Protein AF-A0A6F8T0F5-F1 (afdb_monomer_lite)

Foldseek 3Di:
DDPQLVVLCVLQVFDDDDDQQLVVLVQCLLVVLQPADDPQFAPVQLVSLVLVQLCLLVVNSHSFHDHDDPDHFDDDPCLVVLSVVVVQVSDVLGDKDKDFDWQDAQVRVQVVCVVVVADAQKKKWWWWAFPRDGDIGIWIWGHHPVGIWIARSRCSDVDRIDDRVSCNSTTGTGMMMIGDDPSSSVSSVVSSVVSVVVSPPDDPPPPPPDVDPDQFCDLLNLLVLLLSLLVVVLSVLVSVCSSCPPDDDPVSVVLNVQSVVLNVQSVPCPPDLPSLLSSLVSLLSQLLSLQVDADDDGDDPPNSLVVLCVSCVVLLDGDADPDALDLVVLLSSLLRNLSSVLSVLSSVPHNPQVLSVVLSVQSSVLNVQSSPDDRDLVSSVVSLVSQLVSQQDASDPPCPPGRVSNVVSVRHPVVVVVSSVVSVVVVVVPDDD

Secondary structure (DSSP, 8-state):
--HHHHHHHHHHTPPP----HHHHHHHHHHHHHTTT----TTHHHHHHHHHHHHHHHTT-S-PPPPP--SSPPPP-TTHHHHHHHHHHHH-TT---EEEEEEEE-HHHHHHHHHHTTPPTT-EEEEEEEESSSS-EEEEEEEEETTEEEEE-TT-SSSSSEEPHHHHHHHEEEEEEEEE--HHHHHHHHHHHHHHHHHHTS---------S---S---HHHHHHHHHHHHHHHHHHHHHHHHHTTTS--HHHHHHHHHHHHHHHHHHT-TT-TTHHHHHHHHHHHHHHHHHT----SSS----HHHHHHHHHGGGG--PPP---S-HHHHHHHHHHHHHHHHHHHHHH--TT-HHHHHHHHHHHHHHHHHHHS--SHHHHHHHHHHHHHHHHS-SSSSTTS--HHHHHHHHHTHHHHHHHHHHHHHHHTTS--

Radius of gyration: 25.69 Å; chains: 1; bounding box: 53×55×83 Å

pLDDT: mean 70.27, std 16.8, range [29.03, 94.31]

Structure (mmCIF, N/CA/C/O backbone):
data_AF-A0A6F8T0F5-F1
#
_entry.id   AF-A0A6F8T0F5-F1
#
loop_
_atom_site.group_PDB
_atom_site.id
_atom_site.type_symbol
_atom_site.label_atom_id
_atom_site.label_alt_id
_atom_site.label_comp_id
_atom_site.label_asym_id
_atom_site.label_entity_id
_atom_site.label_seq_id
_atom_site.pdbx_PDB_ins_code
_atom_site.Cartn_x
_atom_site.Cartn_y
_atom_site.Cartn_z
_atom_site.occupancy
_atom_site.B_iso_or_equiv
_atom_site.auth_seq_id
_atom_site.auth_comp_id
_atom_site.auth_asym_id
_atom_site.auth_atom_id
_atom_site.pdbx_PDB_model_num
ATOM 1 N N . MET A 1 1 ? -14.664 -2.141 -13.888 1.00 34.00 1 MET A N 1
ATOM 2 C CA . MET A 1 1 ? -13.792 -1.850 -15.053 1.00 34.00 1 MET A CA 1
ATOM 3 C C . MET A 1 1 ? -14.034 -0.425 -15.525 1.00 34.00 1 MET A C 1
ATOM 5 O O . MET A 1 1 ? -15.185 -0.008 -15.536 1.00 34.00 1 MET A O 1
ATOM 9 N N . SER A 1 2 ? -12.985 0.335 -15.858 1.00 41.53 2 SER A N 1
ATOM 10 C CA . SER A 1 2 ? -13.112 1.743 -16.276 1.00 41.53 2 SER A CA 1
ATOM 11 C C . SER A 1 2 ? -13.157 1.902 -17.804 1.00 41.53 2 SER A C 1
ATOM 13 O O . SER A 1 2 ? -12.545 1.130 -18.538 1.00 41.53 2 SER A O 1
ATOM 15 N N . PHE A 1 3 ? -13.830 2.957 -18.273 1.00 37.91 3 PHE A N 1
ATOM 16 C CA . PHE A 1 3 ? -14.046 3.311 -19.686 1.00 37.91 3 PHE A CA 1
ATOM 17 C C . PHE A 1 3 ? -12.767 3.330 -20.551 1.00 37.91 3 PHE A C 1
ATOM 19 O O . PHE A 1 3 ? -12.798 2.935 -21.713 1.00 37.91 3 PHE A O 1
ATOM 26 N N . ALA A 1 4 ? -11.622 3.740 -19.991 1.00 41.97 4 ALA A N 1
ATOM 27 C CA . ALA A 1 4 ? -10.354 3.809 -20.722 1.00 41.97 4 ALA A CA 1
ATOM 28 C C . ALA A 1 4 ? -9.733 2.428 -20.996 1.00 41.97 4 ALA A C 1
ATOM 30 O O . ALA A 1 4 ? -9.132 2.246 -22.053 1.00 41.97 4 ALA A O 1
ATOM 31 N N . ALA A 1 5 ? -9.882 1.475 -20.069 1.00 47.38 5 ALA A N 1
ATOM 32 C CA . ALA A 1 5 ? -9.471 0.087 -20.280 1.00 47.38 5 ALA A CA 1
ATOM 33 C C . ALA A 1 5 ? -10.384 -0.578 -21.315 1.00 47.38 5 ALA A C 1
ATOM 35 O O . ALA A 1 5 ? -9.896 -1.213 -22.239 1.00 47.38 5 ALA A O 1
ATOM 36 N N . THR A 1 6 ? -11.692 -0.320 -21.247 1.00 52.00 6 THR A N 1
ATOM 37 C CA . THR A 1 6 ? -12.662 -0.822 -22.229 1.00 52.00 6 THR A CA 1
ATOM 38 C C . THR A 1 6 ? -12.402 -0.286 -23.641 1.00 52.00 6 THR A C 1
ATOM 40 O O . THR A 1 6 ? -12.440 -1.059 -24.590 1.00 52.00 6 THR A O 1
ATOM 43 N N . ILE A 1 7 ? -12.076 1.003 -23.811 1.00 53.41 7 ILE A N 1
ATOM 44 C CA . ILE A 1 7 ? -11.705 1.561 -25.127 1.00 53.41 7 ILE A CA 1
ATOM 45 C C . ILE A 1 7 ? -10.407 0.947 -25.646 1.00 53.41 7 ILE A C 1
ATOM 47 O O . ILE A 1 7 ? -10.309 0.648 -26.830 1.00 53.41 7 ILE A O 1
ATOM 51 N N . LEU A 1 8 ? -9.400 0.766 -24.791 1.00 52.84 8 LEU A N 1
ATOM 52 C CA . LEU A 1 8 ? -8.150 0.139 -25.208 1.00 52.84 8 LEU A CA 1
ATOM 53 C C . LEU A 1 8 ? -8.361 -1.323 -25.594 1.00 52.84 8 LEU A C 1
ATOM 55 O O . LEU A 1 8 ? -7.961 -1.713 -26.681 1.00 52.84 8 LEU A O 1
ATOM 59 N N . GLN A 1 9 ? -9.068 -2.097 -24.778 1.00 57.22 9 GLN A N 1
ATOM 60 C CA . GLN A 1 9 ? -9.449 -3.469 -25.108 1.00 57.22 9 GLN A CA 1
ATOM 61 C C . GLN A 1 9 ? -10.266 -3.535 -26.401 1.00 57.22 9 GLN A C 1
ATOM 63 O O . GLN A 1 9 ? -10.072 -4.451 -27.189 1.00 57.22 9 GLN A O 1
ATOM 68 N N . PHE A 1 10 ? -11.114 -2.541 -26.671 1.00 58.44 10 PHE A N 1
ATOM 69 C CA . PHE A 1 10 ? -11.869 -2.438 -27.918 1.00 58.44 10 PHE A CA 1
ATOM 70 C C . PHE A 1 10 ? -10.990 -2.0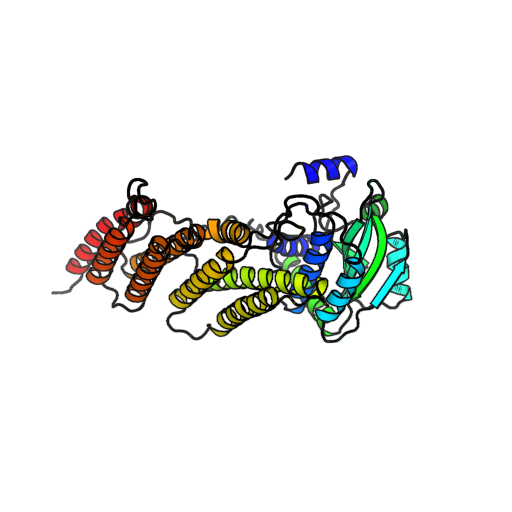93 -29.135 1.00 58.44 10 PHE A C 1
ATOM 72 O O . PHE A 1 10 ? -11.175 -2.660 -30.206 1.00 58.44 10 PHE A O 1
ATOM 79 N N . VAL A 1 11 ? -10.019 -1.184 -28.990 1.00 57.75 11 VAL A N 1
ATOM 80 C CA . VAL A 1 11 ? -9.079 -0.792 -30.064 1.00 57.75 11 VAL A CA 1
ATOM 81 C C . VAL A 1 11 ? -8.065 -1.899 -30.360 1.00 57.75 11 VAL A C 1
ATOM 83 O O . VAL A 1 11 ? -7.612 -2.054 -31.496 1.00 57.75 11 VAL A O 1
ATOM 86 N N . TYR A 1 12 ? -7.682 -2.649 -29.332 1.00 57.81 12 TYR A N 1
ATOM 87 C CA . TYR A 1 12 ? -6.602 -3.615 -29.407 1.00 57.81 12 TYR A CA 1
ATOM 88 C C . TYR A 1 12 ? -7.096 -5.063 -29.534 1.00 57.81 12 TYR A C 1
ATOM 90 O O . TYR A 1 12 ? -6.436 -5.815 -30.227 1.00 57.81 12 TYR A O 1
ATOM 98 N N . GLY A 1 13 ? -8.287 -5.428 -29.055 1.00 54.84 13 GLY A N 1
ATOM 99 C CA . GLY A 1 13 ? -8.901 -6.737 -29.324 1.00 54.84 13 GLY A CA 1
ATOM 100 C C . GLY A 1 13 ? -8.274 -7.892 -28.539 1.00 54.84 13 GLY A C 1
ATOM 101 O O . GLY A 1 13 ? -7.931 -8.913 -29.123 1.00 54.84 13 GLY A O 1
ATOM 102 N N . GLY A 1 14 ? -8.102 -7.729 -27.223 1.00 56.81 14 GLY A N 1
ATOM 103 C CA . GLY A 1 14 ? -7.524 -8.771 -26.367 1.00 56.81 14 GLY A CA 1
ATOM 104 C C . GLY A 1 14 ? -8.346 -10.067 -26.371 1.00 56.81 14 GLY A C 1
ATOM 105 O O . GLY A 1 14 ? -9.564 -10.030 -26.210 1.00 56.81 14 GLY A O 1
ATOM 106 N N . ILE A 1 15 ? -7.662 -11.196 -26.552 1.00 59.03 15 ILE A N 1
ATOM 107 C CA . ILE A 1 15 ? -8.192 -12.560 -26.416 1.00 59.03 15 ILE A CA 1
ATOM 108 C C . ILE A 1 15 ? -7.683 -13.117 -25.083 1.00 59.03 15 ILE A C 1
ATOM 110 O O . ILE A 1 15 ? -6.500 -12.947 -24.793 1.00 59.03 15 ILE A O 1
ATOM 114 N N . ASP A 1 16 ? -8.543 -13.764 -24.299 1.00 59.84 16 ASP A N 1
ATOM 115 C CA . ASP A 1 16 ? -8.119 -14.471 -23.086 1.00 59.84 16 ASP A CA 1
ATOM 116 C C . ASP A 1 16 ? -7.445 -15.800 -23.475 1.00 59.84 16 ASP A C 1
ATOM 118 O O . ASP A 1 16 ? -8.007 -16.586 -24.246 1.00 59.84 16 ASP A O 1
ATOM 122 N N . TYR A 1 17 ? -6.237 -16.039 -22.968 1.00 64.50 17 TYR A N 1
ATOM 123 C CA . TYR A 1 17 ? -5.446 -17.244 -23.203 1.00 64.50 17 TYR A CA 1
ATOM 124 C C . TYR A 1 17 ? -5.418 -18.118 -21.944 1.00 64.50 17 TYR A C 1
ATOM 126 O O . TYR A 1 17 ? -5.387 -17.636 -20.811 1.00 64.50 17 TYR A O 1
ATOM 134 N N . ASP A 1 18 ? -5.389 -19.439 -22.133 1.00 65.75 18 ASP A N 1
ATOM 135 C CA . ASP A 1 18 ? -5.269 -20.372 -21.014 1.00 65.75 18 ASP A CA 1
ATOM 136 C C . ASP A 1 18 ? -3.915 -20.207 -20.311 1.00 65.75 18 ASP A C 1
ATOM 138 O O . ASP A 1 18 ? -2.848 -20.347 -20.917 1.00 65.75 18 ASP A O 1
ATOM 142 N N . LYS A 1 19 ? -3.955 -19.955 -18.998 1.00 66.94 19 LYS A N 1
ATOM 143 C CA . LYS A 1 19 ? -2.760 -19.756 -18.170 1.00 66.94 19 LYS A CA 1
ATOM 144 C C . LYS A 1 19 ? -2.528 -20.918 -17.211 1.00 66.94 19 LYS A C 1
ATOM 146 O O . LYS A 1 19 ? -3.472 -21.401 -16.581 1.00 66.94 19 LYS A O 1
ATOM 151 N N . PRO A 1 20 ? -1.263 -21.320 -16.992 1.00 78.12 20 PRO A N 1
ATOM 152 C CA . PRO A 1 20 ? -0.909 -22.177 -15.871 1.00 78.12 20 PRO A CA 1
ATOM 153 C C . PRO A 1 20 ? -1.367 -21.570 -14.538 1.00 78.12 20 PRO A C 1
ATOM 155 O O . PRO A 1 20 ? -1.202 -20.373 -14.302 1.00 78.12 20 PRO A O 1
ATOM 158 N N . LEU A 1 21 ? -1.864 -22.405 -13.623 1.00 78.88 21 LEU A N 1
ATOM 159 C CA . LEU A 1 21 ? -2.412 -21.956 -12.336 1.00 78.88 21 LEU A CA 1
ATOM 160 C C . LEU A 1 21 ? -1.418 -21.122 -11.507 1.00 78.88 21 LEU A C 1
ATOM 162 O O . LEU A 1 21 ? -1.811 -20.151 -10.868 1.00 78.88 21 LEU A O 1
ATOM 166 N N . TRP A 1 22 ? -0.120 -21.433 -11.566 1.00 79.56 22 TRP A N 1
ATOM 167 C CA . TRP A 1 22 ? 0.903 -20.647 -10.868 1.00 79.56 22 TRP A CA 1
ATOM 168 C C . TRP A 1 22 ? 1.004 -19.203 -11.387 1.00 79.56 22 TRP A C 1
ATOM 170 O O . TRP A 1 22 ? 1.289 -18.302 -10.603 1.00 79.56 22 TRP A O 1
ATOM 180 N N . GLN A 1 23 ? 0.741 -18.958 -12.679 1.00 74.38 23 GLN A N 1
ATOM 181 C CA . GLN A 1 23 ? 0.716 -17.602 -13.238 1.00 74.38 23 GLN A CA 1
ATOM 182 C C . GLN A 1 23 ? -0.517 -16.840 -12.786 1.00 74.38 23 GLN A C 1
ATOM 184 O O . GLN A 1 23 ? -0.412 -15.642 -12.544 1.00 74.38 23 GLN A O 1
ATOM 189 N N . LEU A 1 24 ? -1.654 -17.525 -12.634 1.00 73.25 24 LEU A N 1
ATOM 190 C CA . LEU A 1 24 ? -2.865 -16.938 -12.062 1.00 73.25 24 LEU A CA 1
ATOM 191 C C . LEU A 1 24 ? -2.642 -16.550 -10.597 1.00 73.25 24 LEU A C 1
ATOM 193 O O . LEU A 1 24 ? -3.015 -15.450 -10.208 1.00 73.25 24 LEU A O 1
ATOM 197 N N . ILE A 1 25 ? -1.970 -17.393 -9.807 1.00 69.69 25 ILE A N 1
ATOM 198 C CA . ILE A 1 25 ? -1.596 -17.082 -8.415 1.00 69.69 25 ILE A CA 1
ATOM 199 C C . ILE A 1 25 ? -0.598 -15.919 -8.368 1.00 69.69 25 ILE A C 1
ATOM 201 O O . ILE A 1 25 ? -0.783 -14.985 -7.590 1.00 69.69 25 ILE A O 1
ATOM 205 N N . ALA A 1 26 ? 0.426 -15.919 -9.225 1.00 70.75 26 ALA A N 1
ATOM 206 C CA . ALA A 1 26 ? 1.381 -14.816 -9.318 1.00 70.75 26 ALA A CA 1
ATOM 207 C C . ALA A 1 26 ? 0.695 -13.506 -9.745 1.00 70.75 26 ALA A C 1
ATOM 209 O O . ALA A 1 26 ? 0.943 -12.456 -9.156 1.00 70.75 26 ALA A O 1
ATOM 210 N N . GLU A 1 27 ? -0.206 -13.569 -10.727 1.00 68.94 27 GLU A N 1
ATOM 211 C CA . GLU A 1 27 ? -1.027 -12.450 -11.188 1.00 68.94 27 GLU A CA 1
ATOM 212 C C . GLU A 1 27 ? -1.942 -11.946 -10.075 1.00 68.94 27 GLU A C 1
ATOM 214 O O . GLU A 1 27 ? -2.015 -10.745 -9.869 1.00 68.94 27 GLU A O 1
ATOM 219 N N . GLN A 1 28 ? -2.601 -12.825 -9.321 1.00 63.50 28 GLN A N 1
ATOM 220 C CA . GLN A 1 28 ? -3.438 -12.453 -8.181 1.00 63.50 28 GLN A CA 1
ATOM 221 C C . GLN A 1 28 ? -2.631 -11.828 -7.056 1.00 63.50 28 GLN A C 1
ATOM 223 O O . GLN A 1 28 ? -3.078 -10.827 -6.498 1.00 63.50 28 GLN A O 1
ATOM 228 N N . ARG A 1 29 ? -1.450 -12.373 -6.744 1.00 62.53 29 ARG A N 1
ATOM 229 C CA . ARG A 1 29 ? -0.526 -11.768 -5.787 1.00 62.53 29 ARG A CA 1
ATOM 230 C C . ARG A 1 29 ? -0.221 -10.363 -6.245 1.00 62.53 29 ARG A C 1
ATOM 232 O O . ARG A 1 29 ? -0.679 -9.453 -5.570 1.00 62.53 29 ARG A O 1
ATOM 239 N N . MET A 1 30 ? 0.377 -10.202 -7.428 1.00 60.22 30 MET A N 1
ATOM 240 C CA . MET A 1 30 ? 0.718 -8.900 -8.008 1.00 60.22 30 MET A CA 1
ATOM 241 C C . MET A 1 30 ? -0.490 -7.955 -8.127 1.00 60.22 30 MET A C 1
ATOM 243 O O . MET A 1 30 ? -0.354 -6.773 -7.841 1.00 60.22 30 MET A O 1
ATOM 247 N N . LYS A 1 31 ? -1.684 -8.431 -8.505 1.00 56.41 31 LYS A N 1
ATOM 248 C CA . LYS A 1 31 ? -2.923 -7.633 -8.611 1.00 56.41 31 LYS A CA 1
ATOM 249 C C . LYS A 1 31 ? -3.442 -7.177 -7.253 1.00 56.41 31 LYS A C 1
ATOM 251 O O . LYS A 1 31 ? -3.775 -6.008 -7.113 1.00 56.41 31 LYS A O 1
ATOM 256 N N . THR A 1 32 ? -3.469 -8.055 -6.251 1.00 52.06 32 THR A N 1
ATOM 257 C CA . THR A 1 32 ? -3.871 -7.717 -4.871 1.00 52.06 32 THR A CA 1
ATOM 258 C C . THR A 1 32 ? -2.984 -6.617 -4.314 1.00 52.06 32 THR A C 1
ATOM 260 O O . THR A 1 32 ? -3.449 -5.695 -3.651 1.00 52.06 32 THR A O 1
ATOM 263 N N . THR A 1 33 ? -1.707 -6.673 -4.660 1.00 49.12 33 THR A N 1
ATOM 264 C CA . THR A 1 33 ? -0.723 -5.661 -4.291 1.00 49.12 33 THR A CA 1
ATOM 265 C C . THR A 1 33 ? -0.732 -4.421 -5.194 1.00 49.12 33 THR A C 1
ATOM 267 O O . THR A 1 33 ? -0.186 -3.382 -4.845 1.00 49.12 33 THR A O 1
ATOM 270 N N . ASN A 1 34 ? -1.446 -4.477 -6.317 1.00 45.47 34 ASN A N 1
ATOM 271 C CA . ASN A 1 34 ? -1.712 -3.365 -7.228 1.00 45.47 34 ASN A CA 1
ATOM 272 C C . ASN A 1 34 ? -3.142 -2.792 -7.074 1.00 45.47 34 ASN A C 1
ATOM 274 O O . ASN A 1 34 ? -3.564 -1.958 -7.878 1.00 45.47 34 ASN A O 1
ATOM 278 N N . ASN A 1 35 ? -3.920 -3.207 -6.067 1.00 40.78 35 ASN A N 1
ATOM 279 C CA . ASN A 1 35 ? -5.275 -2.692 -5.855 1.00 40.78 35 ASN A CA 1
ATOM 280 C C . ASN A 1 35 ? -5.233 -1.188 -5.534 1.00 40.78 35 ASN A C 1
ATOM 282 O O . ASN A 1 35 ? -4.767 -0.789 -4.475 1.00 40.78 35 ASN A O 1
ATOM 286 N N . GLY A 1 36 ? -5.709 -0.351 -6.463 1.00 44.09 36 GLY A N 1
ATOM 287 C CA . GLY A 1 36 ? -5.633 1.115 -6.375 1.00 44.09 36 GLY A CA 1
ATOM 288 C C . GLY A 1 36 ? -5.176 1.812 -7.662 1.00 44.09 36 GLY A C 1
ATOM 289 O O . GLY A 1 36 ? -5.199 3.038 -7.723 1.00 44.09 36 GLY A O 1
ATOM 290 N N . LEU A 1 37 ? -4.800 1.058 -8.702 1.00 41.69 37 LEU A N 1
ATOM 291 C CA . LEU A 1 37 ? -4.319 1.596 -9.977 1.00 41.69 37 LEU A CA 1
ATOM 292 C C . LEU A 1 37 ? -5.398 2.297 -10.817 1.00 41.69 37 LEU A C 1
ATOM 294 O O . LEU A 1 37 ? -6.458 1.750 -11.110 1.00 41.69 37 LEU A O 1
ATOM 298 N N . HIS A 1 38 ? -5.060 3.486 -11.316 1.00 37.81 38 HIS A N 1
ATOM 299 C CA . HIS A 1 38 ? -5.806 4.215 -12.347 1.00 37.81 38 HIS A CA 1
ATOM 300 C C . HIS A 1 38 ? -4.832 4.726 -13.436 1.00 37.81 38 HIS A C 1
ATOM 302 O O . HIS A 1 38 ? -3.624 4.832 -13.197 1.00 37.81 38 HIS A O 1
ATOM 308 N N . PRO A 1 39 ? -5.327 5.044 -14.649 1.00 39.53 39 PRO A N 1
ATOM 309 C CA . PRO A 1 39 ? -4.558 4.963 -15.892 1.00 39.53 39 PRO A CA 1
ATOM 310 C C . PRO A 1 39 ? -3.707 6.213 -16.173 1.00 39.53 39 PRO A C 1
ATOM 312 O O . PRO A 1 39 ? -4.031 7.026 -17.038 1.00 39.53 39 PRO A O 1
ATOM 315 N N . GLY A 1 40 ? -2.580 6.350 -15.477 1.00 37.91 40 GLY A N 1
ATOM 316 C CA . GLY A 1 40 ? -1.488 7.255 -15.848 1.00 37.91 40 GLY A CA 1
ATOM 317 C C . GLY A 1 40 ? -0.404 6.507 -16.631 1.00 37.91 40 GLY A C 1
ATOM 318 O O . GLY A 1 40 ? 0.413 5.818 -16.041 1.00 37.91 40 GLY A O 1
ATOM 319 N N . ARG A 1 41 ? -0.396 6.583 -17.967 1.00 46.66 41 ARG A N 1
ATOM 320 C CA . ARG A 1 41 ? 0.111 5.461 -18.791 1.00 46.66 41 ARG A CA 1
ATOM 321 C C . ARG A 1 41 ? 1.629 5.229 -18.874 1.00 46.66 41 ARG A C 1
ATOM 323 O O . ARG A 1 41 ? 2.014 4.087 -19.063 1.00 46.66 41 ARG A O 1
ATOM 330 N N . PHE A 1 42 ? 2.515 6.213 -18.699 1.00 37.16 42 PHE A N 1
ATOM 331 C CA . PHE A 1 42 ? 3.963 5.964 -18.898 1.00 37.16 42 PHE A CA 1
ATOM 332 C C . PHE A 1 42 ? 4.804 6.020 -17.618 1.00 37.16 42 PHE A C 1
ATOM 334 O O . PHE A 1 42 ? 5.559 5.095 -17.334 1.00 37.16 42 PHE A O 1
ATOM 341 N N . VAL A 1 43 ? 4.630 7.067 -16.808 1.00 42.72 43 VAL A N 1
ATOM 342 C CA . VAL A 1 43 ? 5.370 7.246 -15.546 1.00 42.72 43 VAL A CA 1
ATOM 343 C C . VAL A 1 43 ? 4.959 6.178 -14.529 1.00 42.72 43 VAL A C 1
ATOM 345 O O . VAL A 1 43 ? 5.824 5.479 -14.016 1.00 42.72 43 VAL A O 1
ATOM 348 N N . ASN A 1 44 ? 3.656 5.919 -14.343 1.00 49.94 44 ASN A N 1
ATOM 349 C CA . ASN A 1 44 ? 3.220 4.845 -13.438 1.00 49.94 44 ASN A CA 1
ATOM 350 C C . ASN A 1 44 ? 3.693 3.466 -13.910 1.00 49.94 44 ASN A C 1
ATOM 352 O O . ASN A 1 44 ? 3.948 2.605 -13.090 1.00 49.94 44 ASN A O 1
ATOM 356 N N . CYS A 1 45 ? 3.848 3.251 -15.218 1.00 55.38 45 CYS A N 1
ATOM 357 C CA . CYS A 1 45 ? 4.294 1.982 -15.806 1.00 55.38 45 CYS A CA 1
ATOM 358 C C . CYS A 1 45 ? 5.657 1.559 -15.259 1.00 55.38 45 CYS A C 1
ATOM 360 O O . CYS A 1 45 ? 5.859 0.436 -14.795 1.00 55.38 45 CYS A O 1
ATOM 362 N N . ILE A 1 46 ? 6.576 2.517 -15.259 1.00 57.66 46 ILE A N 1
ATOM 363 C CA . ILE A 1 46 ? 7.929 2.321 -14.771 1.00 57.66 46 ILE A CA 1
ATOM 364 C C . ILE A 1 46 ? 7.937 2.258 -13.245 1.00 57.66 46 ILE A C 1
ATOM 366 O O . ILE A 1 46 ? 8.565 1.366 -12.690 1.00 57.66 46 ILE A O 1
ATOM 370 N N . GLU A 1 47 ? 7.212 3.141 -12.554 1.00 56.56 47 GLU A N 1
ATOM 371 C CA . GLU A 1 47 ? 7.147 3.133 -11.086 1.00 56.56 47 GLU A CA 1
ATOM 372 C C . GLU A 1 47 ? 6.548 1.833 -10.530 1.00 56.56 47 GLU A C 1
ATOM 374 O O . GLU A 1 47 ? 7.104 1.270 -9.593 1.00 56.56 47 GLU A O 1
ATOM 379 N N . ILE A 1 48 ? 5.467 1.316 -11.124 1.00 56.19 48 ILE A N 1
ATOM 380 C CA . ILE A 1 48 ? 4.857 0.029 -10.753 1.00 56.19 48 ILE A CA 1
ATOM 381 C C . ILE A 1 48 ? 5.839 -1.105 -11.018 1.00 56.19 48 ILE A C 1
ATOM 383 O O . ILE A 1 48 ? 6.020 -1.957 -10.159 1.00 56.19 48 ILE A O 1
ATOM 387 N N . THR A 1 49 ? 6.514 -1.106 -12.169 1.00 60.03 49 THR A N 1
ATOM 388 C CA . THR A 1 49 ? 7.516 -2.136 -12.483 1.00 60.03 49 THR A CA 1
ATOM 389 C C . THR A 1 49 ? 8.696 -2.086 -11.505 1.00 60.03 49 THR A C 1
ATOM 391 O O . THR A 1 49 ? 9.201 -3.116 -11.071 1.00 60.03 49 THR A O 1
ATOM 394 N N . MET A 1 50 ? 9.100 -0.890 -11.083 1.00 62.31 50 MET A N 1
ATOM 395 C CA . MET A 1 50 ? 10.161 -0.676 -10.096 1.00 62.31 50 MET A CA 1
ATOM 396 C C . MET A 1 50 ? 9.729 -1.040 -8.673 1.00 62.31 50 MET A C 1
ATOM 398 O O . MET A 1 50 ? 10.537 -1.538 -7.891 1.00 62.31 50 MET A O 1
ATOM 402 N N . HIS A 1 51 ? 8.460 -0.831 -8.328 1.00 59.06 51 HIS A N 1
ATOM 403 C CA . HIS A 1 51 ? 7.864 -1.333 -7.094 1.00 59.06 51 HIS A CA 1
ATOM 404 C C . HIS A 1 51 ? 7.794 -2.856 -7.094 1.00 59.06 51 HIS A C 1
ATOM 406 O O . HIS A 1 51 ? 8.246 -3.469 -6.129 1.00 59.06 51 HIS A O 1
ATOM 412 N N . ALA A 1 52 ? 7.297 -3.434 -8.192 1.00 58.62 52 ALA A N 1
ATOM 413 C CA . ALA A 1 52 ? 7.279 -4.865 -8.473 1.00 58.62 52 ALA A CA 1
ATOM 414 C C . ALA A 1 52 ? 8.674 -5.479 -8.321 1.00 58.62 52 ALA A C 1
ATOM 416 O O . ALA A 1 52 ? 8.848 -6.556 -7.774 1.00 58.62 52 ALA A O 1
ATOM 417 N N . TYR A 1 53 ? 9.711 -4.762 -8.729 1.00 63.56 53 TYR A N 1
ATOM 418 C CA . TYR A 1 53 ? 11.075 -5.218 -8.523 1.00 63.56 53 TYR A CA 1
ATOM 419 C C . TYR A 1 53 ? 11.533 -5.081 -7.059 1.00 63.56 53 TYR A C 1
ATOM 421 O O . TYR A 1 53 ? 12.030 -6.033 -6.459 1.00 63.56 53 TYR A O 1
ATOM 429 N N . LYS A 1 54 ? 11.314 -3.918 -6.431 1.00 63.88 54 LYS A N 1
ATOM 430 C CA . LYS A 1 54 ? 11.744 -3.653 -5.048 1.00 63.88 54 LYS A CA 1
ATOM 431 C C . LYS A 1 54 ? 11.101 -4.597 -4.032 1.00 63.88 54 LYS A C 1
ATOM 433 O O . LYS A 1 54 ? 11.789 -5.047 -3.121 1.00 63.88 54 LYS A O 1
ATOM 438 N N . ALA A 1 55 ? 9.805 -4.888 -4.139 1.00 60.38 55 ALA A N 1
ATOM 439 C CA . ALA A 1 55 ? 9.169 -5.758 -3.150 1.00 60.38 55 ALA A CA 1
ATOM 440 C C . ALA A 1 55 ? 9.560 -7.232 -3.329 1.00 60.38 55 ALA A C 1
ATOM 442 O O . ALA A 1 55 ? 9.682 -7.923 -2.320 1.00 60.38 55 ALA A O 1
ATOM 443 N N . LEU A 1 56 ? 9.885 -7.673 -4.556 1.00 61.22 56 LEU A N 1
ATOM 444 C CA . LEU A 1 56 ? 10.544 -8.966 -4.772 1.00 61.22 56 LEU A CA 1
ATOM 445 C C . LEU A 1 56 ? 11.883 -9.004 -4.028 1.00 61.22 56 LEU A C 1
ATOM 447 O O . LEU A 1 56 ? 12.093 -9.900 -3.217 1.00 61.22 56 LEU A O 1
ATOM 451 N N . LEU A 1 57 ? 12.746 -7.998 -4.222 1.00 63.03 57 LEU A N 1
ATOM 452 C CA . LEU A 1 57 ? 14.049 -7.911 -3.545 1.00 63.03 57 LEU A CA 1
ATOM 453 C C . LEU A 1 57 ? 13.944 -7.938 -2.017 1.00 63.03 57 LEU A C 1
ATOM 455 O O . LEU A 1 57 ? 14.734 -8.602 -1.352 1.00 63.03 57 LEU A O 1
ATOM 459 N N . LEU A 1 58 ? 12.969 -7.222 -1.461 1.00 60.72 58 LEU A N 1
ATOM 460 C CA . LEU A 1 58 ? 12.748 -7.158 -0.017 1.00 60.72 58 LEU A CA 1
ATOM 461 C C . LEU A 1 58 ? 12.031 -8.395 0.541 1.00 60.72 58 LEU A C 1
ATOM 463 O O . LEU A 1 58 ? 11.787 -8.440 1.744 1.00 60.72 58 LEU A O 1
ATOM 467 N N . GLN A 1 59 ? 11.654 -9.360 -0.312 1.00 57.41 59 GLN A N 1
ATOM 468 C CA . GLN A 1 59 ? 10.762 -10.476 0.035 1.00 57.41 59 GLN A CA 1
ATOM 469 C C . GLN A 1 59 ? 9.492 -9.993 0.750 1.00 57.41 59 GLN A C 1
ATOM 471 O O . GLN A 1 59 ? 8.913 -10.684 1.588 1.00 57.41 59 GLN A O 1
ATOM 476 N N . SER A 1 60 ? 9.078 -8.765 0.436 1.00 44.00 60 SER A N 1
ATOM 477 C CA . SER A 1 60 ? 7.923 -8.147 1.054 1.00 44.00 60 SER A CA 1
ATOM 478 C C . SER A 1 60 ? 6.680 -8.814 0.475 1.00 44.00 60 SER A C 1
ATOM 480 O O . SER A 1 60 ? 6.546 -8.871 -0.750 1.00 44.00 60 SER A O 1
ATOM 482 N N . PRO A 1 61 ? 5.722 -9.257 1.309 1.00 37.81 61 PRO A N 1
ATOM 483 C CA . PRO A 1 61 ? 4.427 -9.717 0.816 1.00 37.81 61 PRO A CA 1
ATOM 484 C C . PRO A 1 61 ? 3.610 -8.579 0.179 1.00 37.81 61 PRO A C 1
ATOM 486 O O . PRO A 1 61 ? 2.517 -8.820 -0.331 1.00 37.81 61 PRO A O 1
ATOM 489 N N . VAL A 1 62 ? 4.127 -7.343 0.206 1.00 36.62 62 VAL A N 1
ATOM 490 C CA . VAL A 1 62 ? 3.418 -6.141 -0.211 1.00 36.62 62 VAL A CA 1
ATOM 491 C C . VAL A 1 62 ? 4.213 -5.352 -1.254 1.00 36.62 62 VAL A C 1
ATOM 493 O O . VAL A 1 62 ? 5.191 -4.678 -0.924 1.00 36.62 62 VAL A O 1
ATOM 496 N N . PHE A 1 63 ? 3.759 -5.376 -2.513 1.00 37.69 63 PHE A N 1
ATOM 497 C CA . PHE A 1 63 ? 3.943 -4.250 -3.424 1.00 37.69 63 PHE A CA 1
ATOM 498 C C . PHE A 1 63 ? 2.990 -3.129 -3.024 1.00 37.69 63 PHE A C 1
ATOM 500 O O . PHE A 1 63 ? 1.811 -3.369 -2.777 1.00 37.69 63 PHE A O 1
ATOM 507 N N . PRO A 1 64 ? 3.474 -1.894 -2.936 1.00 35.97 64 PRO A N 1
ATOM 508 C CA . PRO A 1 64 ? 2.618 -0.793 -2.554 1.00 35.97 64 PRO A CA 1
ATOM 509 C C . PRO A 1 64 ? 1.681 -0.407 -3.709 1.00 35.97 64 PRO A C 1
ATOM 511 O O . PRO A 1 64 ? 2.112 -0.244 -4.853 1.00 35.97 64 PRO A O 1
ATOM 514 N N . SER A 1 65 ? 0.402 -0.194 -3.404 1.00 34.16 65 SER A N 1
ATOM 515 C CA . SER A 1 65 ? -0.597 0.196 -4.398 1.00 34.16 65 SER A CA 1
ATOM 516 C C . SER A 1 65 ? -0.315 1.592 -4.954 1.00 34.16 65 SER A C 1
ATOM 518 O O . SER A 1 65 ? -0.358 2.584 -4.225 1.00 34.16 65 SER A O 1
ATOM 520 N N . THR A 1 66 ? -0.038 1.719 -6.254 1.00 38.19 66 THR A N 1
ATOM 521 C CA . THR A 1 66 ? 0.148 3.054 -6.848 1.00 38.19 66 THR A CA 1
ATOM 522 C C . THR A 1 66 ? -1.206 3.720 -7.123 1.00 38.19 66 THR A C 1
ATOM 524 O O . THR A 1 66 ? -2.167 3.060 -7.505 1.00 38.19 66 THR A O 1
ATOM 527 N N . SER A 1 67 ? -1.300 5.027 -6.864 1.00 35.44 67 SER A N 1
ATOM 528 C CA . SER A 1 67 ? -2.542 5.802 -6.981 1.00 35.44 67 SER A CA 1
ATOM 529 C C . SER A 1 67 ? -2.822 6.205 -8.438 1.00 35.44 67 SER A C 1
ATOM 531 O O . SER A 1 67 ? -1.868 6.381 -9.204 1.00 35.44 67 SER A O 1
ATOM 533 N N . PRO A 1 68 ? -4.093 6.447 -8.832 1.00 35.81 68 PRO A N 1
ATOM 534 C CA . PRO A 1 68 ? -4.441 7.261 -9.996 1.00 35.81 68 PRO A CA 1
ATOM 535 C C . PRO A 1 68 ? -3.546 8.476 -10.179 1.00 35.81 68 PRO A C 1
ATOM 537 O O . PRO A 1 68 ? -3.365 9.245 -9.236 1.00 35.81 68 PRO A O 1
ATOM 540 N N . LEU A 1 69 ? -3.111 8.713 -11.418 1.00 35.97 69 LEU A N 1
ATOM 541 C CA . LEU A 1 69 ? -2.808 10.069 -11.862 1.00 35.97 69 LEU A CA 1
ATOM 542 C C . LEU A 1 69 ? -4.104 10.702 -12.389 1.00 35.97 69 LEU A C 1
ATOM 544 O O . LEU A 1 69 ? -4.657 10.205 -13.378 1.00 35.97 69 LEU A O 1
ATOM 548 N N . PRO A 1 70 ? -4.610 11.787 -11.779 1.00 30.80 70 PRO A N 1
ATOM 549 C CA . PRO A 1 70 ? -5.552 12.653 -12.455 1.00 30.80 70 PRO A CA 1
ATOM 550 C C . PRO A 1 70 ? -4.764 13.451 -13.502 1.00 30.80 70 PRO A C 1
ATOM 552 O O . PRO A 1 70 ? -3.854 14.204 -13.172 1.00 30.80 70 PRO A O 1
ATOM 555 N N . THR A 1 71 ? -5.135 13.274 -14.770 1.00 30.94 71 THR A N 1
ATOM 556 C CA . THR A 1 71 ? -4.544 13.871 -15.987 1.00 30.94 71 THR A CA 1
ATOM 557 C C . THR A 1 71 ? -3.188 13.315 -16.440 1.00 30.94 71 THR A C 1
ATOM 559 O O . THR A 1 71 ? -2.300 13.001 -15.652 1.00 30.94 71 THR A O 1
ATOM 562 N N . LEU A 1 72 ? -3.058 13.157 -17.766 1.00 34.94 72 LEU A N 1
ATOM 563 C CA . LEU A 1 72 ? -1.823 12.736 -18.421 1.00 34.94 72 LEU A CA 1
ATOM 564 C C . LEU A 1 72 ? -0.735 13.771 -18.120 1.00 34.94 72 LEU A C 1
ATOM 566 O O . LEU A 1 72 ? -0.888 14.925 -18.535 1.00 34.94 72 LEU A O 1
ATOM 570 N N . PRO A 1 73 ? 0.370 13.393 -17.459 1.00 38.75 73 PRO A N 1
ATOM 571 C CA . PRO A 1 73 ? 1.519 14.265 -17.442 1.00 38.75 73 PRO A CA 1
ATOM 572 C C . PRO A 1 73 ? 1.986 14.463 -18.896 1.00 38.75 73 PRO A C 1
ATOM 574 O O . PRO A 1 73 ? 2.030 13.481 -19.646 1.00 38.75 73 PRO A O 1
ATOM 577 N N . PRO A 1 74 ? 2.335 15.682 -19.353 1.00 37.91 74 PRO A N 1
ATOM 578 C CA . PRO A 1 74 ? 3.180 15.808 -20.529 1.00 37.91 74 PRO A CA 1
ATOM 579 C C . PRO A 1 74 ? 4.439 14.905 -20.428 1.00 37.91 74 PRO A C 1
ATOM 581 O O . PRO A 1 74 ? 4.774 14.328 -19.392 1.00 37.91 74 PRO A O 1
ATOM 584 N N . PHE A 1 75 ? 5.121 14.690 -21.542 1.00 44.50 75 PHE A N 1
ATOM 585 C CA . PHE A 1 75 ? 6.295 13.821 -21.559 1.00 44.50 75 PHE A CA 1
ATOM 586 C C . PHE A 1 75 ? 7.427 14.476 -20.747 1.00 44.50 75 PHE A C 1
ATOM 588 O O . PHE A 1 75 ? 7.874 15.552 -21.135 1.00 44.50 75 PHE A O 1
ATOM 595 N N . ILE A 1 76 ? 7.892 13.864 -19.645 1.00 49.53 76 ILE A N 1
ATOM 596 C CA . ILE A 1 76 ? 9.078 14.333 -18.899 1.00 49.53 76 ILE A CA 1
ATOM 597 C C . ILE A 1 76 ? 10.318 14.152 -19.785 1.00 49.53 76 ILE A C 1
ATOM 599 O O . ILE A 1 76 ? 10.726 13.007 -20.022 1.00 49.53 76 ILE A O 1
ATOM 603 N N . PRO A 1 77 ? 10.974 15.233 -20.249 1.00 46.09 77 PRO A N 1
ATOM 604 C CA . PRO A 1 77 ? 12.225 15.098 -20.980 1.00 46.09 77 PRO A CA 1
ATOM 605 C C . PRO A 1 77 ? 13.286 14.448 -20.083 1.00 46.09 77 PRO A C 1
ATOM 607 O O . PRO A 1 77 ? 13.483 14.857 -18.943 1.00 46.09 77 PRO A O 1
ATOM 610 N N . GLY A 1 78 ? 13.963 13.412 -20.584 1.00 51.50 78 GLY A N 1
ATOM 611 C CA . GLY A 1 78 ? 15.039 12.729 -19.853 1.00 51.50 78 GLY A CA 1
ATOM 612 C C . GLY A 1 78 ? 14.595 11.728 -18.777 1.00 51.50 78 GLY A C 1
ATOM 613 O O . GLY A 1 78 ? 15.459 11.105 -18.162 1.00 51.50 78 GLY A O 1
ATOM 614 N N . TYR A 1 79 ? 13.291 11.498 -18.576 1.00 55.72 79 TYR A N 1
ATOM 615 C CA . TYR A 1 79 ? 12.801 10.547 -17.563 1.00 55.72 79 TYR A CA 1
ATOM 616 C C . TYR A 1 79 ? 13.336 9.132 -17.762 1.00 55.72 79 TYR A C 1
ATOM 618 O O . TYR A 1 79 ? 13.818 8.536 -16.810 1.00 55.72 79 TYR A O 1
ATOM 626 N N . LEU A 1 80 ? 13.383 8.636 -19.001 1.00 57.28 80 LEU A N 1
ATOM 627 C CA . LEU A 1 80 ? 13.970 7.325 -19.305 1.00 57.28 80 LEU A CA 1
ATOM 628 C C . LEU A 1 80 ? 15.439 7.203 -18.862 1.00 57.28 80 LEU A C 1
ATOM 630 O O . LEU A 1 80 ? 15.844 6.183 -18.310 1.00 57.28 80 LEU A O 1
ATOM 634 N N . ALA A 1 81 ? 16.231 8.265 -19.030 1.00 59.91 81 ALA A N 1
ATOM 635 C CA . ALA A 1 81 ? 17.623 8.282 -18.587 1.00 59.91 81 ALA A CA 1
ATOM 636 C C . ALA A 1 81 ? 17.746 8.331 -17.050 1.00 59.91 81 ALA A C 1
ATOM 638 O O . ALA A 1 81 ? 18.671 7.747 -16.484 1.00 59.91 81 ALA A O 1
ATOM 639 N N . ALA A 1 82 ? 16.814 8.999 -16.363 1.00 61.03 82 ALA A N 1
ATOM 640 C CA . ALA A 1 82 ? 16.747 9.022 -14.900 1.00 61.03 82 ALA A CA 1
ATOM 641 C C . ALA A 1 82 ? 16.261 7.683 -14.313 1.00 61.03 82 ALA A C 1
ATOM 643 O O . ALA A 1 82 ? 16.765 7.245 -13.280 1.00 61.03 82 ALA A O 1
ATOM 644 N N . VAL A 1 83 ? 15.341 6.999 -14.998 1.00 59.84 83 VAL A N 1
ATOM 645 C CA . VAL A 1 83 ? 14.842 5.664 -14.634 1.00 59.84 83 VAL A CA 1
ATOM 646 C C . VAL A 1 83 ? 15.976 4.650 -14.602 1.00 59.84 83 VAL A C 1
ATOM 648 O O . VAL A 1 83 ? 16.101 3.923 -13.623 1.00 59.84 83 VAL A O 1
ATOM 651 N N . HIS A 1 84 ? 16.855 4.657 -15.605 1.00 63.16 84 HIS A N 1
ATOM 652 C CA . HIS A 1 84 ? 18.033 3.790 -15.619 1.00 63.16 84 HIS A CA 1
ATOM 653 C C . HIS A 1 84 ? 18.938 3.997 -14.391 1.00 63.16 84 HIS A C 1
ATOM 655 O O . HIS A 1 84 ? 19.365 3.035 -13.756 1.00 63.16 84 HIS A O 1
ATOM 661 N N . LYS A 1 85 ? 19.187 5.251 -13.991 1.00 65.25 85 LYS A N 1
ATOM 662 C CA . LYS A 1 85 ? 19.974 5.547 -12.779 1.00 65.25 85 LYS A CA 1
ATOM 663 C C . LYS A 1 85 ? 19.309 5.019 -11.509 1.00 65.25 85 LYS A C 1
ATOM 665 O O . LYS A 1 85 ? 20.005 4.619 -10.583 1.00 65.25 85 LYS A O 1
ATOM 670 N N . ARG A 1 86 ? 17.978 5.011 -11.472 1.00 62.88 86 ARG A N 1
ATOM 671 C CA . ARG A 1 86 ? 17.205 4.514 -10.335 1.00 62.88 86 ARG A CA 1
ATOM 672 C C . ARG A 1 86 ? 17.138 2.991 -10.268 1.00 62.88 86 ARG A C 1
ATOM 674 O O . ARG A 1 86 ? 17.255 2.421 -9.192 1.00 62.88 86 ARG A O 1
ATOM 681 N N . ILE A 1 87 ? 16.981 2.344 -11.417 1.00 63.25 87 ILE A N 1
ATOM 682 C CA . ILE A 1 87 ? 17.168 0.900 -11.620 1.00 63.25 87 ILE A CA 1
ATOM 683 C C . ILE A 1 87 ? 18.478 0.463 -10.958 1.00 63.25 87 ILE A C 1
ATOM 685 O O . ILE A 1 87 ? 18.485 -0.429 -10.115 1.00 63.25 87 ILE A O 1
ATOM 689 N N . LEU A 1 88 ? 19.562 1.182 -11.250 1.00 65.00 88 LEU A N 1
ATOM 690 C CA . LEU A 1 88 ? 20.886 0.928 -10.683 1.00 65.00 88 LEU A CA 1
ATOM 691 C C . LEU A 1 88 ? 21.029 1.277 -9.192 1.00 65.00 88 LEU A C 1
ATOM 693 O O . LEU A 1 88 ? 21.976 0.815 -8.565 1.00 65.00 88 LEU A O 1
ATOM 697 N N . SER A 1 89 ? 20.158 2.118 -8.624 1.00 64.38 89 SER A N 1
ATOM 698 C CA . SER A 1 89 ? 20.226 2.507 -7.208 1.00 64.38 89 SER A CA 1
ATOM 699 C C . SER A 1 89 ? 19.390 1.620 -6.288 1.00 64.38 89 SER A C 1
ATOM 701 O O . SER A 1 89 ? 19.607 1.650 -5.084 1.00 64.38 89 SER A O 1
ATOM 703 N N . LEU A 1 90 ? 18.403 0.890 -6.820 1.00 60.72 90 LEU A N 1
ATOM 704 C CA . LEU A 1 90 ? 17.576 -0.032 -6.031 1.00 60.72 90 LEU A CA 1
ATOM 705 C C . LEU A 1 90 ? 18.289 -1.344 -5.693 1.00 60.72 90 LEU A C 1
ATOM 707 O O . LEU A 1 90 ? 17.859 -2.043 -4.782 1.00 60.72 90 LEU A O 1
ATOM 711 N N . ASP A 1 91 ? 19.354 -1.668 -6.420 1.00 60.88 91 ASP A N 1
ATOM 712 C CA . ASP A 1 91 ? 20.167 -2.852 -6.196 1.00 60.88 91 ASP A CA 1
ATOM 713 C C . ASP A 1 91 ? 21.635 -2.442 -6.036 1.00 60.88 91 ASP A C 1
ATOM 715 O O . ASP A 1 91 ? 22.343 -2.153 -7.005 1.00 60.88 91 ASP A O 1
ATOM 719 N N . GLU A 1 92 ? 22.084 -2.389 -4.782 1.00 59.34 92 GLU A N 1
ATOM 720 C CA . GLU A 1 92 ? 23.426 -1.937 -4.400 1.00 59.34 92 GLU A CA 1
ATOM 721 C C . GLU A 1 92 ? 24.545 -2.820 -4.974 1.00 59.34 92 GLU A C 1
ATOM 723 O O . GLU A 1 92 ? 25.689 -2.370 -5.071 1.00 59.34 92 GLU A O 1
ATOM 728 N N . SER A 1 93 ? 24.218 -4.041 -5.418 1.00 61.28 93 SER A N 1
ATOM 729 C CA . SER A 1 93 ? 25.168 -4.983 -6.019 1.00 61.28 93 SER A CA 1
ATOM 730 C C . SER A 1 93 ? 25.522 -4.677 -7.485 1.00 61.28 93 SER A C 1
ATOM 732 O O . SER A 1 93 ? 26.441 -5.289 -8.026 1.00 61.28 93 SER A O 1
ATOM 734 N N . LYS A 1 94 ? 24.841 -3.699 -8.110 1.00 62.69 94 LYS A N 1
ATOM 735 C CA . LYS A 1 94 ? 25.120 -3.105 -9.435 1.00 62.69 94 LYS A CA 1
ATOM 736 C C . LYS A 1 94 ? 25.617 -4.088 -10.509 1.00 62.69 94 LYS A C 1
ATOM 738 O O . LYS A 1 94 ? 26.792 -4.072 -10.875 1.00 62.69 94 LYS A O 1
ATOM 743 N N . GLN A 1 95 ? 24.687 -4.833 -11.109 1.00 62.00 95 GLN A N 1
ATOM 744 C CA . GLN A 1 95 ? 24.925 -5.577 -12.358 1.00 62.00 95 GLN A CA 1
ATOM 745 C C . GLN A 1 95 ? 23.921 -5.274 -13.480 1.00 62.00 95 GLN A C 1
ATOM 747 O O . GLN A 1 95 ? 23.997 -5.888 -14.534 1.00 62.00 95 GLN A O 1
ATOM 752 N N . ALA A 1 96 ? 23.030 -4.287 -13.323 1.00 64.94 96 ALA A N 1
ATOM 753 C CA . ALA A 1 96 ? 22.069 -4.003 -14.385 1.00 64.94 96 ALA A CA 1
ATOM 754 C C . ALA A 1 96 ? 22.743 -3.437 -15.651 1.00 64.94 96 ALA A C 1
ATOM 756 O O . ALA A 1 96 ? 23.543 -2.499 -15.585 1.00 64.94 96 ALA A O 1
ATOM 757 N N . TYR A 1 97 ? 22.381 -3.982 -16.809 1.00 73.75 97 TYR A N 1
ATOM 758 C CA . TYR A 1 97 ? 22.800 -3.514 -18.133 1.00 73.75 97 TYR A CA 1
ATOM 759 C C . TYR A 1 97 ? 21.587 -3.364 -19.046 1.00 73.75 97 TYR A C 1
ATOM 761 O O . TYR A 1 97 ? 20.486 -3.815 -18.730 1.00 73.75 97 TYR A O 1
ATOM 769 N N . PHE A 1 98 ? 21.773 -2.693 -20.183 1.00 76.38 98 PHE A N 1
ATOM 770 C CA . PHE A 1 98 ? 20.699 -2.505 -21.147 1.00 76.38 98 PHE A CA 1
ATOM 771 C C . PHE A 1 98 ? 21.149 -2.793 -22.572 1.00 76.38 98 PHE A C 1
ATOM 773 O O . PHE A 1 98 ? 22.323 -2.653 -22.917 1.00 76.38 98 PHE A O 1
ATOM 780 N N . PHE A 1 99 ? 20.173 -3.136 -23.404 1.00 79.00 99 PHE A N 1
ATOM 781 C CA . PHE A 1 99 ? 20.330 -3.241 -24.848 1.00 79.00 99 PHE A CA 1
ATOM 782 C C . PHE A 1 99 ? 19.314 -2.317 -25.523 1.00 79.00 99 PHE A C 1
ATOM 784 O O . PHE A 1 99 ? 18.150 -2.260 -25.111 1.00 79.00 99 PHE A O 1
ATOM 791 N N . GLU A 1 100 ? 19.753 -1.582 -26.544 1.00 71.75 100 GLU A N 1
ATOM 792 C CA . GLU A 1 100 ? 18.873 -0.789 -27.406 1.00 71.75 100 GLU A CA 1
ATOM 793 C C . GLU A 1 100 ? 18.613 -1.579 -28.685 1.00 71.75 100 GLU A C 1
ATOM 795 O O . GLU A 1 100 ? 19.521 -1.794 -29.483 1.00 71.75 100 GLU A O 1
ATOM 800 N N . GLU A 1 101 ? 17.370 -2.014 -28.873 1.00 68.81 101 GLU A N 1
ATOM 801 C CA . GLU A 1 101 ? 16.964 -2.801 -30.036 1.00 68.81 101 GLU A CA 1
ATOM 802 C C . GLU A 1 101 ? 15.575 -2.334 -30.472 1.00 68.81 101 GLU A C 1
ATOM 804 O O . GLU A 1 101 ? 14.548 -2.681 -29.883 1.00 68.81 101 GLU A O 1
ATOM 809 N N . LYS A 1 102 ? 15.552 -1.465 -31.488 1.00 67.50 102 LYS A N 1
ATOM 810 C CA . LYS A 1 102 ? 14.341 -0.773 -31.944 1.00 67.50 102 LYS A CA 1
ATOM 811 C C . LYS A 1 102 ? 13.477 -1.674 -32.819 1.00 67.50 102 LYS A C 1
ATOM 813 O O . LYS A 1 102 ? 13.972 -2.305 -33.747 1.00 67.50 102 LYS A O 1
ATOM 818 N N . ASN A 1 103 ? 12.165 -1.636 -32.588 1.00 66.19 103 ASN A N 1
ATOM 819 C CA . ASN A 1 103 ? 11.138 -2.322 -33.383 1.00 66.19 103 ASN A CA 1
ATOM 820 C C . ASN A 1 103 ? 11.291 -3.851 -33.424 1.00 66.19 103 ASN A C 1
ATOM 822 O O . ASN A 1 103 ? 10.948 -4.487 -34.420 1.00 66.19 103 ASN A O 1
ATOM 826 N N . CYS A 1 104 ? 11.800 -4.443 -32.345 1.00 75.31 104 CYS A N 1
ATOM 827 C CA . CYS A 1 104 ? 11.983 -5.888 -32.255 1.00 75.31 104 CYS A CA 1
ATOM 828 C C . CYS A 1 104 ? 10.705 -6.618 -31.817 1.00 75.31 104 CYS A C 1
ATOM 830 O O . CYS A 1 104 ? 9.943 -6.107 -30.992 1.00 75.31 104 CYS A O 1
ATOM 832 N N . SER A 1 105 ? 10.513 -7.821 -32.373 1.00 82.00 105 SER A N 1
ATOM 833 C CA . SER A 1 105 ? 9.457 -8.771 -31.991 1.00 82.00 105 SER A CA 1
ATOM 834 C C . SER A 1 105 ? 9.803 -9.526 -30.701 1.00 82.00 105 SER A C 1
ATOM 836 O O . SER A 1 105 ? 10.967 -9.555 -30.285 1.00 82.00 105 SER A O 1
ATOM 838 N N . PHE A 1 106 ? 8.829 -10.211 -30.105 1.00 84.12 106 PHE A N 1
ATOM 839 C CA . PHE A 1 106 ? 9.011 -11.081 -28.943 1.00 84.12 106 PHE A CA 1
ATOM 840 C C . PHE A 1 106 ? 10.028 -12.200 -29.220 1.00 84.12 106 PHE A C 1
ATOM 842 O O . PHE A 1 106 ? 10.904 -12.501 -28.405 1.00 84.12 106 PHE A O 1
ATOM 849 N N . SER A 1 107 ? 9.970 -12.802 -30.412 1.00 83.50 107 SER A N 1
ATOM 850 C CA . SER A 1 107 ? 10.922 -13.844 -30.828 1.00 83.50 107 SER A CA 1
ATOM 851 C C . SER A 1 107 ? 12.358 -13.312 -30.951 1.00 83.50 107 SER A C 1
ATOM 853 O O . SER A 1 107 ? 13.325 -13.968 -30.541 1.00 83.50 107 SER A O 1
ATOM 855 N N . THR A 1 108 ? 12.500 -12.082 -31.453 1.00 84.94 108 THR A N 1
ATOM 856 C CA . THR A 1 108 ? 13.783 -11.382 -31.541 1.00 84.94 108 THR A CA 1
ATOM 857 C C . THR A 1 108 ? 14.325 -11.098 -30.145 1.00 84.94 108 THR A C 1
ATOM 859 O O . THR A 1 108 ? 15.499 -11.364 -29.892 1.00 84.94 108 THR A O 1
ATOM 862 N N . LEU A 1 109 ? 13.470 -10.668 -29.211 1.00 86.50 109 LEU A N 1
ATOM 863 C CA . LEU A 1 109 ? 13.845 -10.463 -27.812 1.00 86.50 109 LEU A CA 1
ATOM 864 C C . LEU A 1 109 ? 14.403 -11.736 -27.179 1.00 86.50 109 LEU A C 1
ATOM 866 O O . LEU A 1 109 ? 15.507 -11.709 -26.642 1.00 86.50 109 LEU A O 1
ATOM 870 N N . LYS A 1 110 ? 13.710 -12.874 -27.309 1.00 88.06 110 LYS A N 1
ATOM 871 C CA . LYS A 1 110 ? 14.212 -14.168 -26.807 1.00 88.06 110 LYS A CA 1
ATOM 872 C C . LYS A 1 110 ? 15.596 -14.508 -27.365 1.00 88.06 110 LYS A C 1
ATOM 874 O O . LYS A 1 110 ? 16.467 -14.989 -26.640 1.00 88.06 110 LYS A O 1
ATOM 879 N N . THR A 1 111 ? 15.817 -14.223 -28.646 1.00 85.94 111 THR A N 1
ATOM 880 C CA . THR A 1 111 ? 17.110 -14.449 -29.306 1.00 85.94 111 THR A CA 1
ATOM 881 C C . THR A 1 111 ? 18.202 -13.537 -28.744 1.00 85.94 111 THR A C 1
ATOM 883 O O . THR A 1 111 ? 19.313 -14.003 -28.492 1.00 85.94 111 THR A O 1
ATOM 886 N N . ILE A 1 112 ? 17.889 -12.262 -28.497 1.00 86.56 112 ILE A N 1
ATOM 887 C CA . ILE A 1 112 ? 18.804 -11.286 -27.890 1.00 86.56 112 ILE A CA 1
ATOM 888 C C . ILE A 1 112 ? 19.183 -11.711 -26.470 1.00 86.56 112 ILE A C 1
ATOM 890 O O . ILE A 1 112 ? 20.370 -11.734 -26.146 1.00 86.56 112 ILE A O 1
ATOM 894 N N . LEU A 1 113 ? 18.207 -12.094 -25.643 1.00 88.69 113 LEU A N 1
ATOM 895 C CA . LEU A 1 113 ? 18.453 -12.546 -24.268 1.00 88.69 113 LEU A CA 1
ATOM 896 C C . LEU A 1 113 ? 19.376 -13.771 -24.250 1.00 88.69 113 LEU A C 1
ATOM 898 O O . LEU A 1 113 ? 20.366 -13.796 -23.522 1.00 88.69 113 LEU A O 1
ATOM 902 N N . LYS A 1 114 ? 19.119 -14.746 -25.132 1.00 87.56 114 LYS A N 1
ATOM 903 C CA . LYS A 1 114 ? 19.967 -15.936 -25.277 1.00 87.56 114 LYS A CA 1
ATOM 904 C C . LYS A 1 114 ? 21.379 -15.593 -25.751 1.00 87.56 114 LYS A C 1
ATOM 906 O O . LYS A 1 114 ? 22.345 -16.108 -25.204 1.00 87.56 114 LYS A O 1
ATOM 911 N N . LYS A 1 115 ? 21.514 -14.727 -26.761 1.00 87.31 115 LYS A N 1
ATOM 912 C CA . LYS A 1 115 ? 22.816 -14.305 -27.304 1.00 87.31 115 LYS A CA 1
ATOM 913 C C . LYS A 1 115 ? 23.681 -13.616 -26.247 1.00 87.31 115 LYS A C 1
ATOM 915 O O . LYS A 1 115 ? 24.895 -13.792 -26.258 1.00 87.31 115 LYS A O 1
ATOM 920 N N . ASN A 1 116 ? 23.060 -12.844 -25.361 1.00 87.00 116 ASN A N 1
ATOM 921 C CA . ASN A 1 116 ? 23.753 -12.130 -24.292 1.00 87.00 116 ASN A CA 1
ATOM 922 C C . ASN A 1 116 ? 23.917 -12.961 -23.009 1.00 87.00 116 ASN A C 1
ATOM 924 O O . ASN A 1 116 ? 24.415 -12.432 -22.024 1.00 87.00 116 ASN A O 1
ATOM 928 N N . ASN A 1 117 ? 23.548 -14.249 -23.021 1.00 87.81 117 ASN A N 1
ATOM 929 C CA . ASN A 1 117 ? 23.613 -15.143 -21.862 1.00 87.81 117 ASN A CA 1
ATOM 930 C C . ASN A 1 117 ? 22.920 -14.570 -20.616 1.00 87.81 117 ASN A C 1
ATOM 932 O O . ASN A 1 117 ? 23.435 -14.710 -19.509 1.00 87.81 117 ASN A O 1
ATOM 936 N N . VAL A 1 118 ? 21.761 -13.929 -20.800 1.00 88.12 118 VAL A N 1
ATOM 937 C CA . VAL A 1 118 ? 20.974 -13.409 -19.676 1.00 88.12 118 VAL A CA 1
ATOM 938 C C . VAL A 1 118 ? 20.594 -14.577 -18.750 1.00 88.12 118 VAL A C 1
ATOM 940 O O . VAL A 1 118 ? 20.009 -15.550 -19.245 1.00 88.12 118 VAL A O 1
ATOM 943 N N . PRO A 1 119 ? 20.930 -14.522 -17.446 1.00 88.69 119 PRO A N 1
ATOM 944 C CA . PRO A 1 119 ? 20.643 -15.601 -16.506 1.00 88.69 119 PRO A CA 1
ATOM 945 C C . PRO A 1 119 ? 19.150 -15.932 -16.376 1.00 88.69 119 PRO A C 1
ATOM 947 O O . PRO A 1 119 ? 18.261 -15.126 -16.654 1.00 88.69 119 PRO A O 1
ATOM 950 N N . PHE A 1 120 ? 18.857 -17.147 -15.911 1.00 89.50 120 PHE A N 1
ATOM 951 C CA . PHE A 1 120 ? 17.504 -17.468 -15.464 1.00 89.50 120 PHE A CA 1
ATOM 952 C C . PHE A 1 120 ? 17.194 -16.731 -14.167 1.00 89.50 120 PHE A C 1
ATOM 954 O O . PHE A 1 120 ? 18.078 -16.514 -13.346 1.00 89.50 120 PHE A O 1
ATOM 961 N N . TYR A 1 121 ? 15.921 -16.396 -14.001 1.00 84.81 121 TYR A N 1
ATOM 962 C CA . TYR A 1 121 ? 15.350 -15.547 -12.961 1.00 84.81 121 TYR A CA 1
ATOM 963 C C . TYR A 1 121 ? 15.736 -14.070 -13.045 1.00 84.81 121 TYR A C 1
ATOM 965 O O . TYR A 1 121 ? 15.409 -13.317 -12.137 1.00 84.81 121 TYR A O 1
ATOM 973 N N . SER A 1 122 ? 16.352 -13.616 -14.141 1.00 84.88 122 SER A N 1
ATOM 974 C CA . SER A 1 122 ? 16.560 -12.185 -14.363 1.00 84.88 122 SER A CA 1
ATOM 975 C C . SER A 1 122 ? 15.231 -11.449 -14.523 1.00 84.88 122 SER A C 1
ATOM 977 O O . SER A 1 122 ? 14.340 -11.896 -15.259 1.00 84.88 122 SER A O 1
ATOM 979 N N . HIS A 1 123 ? 15.116 -10.288 -13.877 1.00 81.88 123 HIS A N 1
ATOM 980 C CA . HIS A 1 123 ? 14.010 -9.357 -14.097 1.00 81.88 123 HIS A CA 1
ATOM 981 C C . HIS A 1 123 ? 14.350 -8.404 -15.235 1.00 81.88 123 HIS A C 1
ATOM 983 O O . HIS A 1 123 ? 15.467 -7.896 -15.334 1.00 81.88 123 HIS A O 1
ATOM 989 N N . LEU A 1 124 ? 13.379 -8.174 -16.110 1.00 82.25 124 LEU A N 1
ATOM 990 C CA . LEU A 1 124 ? 13.499 -7.274 -17.241 1.00 82.25 124 LEU A CA 1
ATOM 991 C C . LEU A 1 124 ? 12.555 -6.093 -17.066 1.00 82.25 124 LEU A C 1
ATOM 993 O O . LEU A 1 124 ? 11.390 -6.263 -16.706 1.00 82.25 124 LEU A O 1
ATOM 997 N N . ILE A 1 125 ? 13.026 -4.908 -17.433 1.00 79.12 125 ILE A N 1
ATOM 998 C CA . ILE A 1 125 ? 12.164 -3.748 -17.661 1.00 79.12 125 ILE A CA 1
ATOM 999 C C . ILE A 1 125 ? 12.253 -3.409 -19.142 1.00 79.12 125 ILE A C 1
ATOM 1001 O O . ILE A 1 125 ? 13.286 -2.952 -19.633 1.00 79.12 125 ILE A O 1
ATOM 1005 N N . ILE A 1 126 ? 11.171 -3.667 -19.867 1.00 80.31 126 ILE A N 1
ATOM 1006 C CA . ILE A 1 126 ? 11.103 -3.537 -21.321 1.00 80.31 126 ILE A CA 1
ATOM 1007 C C . ILE A 1 126 ? 10.319 -2.279 -21.656 1.00 80.31 126 ILE A C 1
ATOM 1009 O O . ILE A 1 126 ? 9.106 -2.213 -21.479 1.00 80.31 126 ILE A O 1
ATOM 1013 N N . MET A 1 127 ? 11.016 -1.280 -22.181 1.00 79.00 127 MET A N 1
ATOM 1014 C CA . MET A 1 127 ? 10.385 -0.109 -22.770 1.00 79.00 127 MET A CA 1
ATOM 1015 C C . MET A 1 127 ? 9.935 -0.471 -24.179 1.00 79.00 127 MET A C 1
ATOM 1017 O O . MET A 1 127 ? 10.759 -0.823 -25.028 1.00 79.00 127 MET A O 1
ATOM 1021 N N . ALA A 1 128 ? 8.642 -0.347 -24.437 1.00 78.69 128 ALA A N 1
ATOM 1022 C CA . ALA A 1 128 ? 8.030 -0.620 -25.725 1.00 78.69 128 ALA A CA 1
ATOM 1023 C C . ALA A 1 128 ? 7.302 0.615 -26.268 1.00 78.69 128 ALA A C 1
ATOM 1025 O O . ALA A 1 128 ? 6.838 1.468 -25.516 1.00 78.69 128 ALA A O 1
ATOM 1026 N N . SER A 1 129 ? 7.187 0.723 -27.585 1.00 76.94 129 SER A N 1
ATOM 1027 C CA . SER A 1 129 ? 6.236 1.607 -28.252 1.00 76.94 129 SER A CA 1
ATOM 1028 C C . SER A 1 129 ? 4.956 0.846 -28.582 1.00 76.94 129 SER A C 1
ATOM 1030 O O . SER A 1 129 ? 4.985 -0.350 -28.874 1.00 76.94 129 SER A O 1
ATOM 1032 N N . LEU A 1 130 ? 3.825 1.547 -28.534 1.00 74.62 130 LEU A N 1
ATOM 1033 C CA . LEU A 1 130 ? 2.539 1.005 -28.964 1.00 74.62 130 LEU A CA 1
ATOM 1034 C C . LEU A 1 130 ? 2.444 1.051 -30.496 1.00 74.62 130 LEU A C 1
ATOM 1036 O O . LEU A 1 130 ? 2.726 2.080 -31.110 1.00 74.62 130 LEU A O 1
ATOM 1040 N N . LYS A 1 131 ? 2.031 -0.055 -31.123 1.00 77.31 131 LYS A N 1
ATOM 1041 C CA . LYS A 1 131 ? 1.936 -0.163 -32.591 1.00 77.31 131 LYS A CA 1
ATOM 1042 C C . LYS A 1 131 ? 0.735 0.581 -33.183 1.00 77.31 131 LYS A C 1
ATOM 1044 O O . LYS A 1 131 ? 0.866 1.170 -34.252 1.00 77.31 131 LYS A O 1
ATOM 1049 N N . LYS A 1 132 ? -0.430 0.565 -32.512 1.00 72.00 132 LYS A N 1
ATOM 1050 C CA . LYS A 1 132 ? -1.682 1.150 -33.050 1.00 72.00 132 LYS A CA 1
ATOM 1051 C C . LYS A 1 132 ? -1.962 2.587 -32.579 1.00 72.00 132 LYS A C 1
ATOM 1053 O O . LYS A 1 132 ? -2.774 3.269 -33.196 1.00 72.00 132 LYS A O 1
ATOM 1058 N N . LEU A 1 133 ? -1.310 3.070 -31.516 1.00 64.06 133 LEU A N 1
ATOM 1059 C CA . LEU A 1 133 ? -1.459 4.442 -31.010 1.00 64.06 133 LEU A CA 1
ATOM 1060 C C . LEU A 1 133 ? -0.092 5.058 -30.695 1.00 64.06 133 LEU A C 1
ATOM 1062 O O . LEU A 1 133 ? 0.781 4.353 -30.200 1.00 64.06 133 LEU A O 1
ATOM 1066 N N . PRO A 1 134 ? 0.097 6.373 -30.900 1.00 61.72 134 PRO A N 1
ATOM 1067 C CA . PRO A 1 134 ? 1.320 7.044 -30.482 1.00 61.72 134 PRO A CA 1
ATOM 1068 C C . PRO A 1 134 ? 1.456 6.993 -28.955 1.00 61.72 134 PRO A C 1
ATOM 1070 O O . PRO A 1 134 ? 0.593 7.475 -28.220 1.00 61.72 134 PRO A O 1
ATOM 1073 N N . GLY A 1 135 ? 2.550 6.405 -28.474 1.00 62.19 135 GLY A N 1
ATOM 1074 C CA . GLY A 1 135 ? 2.833 6.286 -27.049 1.00 62.19 135 GLY A CA 1
ATOM 1075 C C . GLY A 1 135 ? 3.933 5.273 -26.748 1.00 62.19 135 GLY A C 1
ATOM 1076 O O . GLY A 1 135 ? 4.271 4.428 -27.578 1.00 62.19 135 GLY A O 1
ATOM 1077 N N . GLY A 1 136 ? 4.494 5.384 -25.547 1.00 67.31 136 GLY A N 1
ATOM 1078 C CA . GLY A 1 136 ? 5.379 4.382 -24.965 1.00 67.31 136 GLY A CA 1
ATOM 1079 C C . GLY A 1 136 ? 4.666 3.606 -23.861 1.00 67.31 136 GLY A C 1
ATOM 1080 O O . GLY A 1 136 ? 3.682 4.087 -23.298 1.00 67.31 136 GLY A O 1
ATOM 1081 N N . HIS A 1 137 ? 5.198 2.436 -23.537 1.00 70.31 137 HIS A N 1
ATOM 1082 C CA . HIS A 1 137 ? 4.766 1.558 -22.457 1.00 70.31 137 HIS A CA 1
ATOM 1083 C C . HIS A 1 137 ? 5.988 0.926 -21.786 1.00 70.31 137 HIS A C 1
ATOM 1085 O O . HIS A 1 137 ? 7.031 0.794 -22.427 1.00 70.31 137 HIS A O 1
ATOM 1091 N N . ALA A 1 138 ? 5.876 0.543 -20.517 1.00 72.81 138 ALA A N 1
ATOM 1092 C CA . ALA A 1 138 ? 6.901 -0.242 -19.837 1.00 72.81 138 ALA A CA 1
ATOM 1093 C C . ALA A 1 138 ? 6.296 -1.572 -19.396 1.00 72.81 138 ALA A C 1
ATOM 1095 O O . ALA A 1 138 ? 5.218 -1.609 -18.813 1.00 72.81 138 ALA A O 1
ATOM 1096 N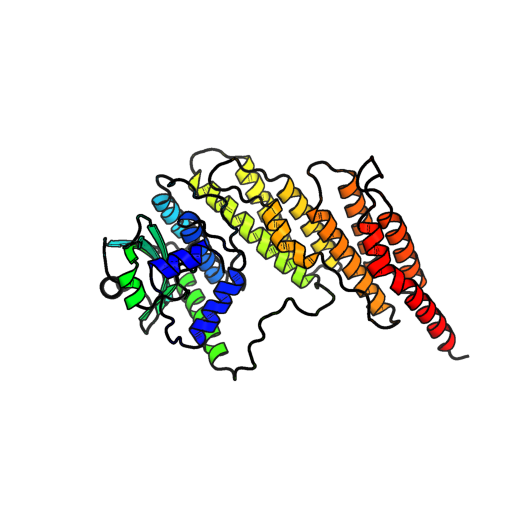 N . LEU A 1 139 ? 6.993 -2.656 -19.695 1.00 74.75 139 LEU A N 1
ATOM 1097 C CA . LEU A 1 139 ? 6.586 -4.012 -19.373 1.00 74.75 139 LEU A CA 1
ATOM 1098 C C . LEU A 1 139 ? 7.597 -4.610 -18.405 1.00 74.75 139 LEU A C 1
ATOM 1100 O O . LEU A 1 139 ? 8.804 -4.405 -18.548 1.00 74.75 139 LEU A O 1
ATOM 1104 N N . SER A 1 140 ? 7.099 -5.368 -17.439 1.00 76.69 140 SER A N 1
ATOM 1105 C CA . SER A 1 140 ? 7.930 -6.211 -16.592 1.00 76.69 140 SER A CA 1
ATOM 1106 C C . SER A 1 140 ? 8.169 -7.533 -17.312 1.00 76.69 140 SER A C 1
ATOM 1108 O O . SER A 1 140 ? 7.255 -8.066 -17.931 1.00 76.69 140 SER A O 1
ATOM 1110 N N . GLY A 1 141 ? 9.368 -8.090 -17.236 1.00 80.19 141 GLY A N 1
ATOM 1111 C CA . GLY A 1 141 ? 9.675 -9.413 -17.766 1.00 80.19 141 GLY A CA 1
ATOM 1112 C C . GLY A 1 141 ? 10.387 -10.270 -16.734 1.00 80.19 141 GLY A C 1
ATOM 1113 O O . GLY A 1 141 ? 11.124 -9.754 -15.902 1.00 80.19 141 GLY A O 1
ATOM 1114 N N . ILE A 1 142 ? 10.175 -11.578 -16.782 1.00 82.44 142 ILE A N 1
ATOM 1115 C CA . ILE A 1 142 ? 10.929 -12.550 -15.991 1.00 82.44 142 ILE A CA 1
ATOM 1116 C C . ILE A 1 142 ? 11.467 -13.609 -16.945 1.00 82.44 142 ILE A C 1
ATOM 1118 O O . ILE A 1 142 ? 10.710 -14.224 -17.703 1.00 82.44 142 ILE A O 1
ATOM 1122 N N . VAL A 1 143 ? 12.780 -13.813 -16.914 1.00 87.81 143 VAL A N 1
ATOM 1123 C CA . VAL A 1 143 ? 13.443 -14.881 -17.664 1.00 87.81 143 VAL A CA 1
ATOM 1124 C C . VAL A 1 143 ? 13.363 -16.153 -16.832 1.00 87.81 143 VAL A C 1
ATOM 1126 O O . VAL A 1 143 ? 13.879 -16.190 -15.727 1.00 87.81 143 VAL A O 1
ATOM 1129 N N . LEU A 1 144 ? 12.733 -17.210 -17.330 1.00 85.81 144 LEU A N 1
ATOM 1130 C CA . LEU A 1 144 ? 12.674 -18.515 -16.669 1.00 85.81 144 LEU A CA 1
ATOM 1131 C C . LEU A 1 144 ? 13.345 -19.589 -17.540 1.00 85.81 144 LEU A C 1
ATOM 1133 O O . LEU A 1 144 ? 13.484 -19.399 -18.751 1.00 85.81 144 LEU A O 1
ATOM 1137 N N . PRO A 1 145 ? 13.715 -20.753 -16.968 1.00 83.56 145 PRO A N 1
ATOM 1138 C CA . PRO A 1 145 ? 14.306 -21.859 -17.729 1.00 83.56 145 PRO A CA 1
ATOM 1139 C C . PRO A 1 145 ? 13.490 -22.304 -18.949 1.00 83.56 145 PRO A C 1
ATOM 1141 O O . PRO A 1 145 ? 14.042 -22.784 -19.936 1.00 83.56 145 PRO A O 1
ATOM 1144 N N . ASN A 1 146 ? 12.169 -22.146 -18.885 1.00 79.44 146 ASN A N 1
ATOM 1145 C CA . ASN A 1 146 ? 11.221 -22.558 -19.912 1.00 79.44 146 ASN A CA 1
ATOM 1146 C C . ASN A 1 146 ? 10.747 -21.417 -20.830 1.00 79.44 146 ASN A C 1
ATOM 1148 O O . ASN A 1 146 ? 9.975 -21.689 -21.747 1.00 79.44 146 ASN A O 1
ATOM 1152 N N . GLY A 1 147 ? 11.188 -20.170 -20.630 1.00 82.62 147 GLY A N 1
ATOM 1153 C CA . GLY A 1 147 ? 10.797 -19.070 -21.511 1.00 82.62 147 GLY A CA 1
ATOM 1154 C C . GLY A 1 147 ? 10.902 -17.677 -20.900 1.00 82.62 147 GLY A C 1
ATOM 1155 O O . GLY A 1 147 ? 11.371 -17.488 -19.782 1.00 82.62 147 GLY A O 1
ATOM 1156 N N . LEU A 1 148 ? 10.452 -16.690 -21.672 1.00 85.50 148 LEU A N 1
ATOM 1157 C CA . LEU A 1 148 ? 10.298 -15.307 -21.234 1.00 85.50 148 LEU A CA 1
ATOM 1158 C C . LEU A 1 148 ? 8.830 -15.065 -20.892 1.00 85.50 148 LEU A C 1
ATOM 1160 O O . LEU A 1 148 ? 7.962 -15.345 -21.713 1.00 85.50 148 LEU A O 1
ATOM 1164 N N . TYR A 1 149 ? 8.570 -14.502 -19.719 1.00 80.81 149 TYR A N 1
ATOM 1165 C CA . TYR A 1 149 ? 7.223 -14.164 -19.274 1.00 80.81 149 TYR A CA 1
ATOM 1166 C C . TYR A 1 149 ? 7.117 -12.662 -19.110 1.00 80.81 149 TYR A C 1
ATOM 1168 O O . TYR A 1 149 ? 7.868 -12.079 -18.331 1.00 80.81 149 TYR A O 1
ATOM 1176 N N . LEU A 1 150 ? 6.210 -12.034 -19.855 1.00 79.38 150 LEU A N 1
ATOM 1177 C CA . LEU A 1 150 ? 6.011 -10.591 -19.803 1.00 79.38 150 LEU A CA 1
ATOM 1178 C C . LEU A 1 150 ? 4.729 -10.259 -19.065 1.00 79.38 150 LEU A C 1
ATOM 1180 O O . LEU A 1 150 ? 3.683 -10.818 -19.366 1.00 79.38 150 LEU A O 1
ATOM 1184 N N . TYR A 1 151 ? 4.832 -9.336 -18.122 1.00 71.75 151 TYR A N 1
ATOM 1185 C CA . TYR A 1 151 ? 3.742 -8.835 -17.314 1.00 71.75 151 TYR A CA 1
ATOM 1186 C C . TYR A 1 151 ? 3.504 -7.352 -17.615 1.00 71.75 151 TYR A C 1
ATOM 1188 O O . TYR A 1 151 ? 4.358 -6.491 -17.370 1.00 71.75 151 TYR A O 1
ATOM 1196 N N . ASP A 1 152 ? 2.325 -7.060 -18.152 1.00 67.06 152 ASP A N 1
ATOM 1197 C CA . ASP A 1 152 ? 1.765 -5.728 -18.275 1.00 67.06 152 ASP A CA 1
ATOM 1198 C C . ASP A 1 152 ? 1.124 -5.297 -16.952 1.00 67.06 152 ASP A C 1
ATOM 1200 O O . ASP A 1 152 ? -0.054 -5.524 -16.662 1.00 67.06 152 ASP A O 1
ATOM 1204 N N . ALA A 1 153 ? 1.929 -4.607 -16.151 1.00 56.31 153 ALA A N 1
ATOM 1205 C CA . ALA A 1 153 ? 1.549 -4.164 -14.820 1.00 56.31 153 ALA A CA 1
ATOM 1206 C C . ALA A 1 153 ? 0.422 -3.121 -14.778 1.00 56.31 153 ALA A C 1
ATOM 1208 O O . ALA A 1 153 ? -0.062 -2.796 -13.694 1.00 56.31 153 ALA A O 1
ATOM 1209 N N . GLN A 1 154 ? 0.002 -2.586 -15.927 1.00 53.03 154 GLN A N 1
ATOM 1210 C CA . GLN A 1 154 ? -1.085 -1.612 -16.009 1.00 53.03 154 GLN A CA 1
ATOM 1211 C C . GLN A 1 154 ? -2.439 -2.212 -16.379 1.00 53.03 154 GLN A C 1
ATOM 1213 O O . GLN A 1 154 ? -3.438 -1.491 -16.307 1.00 53.03 154 GLN A O 1
ATOM 1218 N N . GLY A 1 155 ? -2.493 -3.484 -16.788 1.00 54.41 155 GLY A N 1
ATOM 1219 C CA . GLY A 1 155 ? -3.719 -4.078 -17.324 1.00 54.41 155 GLY A CA 1
ATOM 1220 C C . GLY A 1 155 ? -4.234 -3.320 -18.552 1.00 54.41 155 GLY A C 1
ATOM 1221 O O . GLY A 1 155 ? -5.433 -3.052 -18.664 1.00 54.41 155 GLY A O 1
ATOM 1222 N N . PHE A 1 156 ? -3.323 -2.898 -19.440 1.00 57.31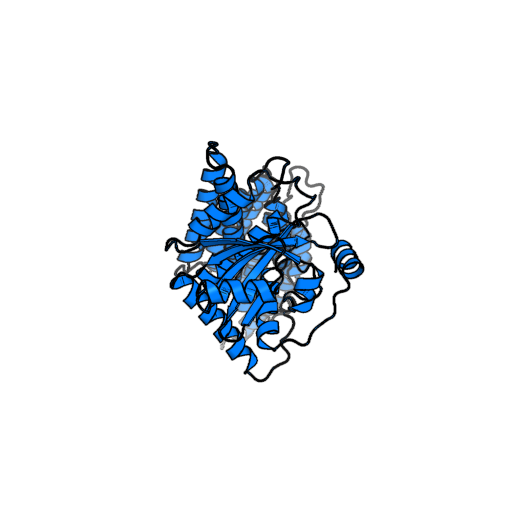 156 PHE A N 1
ATOM 1223 C CA . PHE A 1 156 ? -3.678 -2.373 -20.758 1.00 57.31 156 PHE A CA 1
ATOM 1224 C C . PHE A 1 156 ? -4.372 -3.463 -21.584 1.00 57.31 156 PHE A C 1
ATOM 1226 O O . PHE A 1 156 ? -5.338 -3.168 -22.292 1.00 57.31 156 PHE A O 1
ATOM 1233 N N . LEU A 1 157 ? -3.935 -4.716 -21.435 1.00 55.41 157 LEU A N 1
ATOM 1234 C CA . LEU A 1 157 ? -4.660 -5.897 -21.903 1.00 55.41 157 LEU A CA 1
ATOM 1235 C C . LEU A 1 157 ? -5.570 -6.486 -20.805 1.00 55.41 157 LEU A C 1
ATOM 1237 O O . LEU A 1 157 ? -5.376 -6.200 -19.622 1.00 55.41 157 LEU A O 1
ATOM 1241 N N . PRO A 1 158 ? -6.593 -7.291 -21.175 1.00 47.75 158 PRO A N 1
ATOM 1242 C CA . PRO A 1 158 ? -7.437 -8.015 -20.208 1.00 47.75 158 PRO A CA 1
ATOM 1243 C C . PRO A 1 158 ? -6.605 -8.874 -19.250 1.00 47.75 158 PRO A C 1
ATOM 1245 O O . PRO A 1 158 ? -6.930 -9.034 -18.071 1.00 47.75 158 PRO A O 1
ATOM 1248 N N . GLU A 1 159 ? -5.490 -9.367 -19.777 1.00 55.75 159 GLU A N 1
ATOM 1249 C CA . GLU A 1 159 ? -4.525 -10.203 -19.107 1.00 55.75 159 GLU A CA 1
ATOM 1250 C C . GLU A 1 159 ? -3.315 -9.402 -18.658 1.00 55.75 159 GLU A C 1
ATOM 1252 O O . GLU A 1 159 ? -2.764 -8.602 -19.412 1.00 55.75 159 GLU A O 1
ATOM 1257 N N . ALA A 1 160 ? -2.872 -9.654 -17.428 1.00 58.94 160 ALA A N 1
ATOM 1258 C CA . ALA A 1 160 ? -1.660 -9.022 -16.948 1.00 58.94 160 ALA A CA 1
ATOM 1259 C C . ALA A 1 160 ? -0.397 -9.723 -17.470 1.00 58.94 160 ALA A C 1
ATOM 1261 O O . ALA A 1 160 ? 0.634 -9.083 -17.560 1.00 58.94 160 ALA A O 1
ATOM 1262 N N . TRP A 1 161 ? -0.457 -11.003 -17.850 1.00 69.12 161 TRP A N 1
ATOM 1263 C CA . TRP A 1 161 ? 0.621 -11.687 -18.573 1.00 69.12 161 TRP A CA 1
ATOM 1264 C C . TRP A 1 161 ? 0.356 -11.639 -20.077 1.00 69.12 161 TRP A C 1
ATOM 1266 O O . TRP A 1 161 ? -0.766 -11.899 -20.494 1.00 69.12 161 TRP A O 1
ATOM 1276 N N . LEU A 1 162 ? 1.370 -11.305 -20.872 1.00 72.25 162 LEU A N 1
ATOM 1277 C CA . LEU A 1 162 ? 1.261 -11.175 -22.323 1.00 72.25 162 LEU A CA 1
ATOM 1278 C C . LEU A 1 162 ? 1.621 -12.492 -23.011 1.00 72.25 162 LEU A C 1
ATOM 1280 O O . LEU A 1 162 ? 2.745 -12.979 -22.849 1.00 72.25 162 LEU A O 1
ATOM 1284 N N . ASP A 1 163 ? 0.708 -13.010 -23.834 1.00 78.56 163 ASP A N 1
ATOM 1285 C CA . ASP A 1 163 ? 1.057 -14.022 -24.834 1.00 78.56 163 ASP A CA 1
ATOM 1286 C C . ASP A 1 163 ? 2.015 -13.428 -25.883 1.00 78.56 163 ASP A C 1
ATOM 1288 O O . ASP A 1 163 ? 1.982 -12.229 -26.184 1.00 78.56 163 ASP A O 1
ATOM 1292 N N . GLU A 1 164 ? 2.867 -14.266 -26.475 1.00 83.19 164 GLU A N 1
ATOM 1293 C CA . GLU A 1 164 ? 3.862 -13.826 -27.461 1.00 83.19 164 GLU A CA 1
ATOM 1294 C C . GLU A 1 164 ? 3.208 -13.132 -28.664 1.00 83.19 164 GLU A C 1
ATOM 1296 O O . GLU A 1 164 ? 3.707 -12.112 -29.147 1.00 83.19 164 GLU A O 1
ATOM 1301 N N . ASN A 1 165 ? 2.059 -13.643 -29.117 1.00 77.44 165 ASN A N 1
ATOM 1302 C CA . ASN A 1 165 ? 1.344 -13.088 -30.263 1.00 77.44 165 ASN A CA 1
ATOM 1303 C C . ASN A 1 165 ? 0.690 -11.750 -29.915 1.00 77.44 165 ASN A C 1
ATOM 1305 O O . ASN A 1 165 ? 0.715 -10.825 -30.725 1.00 77.44 165 ASN A O 1
ATOM 1309 N N . GLN A 1 166 ? 0.155 -11.619 -28.696 1.00 75.50 166 GLN A N 1
ATOM 1310 C CA . GLN A 1 166 ? -0.369 -10.343 -28.205 1.00 75.50 166 GLN A CA 1
ATOM 1311 C C . GLN A 1 166 ? 0.745 -9.303 -28.105 1.00 75.50 166 GLN A C 1
ATOM 1313 O O . GLN A 1 166 ? 0.563 -8.149 -28.496 1.00 75.50 166 GLN A O 1
ATOM 1318 N N . PHE A 1 167 ? 1.926 -9.702 -27.628 1.00 80.38 167 PHE A N 1
ATOM 1319 C CA . PHE A 1 167 ? 3.062 -8.796 -27.584 1.00 80.38 167 PHE A CA 1
ATOM 1320 C C . PHE A 1 167 ? 3.399 -8.257 -28.977 1.00 80.38 167 PHE A C 1
ATOM 1322 O O . PHE A 1 167 ? 3.504 -7.044 -29.167 1.00 80.38 167 PHE A O 1
ATOM 1329 N N . ASP A 1 168 ? 3.516 -9.146 -29.961 1.00 83.50 168 ASP A N 1
ATOM 1330 C CA . ASP A 1 168 ? 3.843 -8.774 -31.336 1.00 83.50 168 ASP A CA 1
ATOM 1331 C C . ASP A 1 168 ? 2.712 -8.035 -32.058 1.00 83.50 168 ASP A C 1
ATOM 1333 O O . ASP A 1 168 ? 2.972 -7.309 -33.020 1.00 83.50 168 ASP A O 1
ATOM 1337 N N . GLU A 1 169 ? 1.473 -8.123 -31.594 1.00 79.25 169 GLU A N 1
ATOM 1338 C CA . GLU A 1 169 ? 0.388 -7.301 -32.119 1.00 79.25 169 GLU A CA 1
ATOM 1339 C C . GLU A 1 169 ? 0.459 -5.855 -31.599 1.00 79.25 169 GLU A C 1
ATOM 1341 O O . GLU A 1 169 ? 0.225 -4.896 -32.346 1.00 79.25 169 GLU A O 1
ATOM 1346 N N . PHE A 1 170 ? 0.799 -5.677 -30.321 1.00 76.06 170 PHE A N 1
ATOM 1347 C CA . PHE A 1 170 ? 0.588 -4.409 -29.617 1.00 76.06 170 PHE A CA 1
ATOM 1348 C C . PHE A 1 170 ? 1.845 -3.593 -29.382 1.00 76.06 170 PHE A C 1
ATOM 1350 O O . PHE A 1 170 ? 1.773 -2.359 -29.367 1.00 76.06 170 PHE A O 1
ATOM 1357 N N . TYR A 1 171 ? 2.989 -4.255 -29.255 1.00 80.19 171 TYR A N 1
ATOM 1358 C CA . TYR A 1 171 ? 4.217 -3.649 -28.775 1.00 80.19 171 TYR A CA 1
ATOM 1359 C C . TYR A 1 171 ? 5.367 -3.816 -29.764 1.00 80.19 171 TYR A C 1
ATOM 1361 O O . TYR A 1 171 ? 5.495 -4.813 -30.475 1.00 80.19 171 TYR A O 1
ATOM 1369 N N . SER A 1 172 ? 6.228 -2.807 -29.795 1.00 80.56 172 SER A N 1
ATOM 1370 C CA . SER A 1 172 ? 7.535 -2.824 -30.447 1.00 80.56 172 SER A CA 1
ATOM 1371 C C . SER A 1 172 ? 8.585 -2.465 -29.410 1.00 80.56 172 SER A C 1
ATOM 1373 O O . SER A 1 172 ? 8.462 -1.442 -28.743 1.00 80.56 172 SER A O 1
ATOM 1375 N N . ILE A 1 173 ? 9.633 -3.270 -29.266 1.00 81.12 173 ILE A N 1
ATOM 1376 C CA . ILE A 1 173 ? 10.662 -3.003 -28.251 1.00 81.12 173 ILE A CA 1
ATOM 1377 C C . ILE A 1 173 ? 11.467 -1.760 -28.625 1.00 81.12 173 ILE A C 1
ATOM 1379 O O . ILE A 1 173 ? 11.707 -1.474 -29.799 1.00 81.12 173 ILE A O 1
ATOM 1383 N N . SER A 1 174 ? 11.858 -1.013 -27.601 1.00 74.81 174 SER A N 1
ATOM 1384 C CA . SER A 1 174 ? 12.745 0.139 -27.695 1.00 74.81 174 SER A CA 1
ATOM 1385 C C . SER A 1 174 ? 14.015 -0.106 -26.882 1.00 74.81 174 SER A C 1
ATOM 1387 O O . SER A 1 174 ? 15.112 -0.100 -27.433 1.00 74.81 174 SER A O 1
ATOM 1389 N N . HIS A 1 175 ? 13.867 -0.364 -25.581 1.00 78.25 175 HIS A N 1
ATOM 1390 C CA . HIS A 1 175 ? 14.986 -0.593 -24.664 1.00 78.25 175 HIS A CA 1
ATOM 1391 C C . HIS A 1 175 ? 14.650 -1.740 -23.721 1.00 78.25 175 HIS A C 1
ATOM 1393 O O . HIS A 1 175 ? 13.503 -1.867 -23.290 1.00 78.25 175 HIS A O 1
ATOM 1399 N N . VAL A 1 176 ? 15.649 -2.541 -23.365 1.00 81.75 176 VAL A N 1
ATOM 1400 C CA . VAL A 1 176 ? 15.509 -3.606 -22.369 1.00 81.75 176 VAL A CA 1
ATOM 1401 C C . VAL A 1 176 ? 16.562 -3.399 -21.304 1.00 81.75 176 VAL A C 1
ATOM 1403 O O . VAL A 1 176 ? 17.748 -3.416 -21.619 1.00 81.75 176 VAL A O 1
ATOM 1406 N N . TYR A 1 177 ? 16.125 -3.211 -20.066 1.00 81.19 177 TYR A N 1
ATOM 1407 C CA . TYR A 1 177 ? 16.985 -3.234 -18.889 1.00 81.19 177 TYR A CA 1
ATOM 1408 C C . TYR A 1 177 ? 16.938 -4.630 -18.284 1.00 81.19 177 TYR A C 1
ATOM 1410 O O . TYR A 1 177 ? 15.851 -5.186 -18.128 1.00 81.19 177 TYR A O 1
ATOM 1418 N N . VAL A 1 178 ? 18.102 -5.181 -17.962 1.00 83.94 178 VAL A N 1
ATOM 1419 C CA . VAL A 1 178 ? 18.250 -6.500 -17.345 1.00 83.94 178 VAL A CA 1
ATOM 1420 C C . VAL A 1 178 ? 18.770 -6.328 -15.932 1.00 83.94 178 VAL A C 1
ATOM 1422 O O . VAL A 1 178 ? 19.733 -5.597 -15.719 1.00 83.94 178 VAL A O 1
ATOM 1425 N N . HIS A 1 179 ? 18.142 -7.020 -14.991 1.00 78.12 179 HIS A N 1
ATOM 1426 C CA . HIS A 1 179 ? 18.571 -7.138 -13.608 1.00 78.12 179 HIS A CA 1
ATOM 1427 C C . HIS A 1 179 ? 18.853 -8.598 -13.279 1.00 78.12 179 HIS A C 1
ATOM 1429 O O . HIS A 1 179 ? 17.950 -9.435 -13.338 1.00 78.12 179 HIS A O 1
ATOM 1435 N N . ASP A 1 180 ? 20.104 -8.899 -12.950 1.00 80.81 180 ASP A N 1
ATOM 1436 C CA . ASP A 1 180 ? 20.574 -10.270 -12.767 1.00 80.81 180 ASP A CA 1
ATOM 1437 C C . ASP A 1 180 ? 21.579 -10.441 -11.619 1.00 80.81 180 ASP A C 1
ATOM 1439 O O . ASP A 1 180 ? 22.346 -11.401 -11.599 1.00 80.81 180 ASP A O 1
ATOM 1443 N N . SER A 1 181 ? 21.543 -9.555 -10.620 1.00 80.44 181 SER A N 1
ATOM 1444 C CA . SER A 1 181 ? 22.337 -9.743 -9.404 1.00 80.44 181 SER A CA 1
ATOM 1445 C C . SER A 1 181 ? 21.943 -11.011 -8.649 1.00 80.44 181 SER A C 1
ATOM 1447 O O . SER A 1 181 ? 20.769 -11.379 -8.625 1.00 80.44 181 SER A O 1
ATOM 1449 N N . GLU A 1 182 ? 22.884 -11.623 -7.928 1.00 81.44 182 GLU A N 1
ATOM 1450 C CA . GLU A 1 182 ? 22.628 -12.831 -7.127 1.00 81.44 182 GLU A CA 1
ATOM 1451 C C . GLU A 1 182 ? 21.419 -12.678 -6.182 1.00 81.44 182 GLU A C 1
ATOM 1453 O O . GLU A 1 182 ? 20.572 -13.570 -6.092 1.00 81.44 182 GLU A O 1
ATOM 1458 N N . THR A 1 183 ? 21.288 -11.516 -5.534 1.00 76.44 183 THR A N 1
ATOM 1459 C CA . THR A 1 183 ? 20.152 -11.191 -4.659 1.00 76.44 183 THR A CA 1
ATOM 1460 C C . THR A 1 183 ? 18.831 -11.168 -5.425 1.00 76.44 183 THR A C 1
ATOM 1462 O O . THR A 1 183 ? 17.844 -11.745 -4.964 1.00 76.44 183 THR A O 1
ATOM 1465 N N . SER A 1 184 ? 18.806 -10.525 -6.597 1.00 71.56 184 SER A N 1
ATOM 1466 C CA . SER A 1 184 ? 17.605 -10.432 -7.432 1.00 71.56 184 SER A CA 1
ATOM 1467 C C . SER A 1 184 ? 17.173 -11.788 -7.978 1.00 71.56 184 SER A C 1
ATOM 1469 O O . SER A 1 184 ? 16.004 -12.152 -7.836 1.00 71.56 184 SER A O 1
ATOM 1471 N N . LEU A 1 185 ? 18.120 -12.573 -8.499 1.00 82.12 185 LEU A N 1
ATOM 1472 C CA . LEU A 1 185 ? 17.866 -13.903 -9.047 1.00 82.12 185 LEU A CA 1
ATOM 1473 C C . LEU A 1 185 ? 17.245 -14.811 -7.983 1.00 82.12 185 LEU A C 1
ATOM 1475 O O . LEU A 1 185 ? 16.203 -15.420 -8.219 1.00 82.12 185 LEU A O 1
ATOM 1479 N N . LYS A 1 186 ? 17.828 -14.829 -6.778 1.00 82.31 186 LYS A N 1
ATOM 1480 C CA . LYS A 1 186 ? 17.331 -15.629 -5.653 1.00 82.31 186 LYS A CA 1
ATOM 1481 C C . LYS A 1 186 ? 15.938 -15.197 -5.198 1.00 82.31 186 LYS A C 1
ATOM 1483 O O . LYS A 1 186 ? 15.098 -16.041 -4.901 1.00 82.31 186 LYS A O 1
ATOM 1488 N N . ALA A 1 187 ? 15.682 -13.894 -5.115 1.00 72.00 187 ALA A N 1
ATOM 1489 C CA . ALA A 1 187 ? 14.382 -13.377 -4.698 1.00 72.00 187 ALA A CA 1
ATOM 1490 C C . ALA A 1 187 ? 13.264 -13.763 -5.682 1.00 72.00 187 ALA A C 1
ATOM 1492 O O . ALA A 1 187 ? 12.189 -14.206 -5.270 1.00 72.00 187 ALA A O 1
ATOM 1493 N N . ILE A 1 188 ? 13.537 -13.639 -6.981 1.00 78.19 188 ILE A N 1
ATOM 1494 C CA . ILE A 1 188 ? 12.600 -13.995 -8.051 1.00 78.19 188 ILE A CA 1
ATOM 1495 C C . ILE A 1 188 ? 12.375 -15.506 -8.084 1.00 78.19 188 ILE A C 1
ATOM 1497 O O . ILE A 1 188 ? 11.231 -15.947 -8.183 1.00 78.19 188 ILE A O 1
ATOM 1501 N N . GLU A 1 189 ? 13.436 -16.299 -7.943 1.00 84.06 189 GLU A N 1
ATOM 1502 C CA . GLU A 1 189 ? 13.343 -17.755 -7.836 1.00 84.06 189 GLU A CA 1
ATOM 1503 C C . GLU A 1 189 ? 12.434 -18.172 -6.671 1.00 84.06 189 GLU A C 1
ATOM 1505 O O . GLU A 1 189 ? 11.469 -18.906 -6.881 1.00 84.06 189 GLU A O 1
ATOM 1510 N N . VAL A 1 190 ? 12.660 -17.634 -5.466 1.00 78.19 190 VAL A N 1
ATOM 1511 C CA . VAL A 1 190 ? 11.827 -17.920 -4.283 1.00 78.19 190 VAL A CA 1
ATOM 1512 C C . VAL A 1 190 ? 10.360 -17.561 -4.526 1.00 78.19 190 VAL A C 1
ATOM 1514 O O . VAL A 1 190 ? 9.479 -18.362 -4.216 1.00 78.19 190 VAL A O 1
ATOM 1517 N N . PHE A 1 191 ? 10.080 -16.389 -5.100 1.00 77.12 191 PHE A N 1
ATOM 1518 C CA . PHE A 1 191 ? 8.710 -15.964 -5.402 1.00 77.12 191 PHE A CA 1
ATOM 1519 C C . PHE A 1 191 ? 8.005 -16.922 -6.375 1.00 77.12 191 PHE A C 1
ATOM 1521 O O . PHE A 1 191 ? 6.855 -17.312 -6.151 1.00 77.12 191 PHE A O 1
ATOM 1528 N N . ILE A 1 192 ? 8.690 -17.325 -7.447 1.00 81.31 192 ILE A N 1
ATOM 1529 C CA . ILE A 1 192 ? 8.140 -18.234 -8.457 1.00 81.31 192 ILE A CA 1
ATOM 1530 C C . ILE A 1 192 ? 7.911 -19.630 -7.871 1.00 81.31 192 ILE A C 1
ATOM 1532 O O . ILE A 1 192 ? 6.852 -20.217 -8.100 1.00 81.31 192 ILE A O 1
ATOM 1536 N N . GLU A 1 193 ? 8.853 -20.151 -7.086 1.00 83.31 193 GLU A N 1
ATOM 1537 C CA . GLU A 1 193 ? 8.711 -21.458 -6.439 1.00 83.31 193 GLU A CA 1
ATOM 1538 C C . GLU A 1 193 ? 7.577 -21.472 -5.405 1.00 83.31 193 GLU A C 1
ATOM 1540 O O . GLU A 1 193 ? 6.808 -22.433 -5.361 1.00 83.31 193 GLU A O 1
ATOM 1545 N N . GLN A 1 194 ? 7.373 -20.383 -4.656 1.00 76.19 194 GLN A N 1
ATOM 1546 C CA . GLN A 1 194 ? 6.203 -20.235 -3.781 1.00 76.19 194 GLN A CA 1
ATOM 1547 C C . GLN A 1 194 ? 4.894 -20.325 -4.575 1.00 76.19 194 GLN A C 1
ATOM 1549 O O . GLN A 1 194 ? 4.032 -21.144 -4.252 1.00 76.19 194 GLN A O 1
ATOM 1554 N N . CYS A 1 195 ? 4.769 -19.565 -5.667 1.00 76.12 195 CYS A N 1
ATOM 1555 C CA . CYS A 1 195 ? 3.569 -19.585 -6.509 1.00 76.12 195 CYS A CA 1
ATOM 1556 C C . CYS A 1 195 ? 3.303 -20.974 -7.115 1.00 76.12 195 CYS A C 1
ATOM 1558 O O . CYS A 1 195 ? 2.156 -21.423 -7.172 1.00 76.12 195 CYS A O 1
ATOM 1560 N N . LYS A 1 196 ? 4.354 -21.685 -7.546 1.00 82.88 196 LYS A N 1
ATOM 1561 C CA . LYS A 1 196 ? 4.238 -23.070 -8.031 1.00 82.88 196 LYS A CA 1
ATOM 1562 C C . LYS A 1 196 ? 3.806 -24.022 -6.919 1.00 82.88 196 LYS A C 1
ATOM 1564 O O . LYS A 1 196 ? 2.926 -24.849 -7.149 1.00 82.88 196 LYS A O 1
ATOM 1569 N N . SER A 1 197 ? 4.377 -23.895 -5.724 1.00 81.94 197 SER A N 1
ATOM 1570 C CA . SER A 1 197 ? 4.031 -24.745 -4.581 1.00 81.94 197 SER A CA 1
ATOM 1571 C C . SER A 1 197 ? 2.563 -24.590 -4.175 1.00 81.94 197 SER A C 1
ATOM 1573 O O . SER A 1 197 ? 1.877 -25.583 -3.948 1.00 81.94 197 SER A O 1
ATOM 1575 N N . GLU A 1 198 ? 2.042 -23.362 -4.205 1.00 76.25 198 GLU A N 1
ATOM 1576 C CA . GLU A 1 198 ? 0.636 -23.061 -3.927 1.00 76.25 198 GLU A CA 1
ATOM 1577 C C . GLU A 1 198 ? -0.292 -23.600 -5.009 1.00 76.25 198 GLU A C 1
ATOM 1579 O O . GLU A 1 198 ? -1.363 -24.115 -4.699 1.00 76.25 198 GLU A O 1
ATOM 1584 N N . SER A 1 199 ? 0.143 -23.567 -6.271 1.00 79.69 199 SER A N 1
ATOM 1585 C CA . SER A 1 199 ? -0.619 -24.155 -7.377 1.00 79.69 199 SER A CA 1
ATOM 1586 C C . SER A 1 199 ? -0.744 -25.681 -7.295 1.00 79.69 199 SER A C 1
ATOM 1588 O O . SER A 1 199 ? -1.631 -26.254 -7.922 1.00 79.69 199 SER A O 1
ATOM 1590 N N . ALA A 1 200 ? 0.132 -26.346 -6.534 1.00 76.38 200 ALA A N 1
ATOM 1591 C CA . ALA A 1 200 ? 0.119 -27.794 -6.347 1.00 76.38 200 ALA A CA 1
ATOM 1592 C C . ALA A 1 200 ? -0.775 -28.248 -5.178 1.00 76.38 200 ALA A C 1
ATOM 1594 O O . ALA A 1 200 ? -1.037 -29.445 -5.036 1.00 76.38 200 ALA A O 1
ATOM 1595 N N . LEU A 1 201 ? -1.248 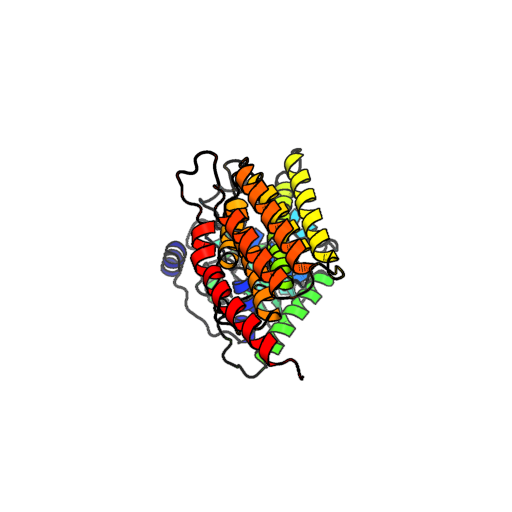-27.320 -4.339 1.00 72.12 201 LEU A N 1
ATOM 1596 C CA . LEU A 1 201 ? -2.188 -27.625 -3.264 1.00 72.12 201 LEU A CA 1
ATOM 1597 C C . LEU A 1 201 ? -3.595 -27.838 -3.848 1.00 72.12 201 LEU A C 1
ATOM 1599 O O . LEU A 1 201 ? -3.984 -27.133 -4.783 1.00 72.12 201 LEU A O 1
ATOM 1603 N N . PRO A 1 202 ? -4.392 -28.790 -3.323 1.00 53.53 202 PRO A N 1
ATOM 1604 C CA . PRO A 1 202 ? -5.768 -28.964 -3.765 1.00 53.53 202 PRO A CA 1
ATOM 1605 C C . PRO A 1 202 ? -6.520 -27.652 -3.540 1.00 53.53 202 PRO A C 1
ATOM 1607 O O . PRO A 1 202 ? -6.642 -27.199 -2.401 1.00 53.53 202 PRO A O 1
ATOM 1610 N N . MET A 1 203 ? -6.988 -27.036 -4.633 1.00 45.38 203 MET A N 1
ATOM 1611 C CA . MET A 1 203 ? -7.743 -25.787 -4.593 1.00 45.38 203 MET A CA 1
ATOM 1612 C C . MET A 1 203 ? -8.988 -25.973 -3.717 1.00 45.38 203 MET A C 1
ATOM 1614 O O . MET A 1 203 ? -10.041 -26.399 -4.186 1.00 45.38 203 MET A O 1
ATOM 1618 N N . SER A 1 204 ? -8.894 -25.600 -2.440 1.00 36.47 204 SER A N 1
ATOM 1619 C CA . SER A 1 204 ? -10.050 -24.983 -1.796 1.00 36.47 204 SER A CA 1
ATOM 1620 C C . SER A 1 204 ? -10.393 -23.769 -2.651 1.00 36.47 204 SER A C 1
ATOM 1622 O O . SER A 1 204 ? -9.451 -23.121 -3.115 1.00 36.47 204 SER A O 1
ATOM 1624 N N . PRO A 1 205 ? -11.678 -23.475 -2.923 1.00 38.84 205 PRO A N 1
ATOM 1625 C CA . PRO A 1 205 ? -12.030 -22.287 -3.680 1.00 38.84 205 PRO A CA 1
ATOM 1626 C C . PRO A 1 205 ? -11.321 -21.131 -2.991 1.00 38.84 205 PRO A C 1
ATOM 1628 O O . PRO A 1 205 ? -11.589 -20.852 -1.820 1.00 38.84 205 PRO A O 1
ATOM 1631 N N . LEU A 1 206 ? -10.321 -20.581 -3.684 1.00 39.88 206 LEU A N 1
ATOM 1632 C CA . LEU A 1 206 ? -9.560 -19.428 -3.251 1.00 39.88 206 LEU A CA 1
ATOM 1633 C C . LEU A 1 206 ? -10.618 -18.356 -3.075 1.00 39.88 206 LEU A C 1
ATOM 1635 O O . LEU A 1 206 ? -11.115 -17.806 -4.057 1.00 39.88 206 LEU A O 1
ATOM 1639 N N . LYS A 1 207 ? -11.069 -18.183 -1.830 1.00 30.03 207 LYS A N 1
ATOM 1640 C CA . LYS A 1 207 ? -12.031 -17.157 -1.476 1.00 30.03 207 LYS A CA 1
ATOM 1641 C C . LYS A 1 207 ? -11.424 -15.875 -2.012 1.00 30.03 207 LYS A C 1
ATOM 1643 O O . LYS A 1 207 ? -10.334 -15.493 -1.583 1.00 30.03 207 LYS A O 1
ATOM 1648 N N . GLU A 1 208 ? -12.127 -15.228 -2.939 1.00 30.83 208 GLU A N 1
ATOM 1649 C CA . GLU A 1 208 ? -12.052 -13.780 -3.032 1.00 30.83 208 GLU A CA 1
ATOM 1650 C C . GLU A 1 208 ? -12.042 -13.296 -1.589 1.00 30.83 208 GLU A C 1
ATOM 1652 O O . GLU A 1 208 ? -12.954 -13.625 -0.822 1.00 30.83 208 GLU A O 1
ATOM 1657 N N . ILE A 1 209 ? -10.956 -12.640 -1.186 1.00 34.66 209 ILE A N 1
ATOM 1658 C CA . ILE A 1 209 ? -10.889 -11.976 0.104 1.00 34.66 209 ILE A CA 1
ATOM 1659 C C . ILE A 1 209 ? -11.904 -10.842 -0.018 1.00 34.66 209 ILE A C 1
ATOM 1661 O O . ILE A 1 209 ? -11.575 -9.712 -0.369 1.00 34.66 209 ILE A O 1
ATOM 1665 N N . GLN A 1 210 ? -13.178 -11.178 0.176 1.00 29.03 210 GLN A N 1
ATOM 1666 C CA . GLN A 1 210 ? -14.173 -10.207 0.553 1.00 29.03 210 GLN A CA 1
ATOM 1667 C C . GLN A 1 210 ? -13.632 -9.535 1.813 1.00 29.03 210 GLN A C 1
ATOM 1669 O O . GLN A 1 210 ? -12.997 -10.217 2.623 1.00 29.03 210 GLN A O 1
ATOM 1674 N N . PRO A 1 211 ? -13.796 -8.210 1.951 1.00 34.56 211 PRO A N 1
ATOM 1675 C CA . PRO A 1 211 ? -13.324 -7.487 3.123 1.00 34.56 211 PRO A CA 1
ATOM 1676 C C . PRO A 1 211 ? -13.829 -8.231 4.361 1.00 34.56 211 PRO A C 1
ATOM 1678 O O . PRO A 1 211 ? -15.036 -8.353 4.557 1.00 34.56 211 PRO A O 1
ATOM 1681 N N . ASN A 1 212 ? -12.882 -8.846 5.079 1.00 35.91 212 ASN A N 1
ATOM 1682 C CA . ASN A 1 212 ? -13.141 -9.905 6.046 1.00 35.91 212 ASN A CA 1
ATOM 1683 C C . ASN A 1 212 ? -14.235 -9.510 7.038 1.00 35.91 212 ASN A C 1
ATOM 1685 O O . ASN A 1 212 ? -14.280 -8.387 7.536 1.00 35.91 212 ASN A O 1
ATOM 1689 N N . ASP A 1 213 ? -15.056 -10.495 7.388 1.00 36.62 213 ASP A N 1
ATOM 1690 C CA . ASP A 1 213 ? -16.114 -10.431 8.393 1.00 36.62 213 ASP A CA 1
ATOM 1691 C C . ASP A 1 213 ? -15.626 -10.227 9.841 1.00 36.62 213 ASP A C 1
ATOM 1693 O O . ASP A 1 213 ? -16.420 -10.343 10.773 1.00 36.62 213 ASP A O 1
ATOM 1697 N N . GLU A 1 214 ? -14.355 -9.887 10.057 1.00 42.41 214 GLU A N 1
ATOM 1698 C CA . GLU A 1 214 ? -13.779 -9.763 11.393 1.00 42.41 214 GLU A CA 1
ATOM 1699 C C . GLU A 1 214 ? -14.066 -8.379 12.017 1.00 42.41 214 GLU A C 1
ATOM 1701 O O . GLU A 1 214 ? -13.768 -7.347 11.413 1.00 42.41 214 GLU A O 1
ATOM 1706 N N . PRO A 1 215 ? -14.647 -8.325 13.233 1.00 46.72 215 PRO A N 1
ATOM 1707 C CA . PRO A 1 215 ? -15.058 -7.083 13.901 1.00 46.72 215 PRO A CA 1
ATOM 1708 C C . PRO A 1 215 ? -13.902 -6.275 14.524 1.00 46.72 215 PRO A C 1
ATOM 1710 O O . PRO A 1 215 ? -14.124 -5.179 15.045 1.00 46.72 215 PRO A O 1
ATOM 1713 N N . LEU A 1 216 ? -12.673 -6.792 14.483 1.00 53.44 216 LEU A N 1
ATOM 1714 C CA . LEU A 1 216 ? -11.475 -6.142 15.007 1.00 53.44 216 LEU A CA 1
ATOM 1715 C C . LEU A 1 216 ? -10.416 -6.077 13.912 1.00 53.44 216 LEU A C 1
ATOM 1717 O O . LEU A 1 216 ? -10.026 -7.106 13.377 1.00 53.44 216 LEU A O 1
ATOM 1721 N N . LEU A 1 217 ? -9.903 -4.880 13.620 1.00 65.69 217 LEU A N 1
ATOM 1722 C CA . LEU A 1 217 ? -8.623 -4.742 12.930 1.00 65.69 217 LEU A CA 1
ATOM 1723 C C . LEU A 1 217 ? -7.513 -4.967 13.975 1.00 65.69 217 LEU A C 1
ATOM 1725 O O . LEU A 1 217 ? -7.255 -4.067 14.775 1.00 65.69 217 LEU A O 1
ATOM 1729 N N . PRO A 1 218 ? -6.851 -6.137 14.041 1.00 71.56 218 PRO A N 1
ATOM 1730 C CA . PRO A 1 218 ? -5.861 -6.372 15.082 1.00 71.56 218 PRO A CA 1
ATOM 1731 C C . PRO A 1 218 ? -4.703 -5.360 14.973 1.00 71.56 218 PRO A C 1
ATOM 1733 O O . PRO A 1 218 ? -4.337 -4.964 13.860 1.00 71.56 218 PRO A O 1
ATOM 1736 N N . PRO A 1 219 ? -4.059 -4.972 16.094 1.00 72.06 219 PRO A N 1
ATOM 1737 C CA . PRO A 1 219 ? -2.945 -4.015 16.103 1.00 72.06 219 PRO A CA 1
ATOM 1738 C C . PRO A 1 219 ? -1.822 -4.374 15.125 1.00 72.06 219 PRO A C 1
ATOM 1740 O O . PRO A 1 219 ? -1.194 -3.500 14.527 1.00 72.06 219 PRO A O 1
ATOM 1743 N N . VAL A 1 220 ? -1.586 -5.676 14.947 1.00 73.75 220 VAL A N 1
ATOM 1744 C CA . VAL A 1 220 ? -0.620 -6.224 13.991 1.00 73.75 220 VAL A CA 1
ATOM 1745 C C . VAL A 1 220 ? -0.995 -5.840 12.561 1.00 73.75 220 VAL A C 1
ATOM 1747 O O . VAL A 1 220 ? -0.155 -5.314 11.833 1.00 73.75 220 VAL A O 1
ATOM 1750 N N . LEU A 1 221 ? -2.261 -6.023 12.181 1.00 74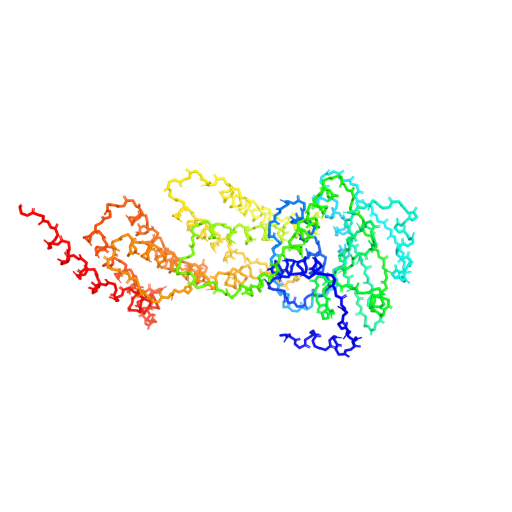.44 221 LEU A N 1
ATOM 1751 C CA . LEU A 1 221 ? -2.750 -5.686 10.847 1.00 74.44 221 LEU A CA 1
ATOM 1752 C C . LEU A 1 221 ? -2.759 -4.170 10.625 1.00 74.44 221 LEU A C 1
ATOM 1754 O O . LEU A 1 221 ? -2.344 -3.718 9.563 1.00 74.44 221 LEU A O 1
ATOM 1758 N N . LEU A 1 222 ? -3.129 -3.363 11.628 1.00 80.44 222 LEU A N 1
ATOM 1759 C CA . LEU A 1 222 ? -2.989 -1.903 11.545 1.00 80.44 222 LEU A CA 1
ATOM 1760 C C . LEU A 1 222 ? -1.528 -1.489 11.304 1.00 80.44 222 LEU A C 1
ATOM 1762 O O . LEU A 1 222 ? -1.258 -0.634 10.463 1.00 80.44 222 LEU A O 1
ATOM 1766 N N . GLY A 1 223 ? -0.582 -2.105 12.019 1.00 79.19 223 GLY A N 1
ATOM 1767 C CA . GLY A 1 223 ? 0.849 -1.860 11.838 1.00 79.19 223 GLY A CA 1
ATOM 1768 C C . GLY A 1 223 ? 1.354 -2.236 10.449 1.00 79.19 223 GLY A C 1
ATOM 1769 O O . GLY A 1 223 ? 2.082 -1.455 9.843 1.00 79.19 223 GLY A O 1
ATOM 1770 N N . GLN A 1 224 ? 0.918 -3.381 9.922 1.00 73.81 224 GLN A N 1
ATOM 1771 C CA . GLN A 1 224 ? 1.212 -3.795 8.549 1.00 73.81 224 GLN A CA 1
ATOM 1772 C C . GLN A 1 224 ? 0.670 -2.770 7.549 1.00 73.81 224 GLN A C 1
ATOM 1774 O O . GLN A 1 224 ? 1.439 -2.216 6.774 1.00 73.81 224 GLN A O 1
ATOM 1779 N N . ARG A 1 225 ? -0.614 -2.406 7.641 1.00 74.12 225 ARG A N 1
ATOM 1780 C CA . ARG A 1 225 ? -1.249 -1.407 6.761 1.00 74.12 225 ARG A CA 1
ATOM 1781 C C . ARG A 1 225 ? -0.553 -0.044 6.803 1.00 74.12 225 ARG A C 1
ATOM 1783 O O . ARG A 1 225 ? -0.346 0.582 5.766 1.00 74.12 225 ARG A O 1
ATOM 1790 N N . LEU A 1 226 ? -0.139 0.414 7.982 1.00 81.56 226 LEU A N 1
ATOM 1791 C CA . LEU A 1 226 ? 0.662 1.633 8.120 1.00 81.56 226 LEU A CA 1
ATOM 1792 C C . LEU A 1 226 ? 2.014 1.526 7.418 1.00 81.56 226 LEU A C 1
ATOM 1794 O O . LEU A 1 226 ? 2.413 2.460 6.723 1.00 81.56 226 LEU A O 1
ATOM 1798 N N . LEU A 1 227 ? 2.706 0.400 7.580 1.00 79.94 227 LEU A N 1
ATOM 1799 C CA . LEU A 1 227 ? 4.014 0.179 6.971 1.00 79.94 227 LEU A CA 1
ATOM 1800 C C . LEU A 1 227 ? 3.909 0.176 5.443 1.00 79.94 227 LEU A C 1
ATOM 1802 O O . LEU A 1 227 ? 4.708 0.833 4.778 1.00 79.94 227 LEU A O 1
ATOM 1806 N N . GLU A 1 228 ? 2.883 -0.477 4.898 1.00 67.69 228 GLU A N 1
ATOM 1807 C CA . GLU A 1 228 ? 2.578 -0.491 3.462 1.00 67.69 228 GLU A CA 1
ATOM 1808 C C . GLU A 1 228 ? 2.407 0.931 2.905 1.00 67.69 228 GLU A C 1
ATOM 1810 O O . GLU A 1 228 ? 3.022 1.300 1.900 1.00 67.69 228 GLU A O 1
ATOM 1815 N N . PHE A 1 229 ? 1.609 1.758 3.589 1.00 76.06 229 PHE A N 1
ATOM 1816 C CA . PHE A 1 229 ? 1.399 3.156 3.220 1.00 76.06 229 PHE A CA 1
ATOM 1817 C C . PHE A 1 229 ? 2.709 3.961 3.248 1.00 76.06 229 PHE A C 1
ATOM 1819 O O . PHE A 1 229 ? 3.024 4.689 2.306 1.00 76.06 229 PHE A O 1
ATOM 1826 N N . VAL A 1 230 ? 3.493 3.826 4.318 1.00 79.94 230 VAL A N 1
ATOM 1827 C CA . VAL A 1 230 ? 4.726 4.600 4.538 1.00 79.94 230 VAL A CA 1
ATOM 1828 C C . VAL A 1 230 ? 5.812 4.226 3.533 1.00 79.94 230 VAL A C 1
ATOM 1830 O O . VAL A 1 230 ? 6.467 5.107 2.974 1.00 79.94 230 VAL A O 1
ATOM 1833 N N . GLN A 1 231 ? 5.986 2.935 3.249 1.00 71.50 231 GLN A N 1
ATOM 1834 C CA . GLN A 1 231 ? 6.965 2.456 2.270 1.00 71.50 231 GLN A CA 1
ATOM 1835 C C . GLN A 1 231 ? 6.671 2.971 0.857 1.00 71.50 231 GLN A C 1
ATOM 1837 O O . GLN A 1 231 ? 7.598 3.287 0.102 1.00 71.50 231 GLN A O 1
ATOM 1842 N N . LEU A 1 232 ? 5.391 3.097 0.504 1.00 68.56 232 LEU A N 1
ATOM 1843 C CA . LEU A 1 232 ? 4.976 3.701 -0.755 1.00 68.56 232 LEU A CA 1
ATOM 1844 C C . LEU A 1 232 ? 5.334 5.183 -0.828 1.00 68.56 232 LEU A C 1
ATOM 1846 O O . LEU A 1 232 ? 5.905 5.631 -1.824 1.00 68.56 232 LEU A O 1
ATOM 1850 N N . GLU A 1 233 ? 4.992 5.946 0.210 1.00 72.75 233 GLU A N 1
ATOM 1851 C CA . GLU A 1 233 ? 5.283 7.377 0.260 1.00 72.75 233 GLU A CA 1
ATOM 1852 C C . GLU A 1 233 ? 6.793 7.619 0.204 1.00 72.75 233 GLU A C 1
ATOM 1854 O O . GLU A 1 233 ? 7.253 8.414 -0.614 1.00 72.75 233 GLU A O 1
ATOM 1859 N N . LEU A 1 234 ? 7.590 6.855 0.957 1.00 74.12 234 LEU A N 1
ATOM 1860 C CA . LEU A 1 234 ? 9.053 6.886 0.872 1.00 74.12 234 LEU A CA 1
ATOM 1861 C C . LEU A 1 234 ? 9.558 6.688 -0.548 1.00 74.12 234 LEU A C 1
ATOM 1863 O O . LEU A 1 234 ? 10.387 7.461 -1.027 1.00 74.12 234 LEU A O 1
ATOM 1867 N N . PHE A 1 235 ? 9.048 5.675 -1.240 1.00 66.00 235 PHE A N 1
ATOM 1868 C CA . PHE A 1 235 ? 9.453 5.415 -2.611 1.00 66.00 235 PHE A CA 1
ATOM 1869 C C . PHE A 1 235 ? 9.078 6.564 -3.550 1.00 66.00 235 PHE A C 1
ATOM 1871 O O . PHE A 1 235 ? 9.915 6.971 -4.353 1.00 66.00 235 PHE A O 1
ATOM 1878 N N . ARG A 1 236 ? 7.866 7.127 -3.441 1.00 68.19 236 ARG A N 1
ATOM 1879 C CA . ARG A 1 236 ? 7.433 8.291 -4.242 1.00 68.19 236 ARG A CA 1
ATOM 1880 C C . ARG A 1 236 ? 8.333 9.503 -4.005 1.00 68.19 236 ARG A C 1
ATOM 1882 O O . ARG A 1 236 ? 8.692 10.214 -4.943 1.00 68.19 236 ARG A O 1
ATOM 1889 N N . LEU A 1 237 ? 8.734 9.732 -2.761 1.00 71.62 237 LEU A N 1
ATOM 1890 C CA . LEU A 1 237 ? 9.622 10.834 -2.401 1.00 71.62 237 LEU A CA 1
ATOM 1891 C C . LEU A 1 237 ? 11.046 10.609 -2.923 1.00 71.62 237 LEU A C 1
ATOM 1893 O O . LEU A 1 237 ? 11.640 11.506 -3.520 1.00 71.62 237 LEU A O 1
ATOM 1897 N N . GLN A 1 238 ? 11.571 9.394 -2.781 1.00 68.50 238 GLN A N 1
ATOM 1898 C CA . GLN A 1 238 ? 12.869 8.997 -3.331 1.00 68.50 238 GLN A CA 1
ATOM 1899 C C . GLN A 1 238 ? 12.884 9.068 -4.869 1.00 68.50 238 GLN A C 1
ATOM 1901 O O . GLN A 1 238 ? 13.878 9.502 -5.460 1.00 68.50 238 GLN A O 1
ATOM 1906 N N . ALA A 1 239 ? 11.767 8.722 -5.523 1.00 60.69 239 ALA A N 1
ATOM 1907 C CA . ALA A 1 239 ? 11.555 8.890 -6.962 1.00 60.69 239 ALA A CA 1
ATOM 1908 C C . ALA A 1 239 ? 11.760 10.344 -7.372 1.00 60.69 239 ALA A C 1
ATOM 1910 O O . ALA A 1 239 ? 12.585 10.666 -8.232 1.00 60.69 239 ALA A O 1
ATOM 1911 N N . LYS A 1 240 ? 11.029 11.231 -6.694 1.00 64.50 240 LYS A N 1
ATOM 1912 C CA . LYS A 1 240 ? 11.074 12.665 -6.928 1.00 64.50 240 LYS A CA 1
ATOM 1913 C C . LYS A 1 240 ? 12.476 13.224 -6.701 1.00 64.50 240 LYS A C 1
ATOM 1915 O O . LYS A 1 240 ? 12.943 14.016 -7.516 1.00 64.50 240 LYS A O 1
ATOM 1920 N N . ALA A 1 241 ? 13.165 12.771 -5.654 1.00 66.69 241 ALA A N 1
ATOM 1921 C CA . ALA A 1 241 ? 14.514 13.225 -5.323 1.00 66.69 241 ALA A CA 1
ATOM 1922 C C . ALA A 1 241 ? 15.529 12.824 -6.398 1.00 66.69 241 ALA A C 1
ATOM 1924 O O . ALA A 1 241 ? 16.393 13.618 -6.760 1.00 66.69 241 ALA A O 1
ATOM 1925 N N . THR A 1 242 ? 15.388 11.618 -6.952 1.00 59.28 242 THR A N 1
ATOM 1926 C CA . THR A 1 242 ? 16.265 11.106 -8.015 1.00 59.28 242 THR A CA 1
ATOM 1927 C C . THR A 1 242 ? 16.094 11.888 -9.318 1.00 59.28 242 THR A C 1
ATOM 1929 O O . THR A 1 242 ? 17.073 12.182 -10.001 1.00 59.28 242 THR A O 1
ATOM 1932 N N . ILE A 1 243 ? 14.859 12.254 -9.670 1.00 55.03 243 ILE A N 1
ATOM 1933 C CA . ILE A 1 243 ? 14.561 13.007 -10.900 1.00 55.03 243 ILE A CA 1
ATOM 1934 C C . ILE A 1 243 ? 14.958 14.480 -10.756 1.00 55.03 243 ILE A C 1
ATOM 1936 O O . ILE A 1 243 ? 15.458 15.078 -11.703 1.00 55.03 243 ILE A O 1
ATOM 1940 N N . ALA A 1 244 ? 14.779 15.056 -9.567 1.00 59.66 244 ALA A N 1
ATOM 1941 C CA . ALA A 1 244 ? 15.215 16.411 -9.243 1.00 59.66 244 ALA A CA 1
ATOM 1942 C C . ALA A 1 244 ? 16.715 16.512 -8.906 1.00 59.66 244 ALA A C 1
ATOM 1944 O O . ALA A 1 244 ? 17.158 17.557 -8.429 1.00 59.66 244 ALA A O 1
ATOM 1945 N N . ALA A 1 245 ? 17.499 15.448 -9.120 1.00 57.00 245 ALA A N 1
ATOM 1946 C CA . ALA A 1 245 ? 18.919 15.421 -8.796 1.00 57.00 245 ALA A CA 1
ATOM 1947 C C . ALA A 1 245 ? 19.657 16.600 -9.457 1.00 57.00 245 ALA A C 1
ATOM 1949 O O . ALA A 1 245 ? 19.647 16.752 -10.678 1.00 57.00 245 ALA A O 1
ATOM 1950 N N . GLY A 1 246 ? 20.294 17.435 -8.632 1.00 56.22 246 GLY A N 1
ATOM 1951 C CA . GLY A 1 246 ? 20.937 18.687 -9.053 1.00 56.22 246 GLY A CA 1
ATOM 1952 C C . GLY A 1 246 ? 20.154 19.959 -8.706 1.00 56.22 246 GLY A C 1
ATOM 1953 O O . GLY A 1 246 ? 20.679 21.052 -8.895 1.00 56.22 246 GLY A O 1
ATOM 1954 N N . ILE A 1 247 ? 18.940 19.836 -8.162 1.00 66.38 247 ILE A N 1
ATOM 1955 C CA . ILE A 1 247 ? 18.162 20.936 -7.580 1.00 66.38 247 ILE A CA 1
ATOM 1956 C C . ILE A 1 247 ? 18.052 20.681 -6.076 1.00 66.38 247 ILE A C 1
ATOM 1958 O O . ILE A 1 247 ? 17.542 19.641 -5.658 1.00 66.38 247 ILE A O 1
ATOM 1962 N N . GLU A 1 248 ? 18.512 21.619 -5.246 1.00 65.56 248 GLU A N 1
ATOM 1963 C CA . GLU A 1 248 ? 18.313 21.517 -3.799 1.00 65.56 248 GLU A CA 1
ATOM 1964 C C . GLU A 1 248 ? 16.816 21.566 -3.469 1.00 65.56 248 GLU A C 1
ATOM 1966 O O . GLU A 1 248 ? 16.117 22.530 -3.781 1.00 65.56 248 GLU A O 1
ATOM 1971 N N . GLN A 1 249 ? 16.317 20.512 -2.818 1.00 71.25 249 GLN A N 1
ATOM 1972 C CA . GLN A 1 249 ? 14.944 20.440 -2.313 1.00 71.25 249 GLN A CA 1
ATOM 1973 C C . GLN A 1 249 ? 14.952 20.031 -0.831 1.00 71.25 249 GLN A C 1
ATOM 1975 O O . GLN A 1 249 ? 14.656 18.876 -0.518 1.00 71.25 249 GLN A O 1
ATOM 1980 N N . PRO A 1 250 ? 15.285 20.949 0.101 1.00 76.81 250 PRO A N 1
ATOM 1981 C CA . PRO A 1 250 ? 15.383 20.641 1.532 1.00 76.81 250 PRO A CA 1
ATOM 1982 C C . PRO A 1 250 ? 14.103 20.019 2.106 1.00 76.81 250 PRO A C 1
ATOM 1984 O O . PRO A 1 250 ? 14.168 19.020 2.817 1.00 76.81 250 PRO A O 1
ATOM 1987 N N . TYR A 1 251 ? 12.939 20.535 1.699 1.00 75.12 251 TYR A N 1
ATOM 1988 C CA . TYR A 1 251 ? 11.627 20.014 2.099 1.00 75.12 251 TYR A CA 1
ATOM 1989 C C . TYR A 1 251 ? 11.416 18.545 1.692 1.00 75.12 251 TYR A C 1
ATOM 1991 O O . TYR A 1 251 ? 10.853 17.758 2.445 1.00 75.12 251 TYR A O 1
ATOM 1999 N N . LEU A 1 252 ? 11.895 18.144 0.509 1.00 74.50 252 LEU A N 1
ATOM 2000 C CA . LEU A 1 252 ? 11.766 16.764 0.039 1.00 74.50 252 LEU A CA 1
ATOM 2001 C C . LEU A 1 252 ? 12.602 15.802 0.894 1.00 74.50 252 LEU A C 1
ATOM 2003 O O . LEU A 1 252 ? 12.128 14.725 1.247 1.00 74.50 252 LEU A O 1
ATOM 2007 N N . GLN A 1 253 ? 13.825 16.200 1.249 1.00 81.38 253 GLN A N 1
ATOM 2008 C CA . GLN A 1 253 ? 14.709 15.397 2.100 1.00 81.38 253 GLN A CA 1
ATOM 2009 C C . GLN A 1 253 ? 14.183 15.290 3.534 1.00 81.38 253 GLN A C 1
ATOM 2011 O O . GLN A 1 253 ? 14.237 14.215 4.130 1.00 81.38 253 GLN A O 1
ATOM 2016 N N . GLU A 1 254 ? 13.614 16.373 4.065 1.00 84.38 254 GLU A N 1
ATOM 2017 C CA . GLU A 1 254 ? 12.926 16.368 5.356 1.00 84.38 254 GLU A CA 1
ATOM 2018 C C . GLU A 1 254 ? 11.776 15.352 5.369 1.00 84.38 254 GLU A C 1
ATOM 2020 O O . GLU A 1 254 ? 11.718 14.511 6.263 1.00 84.38 254 GLU A O 1
ATOM 2025 N N . LYS A 1 255 ? 10.927 15.329 4.333 1.00 82.25 255 LYS A N 1
ATOM 2026 C CA . LYS A 1 255 ? 9.833 14.348 4.237 1.00 82.25 255 LYS A CA 1
ATOM 2027 C C . LYS A 1 255 ? 10.309 12.909 4.072 1.00 82.25 255 LYS A C 1
ATOM 2029 O O . LYS A 1 255 ? 9.724 12.018 4.683 1.00 82.25 255 LYS A O 1
ATOM 2034 N N . ILE A 1 256 ? 11.369 12.666 3.300 1.00 83.88 256 ILE A N 1
ATOM 2035 C CA . ILE A 1 256 ? 11.986 11.330 3.218 1.00 83.88 256 ILE A CA 1
ATOM 2036 C C . ILE A 1 256 ? 12.438 10.878 4.609 1.00 83.88 256 ILE A C 1
ATOM 2038 O O . ILE A 1 256 ? 12.191 9.738 4.992 1.00 83.88 256 ILE A O 1
ATOM 2042 N N . LYS A 1 257 ? 13.054 11.773 5.386 1.00 88.19 257 LYS A N 1
ATOM 2043 C CA . LYS A 1 257 ? 13.497 11.473 6.748 1.00 88.19 257 LYS A CA 1
ATOM 2044 C C . LYS A 1 257 ? 12.323 11.200 7.694 1.00 88.19 257 LYS A C 1
ATOM 2046 O O . LYS A 1 257 ? 12.377 10.214 8.420 1.00 88.19 257 LYS A O 1
ATOM 2051 N N . GLU A 1 258 ? 11.276 12.026 7.672 1.00 88.56 258 GLU A N 1
ATOM 2052 C CA . GLU A 1 258 ? 10.081 11.847 8.515 1.00 88.56 258 GLU A CA 1
ATOM 2053 C C . GLU A 1 258 ? 9.405 10.488 8.274 1.00 88.56 258 GLU A C 1
ATOM 2055 O O . GLU A 1 258 ? 9.144 9.746 9.219 1.00 88.56 258 GLU A O 1
ATOM 2060 N N . TYR A 1 259 ? 9.159 10.119 7.012 1.00 87.25 259 TYR A N 1
ATOM 2061 C CA . TYR A 1 259 ? 8.583 8.807 6.706 1.00 87.25 259 TYR A CA 1
ATOM 2062 C C . TYR A 1 259 ? 9.562 7.655 6.971 1.00 87.25 259 TYR A C 1
ATOM 2064 O O . TYR A 1 259 ? 9.127 6.561 7.321 1.00 87.25 259 TYR A O 1
ATOM 2072 N N . GLY A 1 260 ? 10.872 7.889 6.839 1.00 87.38 260 GLY A N 1
ATOM 2073 C CA . GLY A 1 260 ? 11.907 6.904 7.162 1.00 87.38 260 GLY A CA 1
ATOM 2074 C C . GLY A 1 260 ? 11.856 6.521 8.636 1.00 87.38 260 GLY A C 1
ATOM 2075 O O . GLY A 1 260 ? 11.770 5.342 8.959 1.00 87.38 260 GLY A O 1
ATOM 2076 N N . GLN A 1 261 ? 11.769 7.525 9.512 1.00 90.31 261 GLN A N 1
ATOM 2077 C CA . GLN A 1 261 ? 11.601 7.328 10.953 1.00 90.31 261 GLN A CA 1
ATOM 2078 C C . GLN A 1 261 ? 10.337 6.530 11.280 1.00 90.31 261 GLN A C 1
ATOM 2080 O O . GLN A 1 261 ? 10.396 5.600 12.073 1.00 90.31 261 GLN A O 1
ATOM 2085 N N . ILE A 1 262 ? 9.210 6.825 10.622 1.00 89.56 262 ILE A N 1
ATOM 2086 C CA . ILE A 1 262 ? 7.975 6.052 10.823 1.00 89.56 262 ILE A CA 1
ATOM 2087 C C . ILE A 1 262 ? 8.150 4.593 10.394 1.00 89.56 262 ILE A C 1
ATOM 2089 O O . ILE A 1 262 ? 7.667 3.693 11.079 1.00 89.56 262 ILE A O 1
ATOM 2093 N N . SER A 1 263 ? 8.813 4.344 9.263 1.00 87.69 263 SER A N 1
ATOM 2094 C CA . SER A 1 263 ? 9.077 2.983 8.790 1.00 87.69 263 SER A CA 1
ATOM 2095 C C . SER A 1 263 ? 9.923 2.203 9.797 1.00 87.69 263 SER A C 1
ATOM 2097 O O . SER A 1 263 ? 9.585 1.065 10.123 1.00 87.69 263 SER A O 1
ATOM 2099 N N . ASP A 1 264 ? 10.991 2.817 10.309 1.00 84.94 264 ASP A N 1
ATOM 2100 C CA . ASP A 1 264 ? 11.874 2.211 11.307 1.00 84.94 264 ASP A CA 1
ATOM 2101 C C . ASP A 1 264 ? 11.130 1.951 12.620 1.00 84.94 264 ASP A C 1
ATOM 2103 O O . ASP A 1 264 ? 11.239 0.864 13.191 1.00 84.94 264 ASP A O 1
ATOM 2107 N N . ASP A 1 265 ? 10.322 2.912 13.076 1.00 84.75 265 ASP A N 1
ATOM 2108 C CA . ASP A 1 265 ? 9.485 2.755 14.262 1.00 84.75 265 ASP A CA 1
ATOM 2109 C C . ASP A 1 265 ? 8.561 1.550 14.095 1.00 84.75 265 ASP A C 1
ATOM 2111 O O . ASP A 1 265 ? 8.520 0.699 14.981 1.00 84.75 265 ASP A O 1
ATOM 2115 N N . LEU A 1 266 ? 7.871 1.432 12.952 1.00 83.81 266 LEU A N 1
ATOM 2116 C CA . LEU A 1 266 ? 6.929 0.346 12.671 1.00 83.81 266 LEU A CA 1
ATOM 2117 C C . LEU A 1 266 ? 7.592 -1.039 12.680 1.00 83.81 266 LEU A C 1
ATOM 2119 O O . LEU A 1 266 ? 7.006 -1.977 13.229 1.00 83.81 266 LEU A O 1
ATOM 2123 N N . LEU A 1 267 ? 8.801 -1.154 12.127 1.00 80.06 267 LEU A N 1
ATOM 2124 C CA . LEU A 1 267 ? 9.569 -2.402 12.063 1.00 80.06 267 LEU A CA 1
ATOM 2125 C C . LEU A 1 267 ? 10.134 -2.834 13.427 1.00 80.06 267 LEU A C 1
ATOM 2127 O O . LEU A 1 267 ? 10.250 -4.027 13.685 1.00 80.06 267 LEU A O 1
ATOM 2131 N N . ASN A 1 268 ? 10.444 -1.892 14.321 1.00 76.06 268 ASN A N 1
ATOM 2132 C CA . ASN A 1 268 ? 11.137 -2.179 15.584 1.00 76.06 268 ASN A CA 1
ATOM 2133 C C . ASN A 1 268 ? 10.209 -2.383 16.804 1.00 76.06 268 ASN A C 1
ATOM 2135 O O . ASN A 1 268 ? 10.693 -2.571 17.919 1.00 76.06 268 ASN A O 1
ATOM 2139 N N . THR A 1 269 ? 8.878 -2.336 16.649 1.00 66.69 269 THR A N 1
ATOM 2140 C CA . THR A 1 269 ? 7.936 -2.294 17.797 1.00 66.69 269 THR A CA 1
ATOM 2141 C C . THR A 1 269 ? 7.462 -3.652 18.340 1.00 66.69 269 THR A C 1
ATOM 2143 O O . THR A 1 269 ? 6.584 -3.671 19.203 1.00 66.69 269 THR A O 1
ATOM 2146 N N . GLU A 1 270 ? 7.981 -4.790 17.869 1.00 57.06 270 GLU A N 1
ATOM 2147 C CA . GLU A 1 270 ? 7.421 -6.120 18.198 1.00 57.06 270 GLU A CA 1
ATOM 2148 C C . GLU A 1 270 ? 7.462 -6.499 19.696 1.00 57.06 270 GLU A C 1
ATOM 2150 O O . GLU A 1 270 ? 6.770 -7.423 20.112 1.00 57.06 270 GLU A O 1
ATOM 2155 N N . SER A 1 271 ? 8.203 -5.769 20.534 1.00 54.34 271 SER A N 1
ATOM 2156 C CA . SER A 1 271 ? 8.398 -6.074 21.961 1.00 54.34 271 SER A CA 1
ATOM 2157 C C . SER A 1 271 ? 7.611 -5.195 22.948 1.00 54.34 271 SER A C 1
ATOM 2159 O O . SER A 1 271 ? 7.778 -5.344 24.159 1.00 54.34 271 SER A O 1
ATOM 2161 N N . ASN A 1 272 ? 6.748 -4.283 22.481 1.00 58.31 272 ASN A N 1
ATOM 2162 C CA . ASN A 1 272 ? 6.029 -3.359 23.368 1.00 58.31 272 ASN A CA 1
ATOM 2163 C C . ASN A 1 272 ? 4.746 -3.965 23.961 1.00 58.31 272 ASN A C 1
ATOM 2165 O O . ASN A 1 272 ? 3.827 -4.344 23.237 1.00 58.31 272 ASN A O 1
ATOM 2169 N N . THR A 1 273 ? 4.616 -3.914 25.292 1.00 58.19 273 THR A N 1
ATOM 2170 C CA . THR A 1 273 ? 3.413 -4.296 26.065 1.00 58.19 273 THR A CA 1
ATOM 2171 C C . THR A 1 273 ? 2.161 -3.478 25.726 1.00 58.19 273 THR A C 1
ATOM 2173 O O . THR A 1 273 ? 1.068 -3.851 26.134 1.00 58.19 273 THR A O 1
ATOM 2176 N N . ASN A 1 274 ? 2.292 -2.385 24.966 1.00 77.38 274 ASN A N 1
ATOM 2177 C CA . ASN A 1 274 ? 1.176 -1.548 24.525 1.00 77.38 274 ASN A CA 1
ATOM 2178 C C . ASN A 1 274 ? 1.200 -1.300 23.004 1.00 77.38 274 ASN A C 1
ATOM 2180 O O . ASN A 1 274 ? 1.226 -0.163 22.521 1.00 77.38 274 ASN A O 1
ATOM 2184 N N . LEU A 1 275 ? 1.249 -2.397 22.241 1.00 84.00 275 LEU A N 1
ATOM 2185 C CA . LEU A 1 275 ? 1.344 -2.374 20.781 1.00 84.00 275 LEU A CA 1
ATOM 2186 C C . LEU A 1 275 ? 0.204 -1.572 20.133 1.00 84.00 275 LEU A C 1
ATOM 2188 O O . LEU A 1 275 ? 0.467 -0.764 19.247 1.00 84.00 275 LEU A O 1
ATOM 2192 N N . LEU A 1 276 ? -1.042 -1.733 20.594 1.00 85.88 276 LEU A N 1
ATOM 2193 C CA . LEU A 1 276 ? -2.204 -1.026 20.039 1.00 85.88 276 LEU A CA 1
ATOM 2194 C C . LEU A 1 276 ? -2.061 0.499 20.136 1.00 85.88 276 LEU A C 1
ATOM 2196 O O . LEU A 1 276 ? -2.146 1.187 19.117 1.00 85.88 276 LEU A O 1
ATOM 2200 N N . VAL A 1 277 ? -1.787 1.029 21.332 1.00 89.00 277 VAL A N 1
ATOM 2201 C CA . VAL A 1 277 ? -1.613 2.478 21.531 1.00 89.00 277 VAL A CA 1
ATOM 2202 C C . VAL A 1 277 ? -0.439 2.997 20.708 1.00 89.00 277 VAL A C 1
ATOM 2204 O O . VAL A 1 277 ? -0.543 4.054 20.086 1.00 89.00 277 VAL A O 1
ATOM 2207 N N . SER A 1 278 ? 0.667 2.250 20.654 1.00 88.31 278 SER A N 1
ATOM 2208 C CA . SER A 1 278 ? 1.822 2.625 19.836 1.00 88.31 278 SER A CA 1
ATOM 2209 C C . SER A 1 278 ? 1.452 2.745 18.353 1.00 88.31 278 SER A C 1
ATOM 2211 O O . SER A 1 278 ? 1.720 3.785 17.751 1.00 88.31 278 SER A O 1
ATOM 2213 N N . ARG A 1 279 ? 0.755 1.753 17.780 1.00 88.50 279 ARG A N 1
ATOM 2214 C CA . ARG A 1 279 ? 0.299 1.789 16.377 1.00 88.50 279 ARG A CA 1
ATOM 2215 C C . ARG A 1 279 ? -0.654 2.945 16.100 1.00 88.50 279 ARG A C 1
ATOM 2217 O O . ARG A 1 279 ? -0.530 3.600 15.067 1.00 88.50 279 ARG A O 1
ATOM 2224 N N . ILE A 1 280 ? -1.552 3.242 17.033 1.00 90.94 280 ILE A N 1
ATOM 2225 C CA . ILE A 1 280 ? -2.469 4.379 16.924 1.00 90.94 280 ILE A CA 1
ATOM 2226 C C . ILE A 1 280 ? -1.725 5.715 16.937 1.00 90.94 280 ILE A C 1
ATOM 2228 O O . ILE A 1 280 ? -1.993 6.573 16.095 1.00 90.94 280 ILE A O 1
ATOM 2232 N N . LYS A 1 281 ? -0.745 5.895 17.825 1.00 90.81 281 LYS A N 1
ATOM 2233 C CA . LYS A 1 281 ? 0.091 7.106 17.834 1.00 90.81 281 LYS A CA 1
ATOM 2234 C C . LYS A 1 281 ? 0.859 7.261 16.521 1.00 90.81 281 LYS A C 1
ATOM 2236 O O . LYS A 1 281 ? 0.890 8.356 15.958 1.00 90.81 281 LYS A O 1
ATOM 2241 N N . THR A 1 282 ? 1.406 6.170 15.984 1.00 90.75 282 THR A N 1
ATOM 2242 C CA . THR A 1 282 ? 2.077 6.177 14.677 1.00 90.75 282 THR A CA 1
ATOM 2243 C C . THR A 1 282 ? 1.119 6.541 13.538 1.00 90.75 282 THR A C 1
ATOM 2245 O O . THR A 1 282 ? 1.474 7.368 12.696 1.00 90.75 282 THR A O 1
ATOM 2248 N N . LEU A 1 283 ? -0.111 6.013 13.523 1.00 91.25 283 LEU A N 1
ATOM 2249 C CA . LEU A 1 283 ? -1.157 6.407 12.567 1.00 91.25 283 LEU A CA 1
ATOM 2250 C C . LEU A 1 283 ? -1.454 7.908 12.641 1.00 91.25 283 LEU A C 1
ATOM 2252 O O . LEU A 1 283 ? -1.517 8.573 11.609 1.00 91.25 283 LEU A O 1
ATOM 2256 N N . VAL A 1 284 ? -1.627 8.450 13.846 1.00 90.38 284 VAL A N 1
ATOM 2257 C CA . VAL A 1 284 ? -1.940 9.871 14.058 1.00 90.38 284 VAL A CA 1
ATOM 2258 C C . VAL A 1 284 ? -0.800 10.758 13.558 1.00 90.38 284 VAL A C 1
ATOM 2260 O O . VAL A 1 284 ? -1.05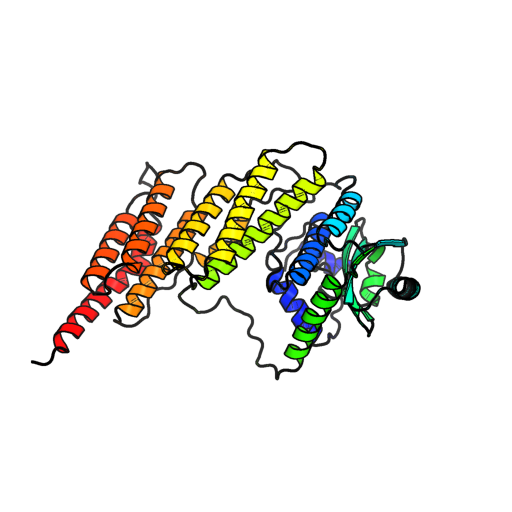1 11.733 12.847 1.00 90.38 284 VAL A O 1
ATOM 2263 N N . ASN A 1 285 ? 0.450 10.398 13.858 1.00 88.31 285 ASN A N 1
ATOM 2264 C CA . ASN A 1 285 ? 1.633 11.099 13.351 1.00 88.31 285 ASN A CA 1
ATOM 2265 C C . ASN A 1 285 ? 1.726 11.027 11.821 1.00 88.31 285 ASN A C 1
ATOM 2267 O O . ASN A 1 285 ? 1.944 12.048 11.169 1.00 88.31 285 ASN A O 1
ATOM 2271 N N . THR A 1 286 ? 1.468 9.853 11.240 1.00 88.38 286 THR A N 1
ATOM 2272 C CA . THR A 1 286 ? 1.417 9.667 9.782 1.00 88.38 286 THR A CA 1
ATOM 2273 C C . THR A 1 286 ? 0.347 10.565 9.163 1.00 88.38 286 THR A C 1
ATOM 2275 O O . THR A 1 286 ? 0.627 11.308 8.224 1.00 88.38 286 THR A O 1
ATOM 2278 N N . ALA A 1 287 ? -0.862 10.589 9.734 1.00 86.12 287 ALA A N 1
ATOM 2279 C CA . ALA A 1 287 ? -1.958 11.433 9.267 1.00 86.12 287 ALA A CA 1
ATOM 2280 C C . ALA A 1 287 ? -1.585 12.925 9.285 1.00 86.12 287 ALA A C 1
ATOM 2282 O O . ALA A 1 287 ? -1.940 13.650 8.355 1.00 86.12 287 ALA A O 1
ATOM 2283 N N . LYS A 1 288 ? -0.861 13.388 10.316 1.00 83.56 288 LYS A N 1
ATOM 2284 C CA . LYS A 1 288 ? -0.362 14.772 10.416 1.00 83.56 288 LYS A CA 1
ATOM 2285 C C . LYS A 1 288 ? 0.612 15.106 9.286 1.00 83.56 288 LYS A C 1
ATOM 2287 O O . LYS A 1 288 ? 0.418 16.109 8.602 1.00 83.56 288 LYS A O 1
ATOM 2292 N N . ILE A 1 289 ? 1.606 14.248 9.043 1.00 82.00 289 ILE A N 1
ATOM 2293 C CA . ILE A 1 289 ? 2.581 14.431 7.953 1.00 82.00 289 ILE A CA 1
ATOM 2294 C C . ILE A 1 289 ? 1.867 14.513 6.608 1.00 82.00 289 ILE A C 1
ATOM 2296 O O . ILE A 1 289 ? 2.102 15.443 5.839 1.00 82.00 289 ILE A O 1
ATOM 2300 N N . VAL A 1 290 ? 0.954 13.574 6.363 1.00 78.19 290 VAL A N 1
ATOM 2301 C CA . VAL A 1 290 ? 0.173 13.456 5.130 1.00 78.19 290 VAL A CA 1
ATOM 2302 C C . VAL A 1 290 ? -0.640 14.719 4.826 1.00 78.19 290 VAL A C 1
ATOM 2304 O O . VAL A 1 290 ? -0.728 15.137 3.674 1.00 78.19 290 VAL A O 1
ATOM 2307 N N . LYS A 1 291 ? -1.235 15.354 5.839 1.00 73.69 291 LYS A N 1
ATOM 2308 C CA . LYS A 1 291 ? -2.050 16.572 5.663 1.00 73.69 291 LYS A CA 1
ATOM 2309 C C . LYS A 1 291 ? -1.207 17.803 5.381 1.00 73.69 291 LYS A C 1
ATOM 2311 O O . LYS A 1 291 ? -1.616 18.650 4.595 1.00 73.69 291 LYS A O 1
ATOM 2316 N N . CYS A 1 292 ? -0.022 17.877 5.974 1.00 68.06 292 CYS A N 1
ATOM 2317 C CA . CYS A 1 292 ? 0.955 18.935 5.724 1.00 68.06 292 CYS A CA 1
ATOM 2318 C C . CYS A 1 292 ? 1.785 18.697 4.448 1.00 68.06 292 CYS A C 1
ATOM 2320 O O . CYS A 1 292 ? 2.714 19.456 4.156 1.00 68.06 292 CYS A O 1
ATOM 2322 N N . HIS A 1 293 ? 1.451 17.655 3.681 1.00 65.44 293 HIS A N 1
ATOM 2323 C CA . HIS A 1 293 ? 2.096 17.287 2.431 1.00 65.44 293 HIS A CA 1
ATOM 2324 C C . HIS A 1 293 ? 1.356 17.934 1.249 1.00 65.44 293 HIS A C 1
ATOM 2326 O O . HIS A 1 293 ? 0.304 17.459 0.830 1.00 65.44 293 HIS A O 1
ATOM 2332 N N . ARG A 1 294 ? 1.881 19.039 0.700 1.00 54.19 294 ARG A N 1
ATOM 2333 C CA . ARG A 1 294 ? 1.365 19.650 -0.541 1.00 54.19 294 ARG A CA 1
ATOM 2334 C C . ARG A 1 294 ? 2.456 19.653 -1.599 1.00 54.19 294 ARG A C 1
ATOM 2336 O O . ARG A 1 294 ? 3.419 20.409 -1.478 1.00 54.19 294 ARG A O 1
ATOM 2343 N N . TYR A 1 295 ? 2.301 18.850 -2.649 1.00 52.59 295 TYR A N 1
ATOM 2344 C CA . TYR A 1 295 ? 3.115 19.016 -3.846 1.00 52.59 295 TYR A CA 1
ATOM 2345 C C . TYR A 1 295 ? 2.451 19.934 -4.868 1.00 52.59 295 TYR A C 1
ATOM 2347 O O . TYR A 1 295 ? 1.240 20.009 -5.008 1.00 52.59 295 TYR A O 1
ATOM 2355 N N . SER A 1 296 ? 3.316 20.689 -5.540 1.00 38.09 296 SER A N 1
ATOM 2356 C CA . SER A 1 296 ? 3.029 21.563 -6.672 1.00 38.09 296 SER A CA 1
ATOM 2357 C C . SER A 1 296 ? 2.262 20.857 -7.806 1.00 38.09 296 SER A C 1
ATOM 2359 O O . SER A 1 296 ? 2.444 19.665 -8.046 1.00 38.09 296 SER A O 1
ATOM 2361 N N . LEU A 1 297 ? 1.475 21.654 -8.539 1.00 36.00 297 LEU A N 1
ATOM 2362 C CA . LEU A 1 297 ? 0.504 21.349 -9.604 1.00 36.00 297 LEU A CA 1
ATOM 2363 C C . LEU A 1 297 ? 1.045 20.669 -10.885 1.00 36.00 297 LEU A C 1
ATOM 2365 O O . LEU A 1 297 ? 0.443 20.826 -11.946 1.00 36.00 297 LEU A O 1
ATOM 2369 N N . ASN A 1 298 ? 2.150 19.916 -10.864 1.00 37.91 298 ASN A N 1
ATOM 2370 C CA . ASN A 1 298 ? 2.512 19.131 -12.048 1.00 37.91 298 ASN A CA 1
ATOM 2371 C C . ASN A 1 298 ? 3.228 17.804 -11.763 1.00 37.91 298 ASN A C 1
ATOM 2373 O O . ASN A 1 298 ? 4.240 17.732 -11.066 1.00 37.91 298 ASN A O 1
ATOM 2377 N N . TRP A 1 299 ? 2.661 16.779 -12.406 1.00 39.00 299 TRP A N 1
ATOM 2378 C CA . TRP A 1 299 ? 3.105 15.393 -12.632 1.00 39.00 299 TRP A CA 1
ATOM 2379 C C . TRP A 1 299 ? 3.149 14.421 -11.474 1.00 39.00 299 TRP A C 1
ATOM 2381 O O . TRP A 1 299 ? 3.086 13.218 -11.711 1.00 39.00 299 TRP A O 1
ATOM 2391 N N . PHE A 1 300 ? 3.177 14.925 -10.252 1.00 39.41 300 PHE A N 1
ATOM 2392 C CA . PHE A 1 300 ? 3.099 14.129 -9.040 1.00 39.41 300 PHE A CA 1
ATOM 2393 C C . PHE A 1 300 ? 2.293 14.915 -8.012 1.00 39.41 300 PHE A C 1
ATOM 2395 O O . PHE A 1 300 ? 2.869 15.448 -7.066 1.00 39.41 300 PHE A O 1
ATOM 2402 N N . ASP A 1 301 ? 0.977 14.989 -8.196 1.00 44.28 301 ASP A N 1
ATOM 2403 C CA . ASP A 1 301 ? 0.067 15.300 -7.091 1.00 44.28 301 ASP A CA 1
ATOM 2404 C C . ASP A 1 301 ? -0.453 13.975 -6.505 1.00 44.28 301 ASP A C 1
ATOM 2406 O O . ASP A 1 301 ? -1.611 13.619 -6.739 1.00 44.28 301 ASP A O 1
ATOM 2410 N N . PRO A 1 302 ? 0.366 13.161 -5.790 1.00 47.16 302 PRO A N 1
ATOM 2411 C CA . PRO A 1 302 ? -0.239 12.319 -4.791 1.00 47.16 302 PRO A CA 1
ATOM 2412 C C . PRO A 1 302 ? -0.796 13.320 -3.792 1.00 47.16 302 PRO A C 1
ATOM 2414 O O . PRO A 1 302 ? -0.061 13.927 -3.012 1.00 47.16 302 PRO A O 1
ATOM 2417 N N . GLN A 1 303 ? -2.106 13.510 -3.815 1.00 58.91 303 GLN A N 1
ATOM 2418 C CA . GLN A 1 303 ? -2.768 13.976 -2.620 1.00 58.91 303 GLN A CA 1
ATOM 2419 C C . GLN A 1 303 ? -2.554 12.832 -1.632 1.00 58.91 303 GLN A C 1
ATOM 2421 O O . GLN A 1 303 ? -3.368 11.917 -1.556 1.00 58.91 303 GLN A O 1
ATOM 2426 N N . SER A 1 304 ? -1.402 12.808 -0.943 1.00 64.81 304 SER A N 1
ATOM 2427 C CA . SER A 1 304 ? -1.060 11.787 0.050 1.00 64.81 304 SER A CA 1
ATOM 2428 C C . SER A 1 304 ? -2.228 11.647 1.018 1.00 64.81 304 SER A C 1
ATOM 2430 O O . SER A 1 304 ? -2.505 10.555 1.490 1.00 64.81 304 SER A O 1
ATOM 2432 N N . LEU A 1 305 ? -2.966 12.744 1.238 1.00 71.25 305 LEU A N 1
ATOM 2433 C CA . LEU A 1 305 ? -4.231 12.798 1.954 1.00 71.25 305 LEU A CA 1
ATOM 2434 C C . LEU A 1 305 ? -5.361 11.985 1.311 1.00 71.25 305 LEU A C 1
ATOM 2436 O O . LEU A 1 305 ? -6.019 11.236 2.024 1.00 71.25 305 LEU A O 1
ATOM 2440 N N . ASP A 1 306 ? -5.609 12.105 0.011 1.00 70.00 306 ASP A N 1
ATOM 2441 C CA . ASP A 1 306 ? -6.636 11.311 -0.677 1.00 70.00 306 ASP A CA 1
ATOM 2442 C C . ASP A 1 306 ? -6.248 9.841 -0.770 1.00 70.00 306 ASP A C 1
ATOM 2444 O O . ASP A 1 306 ? -7.099 8.965 -0.615 1.00 70.00 306 ASP A O 1
ATOM 2448 N N . TYR A 1 307 ? -4.961 9.555 -0.961 1.00 69.50 307 TYR A N 1
ATOM 2449 C CA . TYR A 1 307 ? -4.456 8.191 -0.929 1.00 69.50 307 TYR A CA 1
ATOM 2450 C C . TYR A 1 307 ? -4.575 7.596 0.483 1.00 69.50 307 TYR A C 1
ATOM 2452 O O . TYR A 1 307 ? -5.102 6.502 0.643 1.00 69.50 307 TYR A O 1
ATOM 2460 N N . PHE A 1 308 ? -4.209 8.350 1.521 1.00 75.88 308 PHE A N 1
ATOM 2461 C CA . PHE A 1 308 ? -4.407 7.969 2.922 1.00 75.88 308 PHE A CA 1
ATOM 2462 C C . PHE A 1 308 ? -5.888 7.750 3.245 1.00 75.88 308 PHE A C 1
ATOM 2464 O O . PHE A 1 308 ? -6.236 6.775 3.902 1.00 75.88 308 PHE A O 1
ATOM 2471 N N . ARG A 1 309 ? -6.783 8.604 2.734 1.00 75.06 309 ARG A N 1
ATOM 2472 C CA . ARG A 1 309 ? -8.235 8.417 2.852 1.00 75.06 309 ARG A CA 1
ATOM 2473 C C . ARG A 1 309 ? -8.690 7.135 2.180 1.00 75.06 309 ARG A C 1
ATOM 2475 O O . ARG A 1 309 ? -9.285 6.303 2.843 1.00 75.06 309 ARG A O 1
ATOM 2482 N N . THR A 1 310 ? -8.356 6.942 0.910 1.00 71.50 310 THR A N 1
ATOM 2483 C CA . THR A 1 310 ? -8.735 5.740 0.153 1.00 71.50 310 THR A CA 1
ATOM 2484 C C . THR A 1 310 ? -8.255 4.469 0.851 1.00 71.50 310 THR A C 1
ATOM 2486 O O . THR A 1 310 ? -9.009 3.508 0.969 1.00 71.50 310 THR A O 1
ATOM 2489 N N . PHE A 1 311 ? -7.025 4.491 1.362 1.00 70.31 311 PHE A N 1
ATOM 2490 C CA . PHE A 1 311 ? -6.395 3.350 2.010 1.00 70.31 311 PHE A CA 1
ATOM 2491 C C . PHE A 1 311 ? -6.996 3.037 3.391 1.00 70.31 311 PHE A C 1
ATOM 2493 O O . PHE A 1 311 ? -7.219 1.874 3.710 1.00 70.31 311 PHE A O 1
ATOM 2500 N N . PHE A 1 312 ? -7.308 4.052 4.207 1.00 79.81 312 PHE A N 1
ATOM 2501 C CA . PHE A 1 312 ? -7.790 3.856 5.584 1.00 79.81 312 PHE A CA 1
ATOM 2502 C C . PHE A 1 312 ? -9.310 3.999 5.773 1.00 79.81 312 PHE A C 1
ATOM 2504 O O . PHE A 1 312 ? -9.812 3.654 6.841 1.00 79.81 312 PHE A O 1
ATOM 2511 N N . THR A 1 313 ? -10.076 4.451 4.774 1.00 79.44 313 THR A N 1
ATOM 2512 C CA . THR A 1 313 ? -11.550 4.513 4.845 1.00 79.44 313 THR A CA 1
ATOM 2513 C C . THR A 1 313 ? -12.187 3.157 5.173 1.00 79.44 313 THR A C 1
ATOM 2515 O O . THR A 1 313 ? -12.993 3.136 6.107 1.00 79.44 313 THR A O 1
ATOM 2518 N N . PRO A 1 314 ? -11.808 2.031 4.530 1.00 76.56 314 PRO A N 1
ATOM 2519 C CA . PRO A 1 314 ? -12.348 0.713 4.883 1.00 76.56 314 PRO A CA 1
ATOM 2520 C C . PRO A 1 314 ? -12.080 0.317 6.342 1.00 76.56 314 PRO A C 1
ATOM 2522 O O . PRO A 1 314 ? -12.833 -0.441 6.937 1.00 76.56 314 PRO A O 1
ATOM 2525 N N . HIS A 1 315 ? -11.022 0.867 6.942 1.00 79.00 315 HIS A N 1
ATOM 2526 C CA . HIS A 1 315 ? -10.622 0.617 8.327 1.00 79.00 315 HIS A CA 1
ATOM 2527 C C . HIS A 1 315 ? -11.281 1.573 9.338 1.00 79.00 315 HIS A C 1
ATOM 2529 O O . HIS A 1 315 ? -10.993 1.504 10.527 1.00 79.00 315 HIS A O 1
ATOM 2535 N N . SER A 1 316 ? -12.150 2.482 8.881 1.00 80.00 316 SER A N 1
ATOM 2536 C CA . SER A 1 316 ? -12.905 3.408 9.740 1.00 80.00 316 SER A CA 1
ATOM 2537 C C . SER A 1 316 ? -14.341 2.953 10.024 1.00 80.00 316 SER A C 1
ATOM 2539 O O . SER A 1 316 ? -15.030 3.556 10.848 1.00 80.00 316 SER A O 1
ATOM 2541 N N . GLU A 1 317 ? -14.802 1.903 9.341 1.00 79.69 317 GLU A N 1
ATOM 2542 C CA . GLU A 1 317 ? -16.145 1.344 9.493 1.00 79.69 317 GLU A CA 1
ATOM 2543 C C . GLU A 1 317 ? -16.177 0.347 10.648 1.00 79.69 317 GLU A C 1
ATOM 2545 O O . GLU A 1 317 ? -15.295 -0.495 10.760 1.00 79.69 317 GLU A O 1
ATOM 2550 N N . ILE A 1 318 ? -17.183 0.442 11.515 1.00 81.19 318 ILE A N 1
ATOM 2551 C CA . ILE A 1 318 ? -17.377 -0.468 12.646 1.00 81.19 318 ILE A CA 1
ATOM 2552 C C . ILE A 1 318 ? -18.753 -1.128 12.526 1.00 81.19 318 ILE A C 1
ATOM 2554 O O . ILE A 1 318 ? -19.707 -0.501 12.063 1.00 81.19 318 ILE A O 1
ATOM 2558 N N . LYS A 1 319 ? -18.858 -2.399 12.919 1.00 81.94 319 LYS A N 1
ATOM 2559 C CA . LYS A 1 319 ? -20.130 -3.130 12.984 1.00 81.94 319 LYS A CA 1
ATOM 2560 C C . LYS A 1 319 ? -20.761 -2.964 14.370 1.00 81.94 319 LYS A C 1
ATOM 2562 O O . LYS A 1 319 ? -20.056 -2.749 15.347 1.00 81.94 319 LYS A O 1
ATOM 2567 N N . VAL A 1 320 ? -22.087 -3.076 14.453 1.00 84.12 320 VAL A N 1
ATOM 2568 C CA . VAL A 1 320 ? -22.816 -3.078 15.735 1.00 84.12 320 VAL A CA 1
ATOM 2569 C C . VAL A 1 320 ? -22.385 -4.282 16.572 1.00 84.12 320 VAL A C 1
ATOM 2571 O O . VAL A 1 320 ? -22.196 -5.370 16.033 1.00 84.12 320 VAL A O 1
ATOM 2574 N N . TYR A 1 321 ? -22.246 -4.084 17.883 1.00 83.38 321 TYR A N 1
ATOM 2575 C CA . TYR A 1 321 ? -21.908 -5.150 18.817 1.00 83.38 321 TYR A CA 1
ATOM 2576 C C . TYR A 1 321 ? -22.990 -6.235 18.837 1.00 83.38 321 TYR A C 1
ATOM 2578 O O . TYR A 1 321 ? -24.152 -5.959 19.133 1.00 83.38 321 TYR A O 1
ATOM 2586 N N . THR A 1 322 ? -22.596 -7.474 18.550 1.00 79.69 322 THR A N 1
ATOM 2587 C CA . THR A 1 322 ? -23.458 -8.669 18.620 1.00 79.69 322 THR A CA 1
ATOM 2588 C C . THR A 1 322 ? -22.886 -9.738 19.555 1.00 79.69 322 THR A C 1
ATOM 2590 O O . THR A 1 322 ? -23.266 -10.904 19.457 1.00 79.69 322 THR A O 1
ATOM 2593 N N . GLY A 1 323 ? -21.913 -9.354 20.385 1.00 74.94 323 GLY A N 1
ATOM 2594 C CA . GLY A 1 323 ? -21.165 -10.242 21.269 1.00 74.94 323 GLY A CA 1
ATOM 2595 C C . GLY A 1 323 ? -21.904 -10.622 22.552 1.00 74.94 323 GLY A C 1
ATOM 2596 O O . GLY A 1 323 ? -23.079 -10.294 22.738 1.00 74.94 323 GLY A O 1
ATOM 2597 N N . THR A 1 324 ? -21.211 -11.330 23.443 1.00 78.62 324 THR A N 1
ATOM 2598 C CA . THR A 1 324 ? -21.753 -11.794 24.732 1.00 78.62 324 THR A CA 1
ATOM 2599 C C . THR A 1 324 ? -21.586 -10.768 25.863 1.00 78.62 324 THR A C 1
ATOM 2601 O O . THR A 1 324 ? -20.934 -9.746 25.719 1.00 78.62 324 THR A O 1
ATOM 2604 N N . SER A 1 325 ? -22.122 -11.045 27.054 1.00 78.19 325 SER A N 1
ATOM 2605 C CA . SER A 1 325 ? -21.956 -10.200 28.253 1.00 78.19 325 SER A CA 1
ATOM 2606 C C . SER A 1 325 ? -20.561 -10.288 28.912 1.00 78.19 325 SER A C 1
ATOM 2608 O O . SER A 1 325 ? -20.402 -9.945 30.082 1.00 78.19 325 SER A O 1
ATOM 2610 N N . SER A 1 326 ? -19.541 -10.788 28.208 1.00 85.50 326 SER A N 1
ATOM 2611 C CA . SER A 1 326 ? -18.186 -10.961 28.746 1.00 85.50 326 SER A CA 1
ATOM 2612 C C . SER A 1 326 ? -17.439 -9.630 28.839 1.00 85.50 326 SER A C 1
ATOM 2614 O O . SER A 1 326 ? -17.284 -8.929 27.842 1.00 85.50 326 SER A O 1
ATOM 2616 N N . PHE A 1 327 ? -16.881 -9.306 30.012 1.00 87.38 327 PHE A N 1
ATOM 2617 C CA . PHE A 1 327 ? -16.067 -8.094 30.176 1.00 87.38 327 PHE A CA 1
ATOM 2618 C C . PHE A 1 327 ? -14.857 -8.059 29.234 1.00 87.38 327 PHE A C 1
ATOM 2620 O O . PHE A 1 327 ? -14.522 -6.985 28.745 1.00 87.38 327 PHE A O 1
ATOM 2627 N N . ILE A 1 328 ? -14.232 -9.206 28.938 1.00 86.69 328 ILE A N 1
ATOM 2628 C CA . ILE A 1 328 ? -13.091 -9.282 28.009 1.00 86.69 328 ILE A CA 1
ATOM 2629 C C . ILE A 1 328 ? -13.531 -8.871 26.601 1.00 86.69 328 ILE A C 1
ATOM 2631 O O . ILE A 1 328 ? -12.919 -7.996 25.998 1.00 86.69 328 ILE A O 1
ATOM 2635 N N . GLU A 1 329 ? -14.628 -9.448 26.115 1.00 85.50 329 GLU A N 1
ATOM 2636 C CA . GLU A 1 329 ? -15.141 -9.191 24.766 1.00 85.50 329 GLU A CA 1
ATOM 2637 C C . GLU A 1 329 ? -15.635 -7.744 24.616 1.00 85.50 329 GLU A C 1
ATOM 2639 O O . GLU A 1 329 ? -15.377 -7.086 23.609 1.00 85.50 329 GLU A O 1
ATOM 2644 N N . ILE A 1 330 ? -16.300 -7.214 25.647 1.00 87.44 330 ILE A N 1
ATOM 2645 C CA . ILE A 1 330 ? -16.725 -5.811 25.695 1.00 87.44 330 ILE A CA 1
ATOM 2646 C C . ILE A 1 330 ? -15.504 -4.888 25.661 1.00 87.44 330 ILE A C 1
ATOM 2648 O O . ILE A 1 330 ? -15.486 -3.921 24.904 1.00 87.44 330 ILE A O 1
ATOM 2652 N N . ASN A 1 331 ? -14.463 -5.191 26.436 1.00 89.69 331 ASN A N 1
ATOM 2653 C CA . ASN A 1 331 ? -13.221 -4.425 26.450 1.00 89.69 331 ASN A CA 1
ATOM 2654 C C . ASN A 1 331 ? -12.520 -4.423 25.084 1.00 89.69 331 ASN A C 1
ATOM 2656 O O . ASN A 1 331 ? -12.140 -3.361 24.596 1.00 89.69 331 ASN A O 1
ATOM 2660 N N . GLU A 1 332 ? -12.395 -5.582 24.439 1.00 87.19 332 GLU A N 1
ATOM 2661 C CA . GLU A 1 332 ? -11.829 -5.701 23.089 1.00 87.19 332 GLU A CA 1
ATOM 2662 C C . GLU A 1 332 ? -12.642 -4.904 22.062 1.00 87.19 332 GLU A C 1
ATOM 2664 O O . GLU A 1 332 ? -12.077 -4.181 21.237 1.00 87.19 332 GLU A O 1
ATOM 2669 N N . TYR A 1 333 ? -13.972 -4.948 22.148 1.00 88.44 333 TYR A N 1
ATOM 2670 C CA . TYR A 1 333 ? -14.822 -4.152 21.271 1.00 88.44 333 TYR A CA 1
ATOM 2671 C C . TYR A 1 333 ? -14.697 -2.644 21.536 1.00 88.44 333 TYR A C 1
ATOM 2673 O O . TYR A 1 333 ? -14.644 -1.866 20.584 1.00 88.44 333 TYR A O 1
ATOM 2681 N N . LEU A 1 334 ? -14.592 -2.203 22.795 1.00 90.50 334 LEU A N 1
ATOM 2682 C CA . LEU A 1 334 ? -14.345 -0.793 23.126 1.00 90.50 334 LEU A CA 1
ATOM 2683 C C . LEU A 1 334 ? -12.992 -0.308 22.586 1.00 90.50 334 LEU A C 1
ATOM 2685 O O . LEU A 1 334 ? -12.914 0.798 22.044 1.00 90.50 334 LEU A O 1
ATOM 2689 N N . GLN A 1 335 ? -11.947 -1.137 22.667 1.00 90.31 335 GLN A N 1
ATOM 2690 C CA . GLN A 1 335 ? -10.646 -0.847 22.054 1.00 90.31 335 GLN A CA 1
ATOM 2691 C C . GLN A 1 335 ? -10.770 -0.703 20.532 1.00 90.31 335 GLN A C 1
ATOM 2693 O O . GLN A 1 335 ? -10.260 0.265 19.961 1.00 90.31 335 GLN A O 1
ATOM 2698 N N . SER A 1 336 ? -11.497 -1.621 19.885 1.00 87.50 336 SER A N 1
ATOM 2699 C CA . SER A 1 336 ? -11.791 -1.556 18.449 1.00 87.50 336 SER A CA 1
ATOM 2700 C C . SER A 1 336 ? -12.538 -0.270 18.094 1.00 87.50 336 SER A C 1
ATOM 2702 O O . SER A 1 336 ? -12.115 0.480 17.215 1.00 87.50 336 SER A O 1
ATOM 2704 N N . TYR A 1 337 ? -13.590 0.070 18.840 1.00 90.44 337 TYR A N 1
ATOM 2705 C CA . TYR A 1 337 ? -14.353 1.294 18.622 1.00 90.44 337 TYR A CA 1
ATOM 2706 C C . TYR A 1 337 ? -13.483 2.546 18.696 1.00 90.44 337 TYR A C 1
ATOM 2708 O O . TYR A 1 337 ? -13.530 3.381 17.789 1.00 90.44 337 TYR A O 1
ATOM 2716 N N . LEU A 1 338 ? -12.671 2.675 19.749 1.00 92.44 338 LEU A N 1
ATOM 2717 C CA . LEU A 1 338 ? -11.779 3.821 19.922 1.00 92.44 338 LEU A CA 1
ATOM 2718 C C . LEU A 1 338 ? -10.792 3.930 18.759 1.00 92.44 338 LEU A C 1
ATOM 2720 O O . LEU A 1 338 ? -10.616 5.013 18.205 1.00 92.44 338 LEU A O 1
ATOM 2724 N N . MET A 1 339 ? -10.206 2.813 18.332 1.00 90.94 339 MET A N 1
ATOM 2725 C CA . MET A 1 339 ? -9.315 2.777 17.176 1.00 90.94 339 MET A CA 1
ATOM 2726 C C . MET A 1 339 ? -10.015 3.230 15.887 1.00 90.94 339 MET A C 1
ATOM 2728 O O . MET A 1 339 ? -9.496 4.107 15.194 1.00 90.94 339 MET A O 1
ATOM 2732 N N . HIS A 1 340 ? -11.188 2.680 15.566 1.00 88.44 340 HIS A N 1
ATOM 2733 C CA . HIS A 1 340 ? -11.937 3.031 14.353 1.00 88.44 340 HIS A CA 1
ATOM 2734 C C . HIS A 1 340 ? -12.359 4.503 14.362 1.00 88.44 340 HIS A C 1
ATOM 2736 O O . HIS A 1 340 ? -12.255 5.198 13.348 1.00 88.44 340 HIS A O 1
ATOM 2742 N N . GLU A 1 341 ? -12.777 5.016 15.518 1.00 89.69 341 GLU A N 1
ATOM 2743 C CA . GLU A 1 341 ? -13.143 6.419 15.685 1.00 89.69 341 GLU A CA 1
ATOM 2744 C C . GLU A 1 341 ? -11.927 7.348 15.537 1.00 89.69 341 GLU A C 1
ATOM 2746 O O . GLU A 1 341 ? -12.028 8.380 14.865 1.00 89.69 341 GLU A O 1
ATOM 2751 N N . ILE A 1 342 ? -10.760 6.967 16.073 1.00 92.19 342 ILE A N 1
ATOM 2752 C CA . ILE A 1 342 ? -9.498 7.693 15.866 1.00 92.19 342 ILE A CA 1
ATOM 2753 C C . ILE A 1 342 ? -9.114 7.686 14.384 1.00 92.19 342 ILE A C 1
ATOM 2755 O O . ILE A 1 342 ? -8.855 8.761 13.843 1.00 92.19 342 ILE A O 1
ATOM 2759 N N . ILE A 1 343 ? -9.154 6.536 13.695 1.00 89.56 343 ILE A N 1
ATOM 2760 C CA . ILE A 1 343 ? -8.916 6.447 12.241 1.00 89.56 343 ILE A CA 1
ATOM 2761 C C . ILE A 1 343 ? -9.855 7.411 11.512 1.00 89.56 343 ILE A C 1
ATOM 2763 O O . ILE A 1 343 ? -9.403 8.276 10.759 1.00 89.56 343 ILE A O 1
ATOM 2767 N N . ARG A 1 344 ? -11.160 7.340 11.787 1.00 88.00 344 ARG A N 1
ATOM 2768 C CA . ARG A 1 344 ? -12.177 8.193 11.161 1.00 88.00 344 ARG A CA 1
ATOM 2769 C C . ARG A 1 344 ? -11.899 9.683 11.380 1.00 88.00 344 ARG A C 1
ATOM 2771 O O . ARG A 1 344 ? -12.121 10.488 10.474 1.00 88.00 344 ARG A O 1
ATOM 2778 N N . LEU A 1 345 ? -11.427 10.080 12.562 1.00 87.38 345 LEU A N 1
ATOM 2779 C CA . LEU A 1 345 ? -11.029 11.462 12.852 1.00 87.38 345 LEU A CA 1
ATOM 2780 C C . LEU A 1 345 ? -9.711 11.844 12.167 1.00 87.38 345 LEU A C 1
ATOM 2782 O O . LEU A 1 345 ? -9.621 12.944 11.621 1.00 87.38 345 LEU A O 1
ATOM 2786 N N . CYS A 1 346 ? -8.729 10.945 12.100 1.00 87.38 346 CYS A N 1
ATOM 2787 C CA . CYS A 1 346 ? -7.498 11.131 11.333 1.00 87.38 346 CYS A CA 1
ATOM 2788 C C . CYS A 1 346 ? -7.785 11.357 9.847 1.00 87.38 346 CYS A C 1
ATOM 2790 O O . CYS A 1 346 ? -7.137 12.202 9.235 1.00 87.38 346 CYS A O 1
ATOM 2792 N N . LEU A 1 347 ? -8.789 10.700 9.261 1.00 83.12 347 LEU A N 1
ATOM 2793 C CA . LEU A 1 347 ? -9.200 10.941 7.870 1.00 83.12 347 LEU A CA 1
ATOM 2794 C C . LEU A 1 347 ? -9.771 12.353 7.650 1.00 83.12 347 LEU A C 1
ATOM 2796 O O . LEU A 1 347 ? -9.573 12.951 6.585 1.00 83.12 347 LEU A O 1
ATOM 2800 N N . LEU A 1 348 ? -10.426 12.912 8.674 1.00 77.81 348 LEU A N 1
ATOM 2801 C CA . LEU A 1 348 ? -11.002 14.259 8.650 1.00 77.81 348 LEU A CA 1
ATOM 2802 C C . LEU A 1 348 ? -9.976 15.352 8.916 1.00 77.81 348 LEU A C 1
ATOM 2804 O O . LEU A 1 348 ? -10.019 16.349 8.212 1.00 77.81 348 LEU A O 1
ATOM 2808 N N . ASN A 1 349 ? -9.081 15.143 9.894 1.00 61.94 349 ASN A N 1
ATOM 2809 C CA . ASN A 1 349 ? -8.201 16.147 10.505 1.00 61.94 349 ASN A CA 1
ATOM 2810 C C . ASN A 1 349 ? -7.808 17.264 9.511 1.00 61.94 349 ASN A C 1
ATOM 2812 O O . ASN A 1 349 ? -7.095 17.050 8.535 1.00 61.94 349 ASN A O 1
ATOM 2816 N N . GLU A 1 350 ? -8.418 18.426 9.663 1.00 69.19 350 GLU A N 1
ATOM 2817 C CA . GLU A 1 350 ? -8.215 19.552 8.758 1.00 69.19 350 GLU A CA 1
ATOM 2818 C C . GLU A 1 350 ? -6.926 20.247 9.192 1.00 69.19 350 GLU A C 1
ATOM 2820 O O . GLU A 1 350 ? -6.659 20.295 10.389 1.00 69.19 350 GLU A O 1
ATOM 2825 N N . LEU A 1 351 ? -6.136 20.753 8.240 1.00 55.59 351 LEU A N 1
ATOM 2826 C CA . LEU A 1 351 ? -4.723 21.138 8.406 1.00 55.59 351 LEU A CA 1
ATOM 2827 C C . LEU A 1 351 ? -4.368 21.979 9.653 1.00 55.59 351 LEU A C 1
ATOM 2829 O O . LEU A 1 351 ? -3.216 21.938 10.057 1.00 55.59 351 LEU A O 1
ATOM 2833 N N . ASP A 1 352 ? -5.326 22.659 10.291 1.00 63.88 352 ASP A N 1
ATOM 2834 C CA . ASP A 1 352 ? -5.119 23.488 11.486 1.00 63.88 352 ASP A CA 1
ATOM 2835 C C . ASP A 1 352 ? -6.256 23.372 12.533 1.00 63.88 352 ASP A C 1
ATOM 2837 O O . ASP A 1 352 ? -6.445 24.254 13.379 1.00 63.88 352 ASP A O 1
ATOM 2841 N N . ASN A 1 353 ? -7.068 22.307 12.496 1.00 73.31 353 ASN A N 1
ATOM 2842 C CA . ASN A 1 353 ? -8.220 22.172 13.394 1.00 73.31 353 ASN A CA 1
ATOM 2843 C C . ASN A 1 353 ? -7.830 21.568 14.757 1.00 73.31 353 ASN A C 1
ATOM 2845 O O . ASN A 1 353 ? -7.986 20.369 15.007 1.00 73.31 353 ASN A O 1
ATOM 2849 N N . LYS A 1 354 ? -7.405 22.445 15.677 1.00 81.00 354 LYS A N 1
ATOM 2850 C CA . LYS A 1 354 ? -7.057 22.096 17.070 1.00 81.00 354 LYS A CA 1
ATOM 2851 C C . LYS A 1 354 ? -8.161 21.343 17.824 1.00 81.00 354 LYS A C 1
ATOM 2853 O O . LYS A 1 354 ? -7.852 20.582 18.734 1.00 81.00 354 LYS A O 1
ATOM 2858 N N . TYR A 1 355 ? -9.437 21.523 17.471 1.00 82.00 355 TYR A N 1
ATOM 2859 C CA . TYR A 1 355 ? -10.534 20.803 18.127 1.00 82.00 355 TYR A CA 1
ATOM 2860 C C . TYR A 1 355 ? -10.528 19.317 17.766 1.00 82.00 355 TYR A C 1
ATOM 2862 O O . TYR A 1 355 ? -10.716 18.476 18.642 1.00 82.00 355 TYR A O 1
ATOM 2870 N N . ILE A 1 356 ? -10.283 18.983 16.494 1.00 82.56 356 ILE A N 1
ATOM 2871 C CA . ILE A 1 356 ? -10.162 17.585 16.058 1.00 82.56 356 ILE A CA 1
ATOM 2872 C C . ILE A 1 356 ? -8.908 16.953 16.664 1.00 82.56 356 ILE A C 1
ATOM 2874 O O . ILE A 1 356 ? -8.984 15.824 17.140 1.00 82.56 356 ILE A O 1
ATOM 2878 N N . GLU A 1 357 ? -7.787 17.675 16.698 1.00 85.00 357 GLU A N 1
ATOM 2879 C CA . GLU A 1 357 ? -6.550 17.181 17.311 1.00 85.00 357 GLU A CA 1
ATOM 2880 C C . GLU A 1 357 ? -6.726 16.881 18.806 1.00 85.00 357 GLU A C 1
ATOM 2882 O O . GLU A 1 357 ? -6.408 15.779 19.248 1.00 85.00 357 GLU A O 1
ATOM 2887 N N . ASN A 1 358 ? -7.313 17.807 19.569 1.00 87.88 358 ASN A N 1
ATOM 2888 C CA . ASN A 1 358 ? -7.614 17.580 20.983 1.00 87.88 358 ASN A CA 1
ATOM 2889 C C . ASN A 1 358 ? -8.562 16.393 21.173 1.00 87.88 358 ASN A C 1
ATOM 2891 O O . ASN A 1 358 ? -8.353 15.570 22.057 1.00 87.88 358 ASN A O 1
ATOM 2895 N N . LYS A 1 359 ? -9.582 16.263 20.316 1.00 89.44 359 LYS A N 1
ATOM 2896 C CA . LYS A 1 359 ? -10.522 15.141 20.376 1.00 89.44 359 LYS A CA 1
ATOM 2897 C C . LYS A 1 359 ? -9.838 13.798 20.101 1.00 89.44 359 LYS A C 1
ATOM 2899 O O . LYS A 1 359 ? -10.144 12.823 20.777 1.00 89.44 359 LYS A O 1
ATOM 2904 N N . ILE A 1 360 ? -8.906 13.747 19.146 1.00 91.12 360 ILE A N 1
ATOM 2905 C CA . ILE A 1 360 ? -8.074 12.563 18.886 1.00 91.12 360 ILE A CA 1
ATOM 2906 C C . ILE A 1 360 ? -7.223 12.233 20.116 1.00 91.12 360 ILE A C 1
ATOM 2908 O O . ILE A 1 360 ? -7.241 11.089 20.554 1.00 91.12 360 ILE A O 1
ATOM 2912 N N . ASN A 1 361 ? -6.529 13.217 20.696 1.00 92.38 361 ASN A N 1
ATOM 2913 C CA . ASN A 1 361 ? -5.682 13.000 21.873 1.00 92.38 361 ASN A CA 1
ATOM 2914 C C . ASN A 1 361 ? -6.488 12.463 23.064 1.00 92.38 361 ASN A C 1
ATOM 2916 O O . ASN A 1 361 ? -6.085 11.471 23.658 1.00 92.38 361 ASN A O 1
ATOM 2920 N N . ASN A 1 362 ? -7.670 13.023 23.332 1.00 93.75 362 ASN A N 1
ATOM 2921 C CA . ASN A 1 362 ? -8.546 12.531 24.397 1.00 93.75 362 ASN A CA 1
ATOM 2922 C C . ASN A 1 362 ? -8.996 11.077 24.149 1.00 93.75 362 ASN A C 1
ATOM 2924 O O . ASN A 1 362 ? -9.045 10.281 25.078 1.00 93.75 362 ASN A O 1
ATOM 2928 N N . PHE A 1 363 ? -9.297 10.689 22.902 1.00 93.94 363 PHE A N 1
ATOM 2929 C CA . PHE A 1 363 ? -9.614 9.287 22.599 1.00 93.94 363 PHE A CA 1
ATOM 2930 C C . PHE A 1 363 ? -8.407 8.350 22.746 1.00 93.94 363 PHE A C 1
ATOM 2932 O O . PHE A 1 363 ? -8.592 7.188 23.101 1.00 93.94 363 PHE A O 1
ATOM 2939 N N . ILE A 1 364 ? -7.183 8.831 22.502 1.00 94.31 364 ILE A N 1
ATOM 2940 C CA . ILE A 1 364 ? -5.956 8.066 22.778 1.00 94.31 364 ILE A CA 1
ATOM 2941 C C . ILE A 1 364 ? -5.778 7.873 24.287 1.00 94.31 364 ILE A C 1
ATOM 2943 O O . ILE A 1 364 ? -5.458 6.765 24.703 1.00 94.31 364 ILE A O 1
ATOM 2947 N N . GLU A 1 365 ? -6.020 8.904 25.099 1.00 94.19 365 GLU A N 1
ATOM 2948 C CA . GLU A 1 365 ? -5.969 8.806 26.566 1.00 94.19 365 GLU A CA 1
ATOM 2949 C C . GLU A 1 365 ? -6.988 7.788 27.099 1.00 94.19 365 GLU A C 1
ATOM 2951 O O . GLU A 1 365 ? -6.654 6.963 27.947 1.00 94.19 365 GLU A O 1
ATOM 2956 N N . GLU A 1 366 ? -8.208 7.767 26.552 1.00 94.06 366 GLU A N 1
ATOM 2957 C CA . GLU A 1 366 ? -9.204 6.745 26.908 1.00 94.06 366 GLU A CA 1
ATOM 2958 C C . GLU A 1 366 ? -8.780 5.336 26.478 1.00 94.06 366 GLU A C 1
ATOM 2960 O O . GLU A 1 366 ? -9.003 4.372 27.209 1.00 94.06 366 GLU A O 1
ATOM 2965 N N . LEU A 1 367 ? -8.128 5.197 25.321 1.00 92.75 367 LEU A N 1
ATOM 2966 C CA . LEU A 1 367 ? -7.582 3.914 24.878 1.00 92.75 367 LEU A CA 1
ATOM 2967 C C . LEU A 1 367 ? -6.448 3.442 25.799 1.00 92.75 367 LEU A C 1
ATOM 2969 O O . LEU A 1 367 ? -6.384 2.266 26.146 1.00 92.75 367 LEU A O 1
ATOM 2973 N N . GLU A 1 368 ? -5.573 4.349 26.232 1.00 92.06 368 GLU A N 1
ATOM 2974 C CA . GLU A 1 368 ? -4.521 4.059 27.212 1.00 92.06 368 GLU A CA 1
ATOM 2975 C C . GLU A 1 368 ? -5.101 3.641 28.561 1.00 92.06 368 GLU A C 1
ATOM 2977 O O . GLU A 1 368 ? -4.630 2.667 29.156 1.00 92.06 368 GLU A O 1
ATOM 2982 N N . TYR A 1 369 ? -6.142 4.334 29.024 1.00 91.06 369 TYR A N 1
ATOM 2983 C CA . TYR A 1 369 ? -6.853 3.993 30.251 1.00 91.06 369 TYR A CA 1
ATOM 2984 C C . TYR A 1 369 ? -7.474 2.594 30.169 1.00 91.06 369 TYR A C 1
ATOM 2986 O O . TYR A 1 369 ? -7.326 1.806 31.100 1.00 91.06 369 TYR A O 1
ATOM 2994 N N . LEU A 1 370 ? -8.101 2.264 29.037 1.00 89.62 370 LEU A N 1
ATOM 2995 C CA . LEU A 1 370 ? -8.749 0.974 28.801 1.00 89.62 370 LEU A CA 1
ATOM 2996 C C . LEU A 1 370 ? -7.748 -0.191 28.716 1.00 89.62 370 LEU A C 1
ATOM 2998 O O . LEU A 1 370 ? -8.022 -1.287 29.192 1.00 89.62 370 LEU A O 1
ATOM 3002 N N . VAL A 1 371 ? -6.571 0.031 28.122 1.00 87.19 371 VAL A N 1
ATOM 3003 C CA . VAL A 1 371 ? -5.528 -1.006 27.991 1.00 87.19 371 VAL A CA 1
ATOM 3004 C C . VAL A 1 371 ? -4.757 -1.225 29.300 1.00 87.19 371 VAL A C 1
ATOM 3006 O O . VAL A 1 371 ? -4.266 -2.324 29.545 1.00 87.19 371 VAL A O 1
ATOM 3009 N N . SER A 1 372 ? -4.626 -0.196 30.143 1.00 84.25 372 SER A N 1
ATOM 3010 C CA . SER A 1 372 ? -3.845 -0.262 31.391 1.00 84.25 372 SER A CA 1
ATOM 3011 C C . SER A 1 372 ? -4.678 -0.531 32.650 1.00 84.25 372 SER A C 1
ATOM 3013 O O . SER A 1 372 ? -4.115 -0.833 33.705 1.00 84.25 372 SER A O 1
ATOM 3015 N N . GLY A 1 373 ? -6.002 -0.410 32.562 1.00 80.12 373 GLY A N 1
ATOM 3016 C CA . GLY A 1 373 ? -6.913 -0.549 33.689 1.00 80.12 373 GLY A CA 1
ATOM 3017 C C . GLY A 1 373 ? -7.206 -1.986 34.116 1.00 80.12 373 GLY A C 1
ATOM 3018 O O . GLY A 1 373 ? -6.986 -2.956 33.393 1.00 80.12 373 GLY A O 1
ATOM 3019 N N . GLN A 1 374 ? -7.741 -2.129 35.332 1.00 83.56 374 GLN A N 1
ATOM 3020 C CA . GLN A 1 374 ? -8.261 -3.412 35.801 1.00 83.56 374 GLN A CA 1
ATOM 3021 C C . GLN A 1 374 ? -9.599 -3.709 35.126 1.00 83.56 374 GLN A C 1
ATOM 3023 O O . GLN A 1 374 ? -10.558 -2.951 35.270 1.00 83.56 374 GLN A O 1
ATOM 3028 N N . LEU A 1 375 ? -9.668 -4.847 34.438 1.00 85.81 375 LEU A N 1
ATOM 3029 C CA . LEU A 1 375 ? -10.857 -5.271 33.716 1.00 85.81 375 LEU A CA 1
ATOM 3030 C C . LEU A 1 375 ? -12.005 -5.624 34.675 1.00 85.81 375 LEU A C 1
ATOM 3032 O O . LEU A 1 375 ? -12.035 -6.707 35.258 1.00 85.81 375 LEU A O 1
ATOM 3036 N N . ASN A 1 376 ? -12.961 -4.710 34.830 1.00 85.69 376 ASN A N 1
ATOM 3037 C CA . ASN A 1 376 ? -14.191 -4.922 35.590 1.00 85.69 376 ASN A CA 1
ATOM 3038 C C . ASN A 1 376 ? -15.334 -4.033 35.066 1.00 85.69 376 ASN A C 1
ATOM 3040 O O . ASN A 1 376 ? -15.105 -3.085 34.315 1.00 85.69 376 ASN A O 1
ATOM 3044 N N . GLY A 1 377 ? -16.569 -4.327 35.485 1.00 84.88 377 GLY A N 1
ATOM 3045 C CA . GLY A 1 377 ? -17.759 -3.604 35.027 1.00 84.88 377 GLY A CA 1
ATOM 3046 C C . GLY A 1 377 ? -17.720 -2.095 35.296 1.00 84.88 377 GLY A C 1
ATOM 3047 O O . GLY A 1 377 ? -18.069 -1.327 34.409 1.00 84.88 377 GLY A O 1
ATOM 3048 N N . ALA A 1 378 ? -17.238 -1.658 36.465 1.00 86.25 378 ALA A N 1
ATOM 3049 C CA . ALA A 1 378 ? -17.155 -0.235 36.811 1.00 86.25 378 ALA A CA 1
ATOM 3050 C C . ALA A 1 378 ? -16.134 0.523 35.943 1.00 86.25 378 ALA A C 1
ATOM 3052 O O . ALA A 1 378 ? -16.362 1.666 35.549 1.00 86.25 378 ALA A O 1
ATOM 3053 N N . HIS A 1 379 ? -15.016 -0.124 35.611 1.00 88.62 379 HIS A N 1
ATOM 3054 C CA . HIS A 1 379 ? -14.002 0.412 34.709 1.00 88.62 379 HIS A CA 1
ATOM 3055 C C . HIS A 1 379 ? -14.545 0.582 33.282 1.00 88.62 379 HIS A C 1
ATOM 3057 O O . HIS A 1 379 ? -14.334 1.628 32.661 1.00 88.62 379 HIS A O 1
ATOM 3063 N N . LEU A 1 380 ? -15.284 -0.413 32.778 1.00 90.38 380 LEU A N 1
ATOM 3064 C CA . LEU A 1 380 ? -15.903 -0.369 31.448 1.00 90.38 380 LEU A CA 1
ATOM 3065 C C . LEU A 1 380 ? -17.032 0.666 31.373 1.00 90.38 380 LEU A C 1
ATOM 3067 O O . LEU A 1 380 ? -17.095 1.425 30.406 1.00 90.38 380 LEU A O 1
ATOM 3071 N N . ASP A 1 381 ? -17.870 0.749 32.406 1.00 89.62 381 ASP A N 1
ATOM 3072 C CA . ASP A 1 381 ? -18.966 1.719 32.490 1.00 89.62 381 ASP A CA 1
ATOM 3073 C C . ASP A 1 381 ? -18.438 3.161 32.546 1.00 89.62 381 ASP A C 1
ATOM 3075 O O . ASP A 1 381 ? -18.797 4.001 31.719 1.00 89.62 381 ASP A O 1
ATOM 3079 N N . SER A 1 382 ? -17.450 3.421 33.410 1.00 90.31 382 SER A N 1
ATOM 3080 C CA . SER A 1 382 ? -16.773 4.722 33.471 1.00 90.31 382 SER A CA 1
ATOM 3081 C C . SER A 1 382 ? -16.132 5.108 32.132 1.00 90.31 382 SER A C 1
ATOM 3083 O O . SER A 1 382 ? -16.195 6.267 31.718 1.00 90.31 382 SER A O 1
ATOM 3085 N N . THR A 1 383 ? -15.553 4.141 31.415 1.00 91.31 383 THR A N 1
ATOM 3086 C CA . THR A 1 383 ? -14.995 4.383 30.077 1.00 91.31 383 THR A CA 1
ATOM 3087 C C . THR A 1 383 ? -16.097 4.731 29.071 1.00 91.31 383 THR A C 1
ATOM 3089 O O . THR A 1 383 ? -15.963 5.704 28.330 1.00 91.31 383 THR A O 1
ATOM 3092 N N . LEU A 1 384 ? -17.230 4.021 29.072 1.00 91.50 384 LEU A N 1
ATOM 3093 C CA . LEU A 1 384 ? -18.377 4.340 28.213 1.00 91.50 384 LEU A CA 1
ATOM 3094 C C . LEU A 1 384 ? -18.948 5.738 28.470 1.00 91.50 384 LEU A C 1
ATOM 3096 O O . LEU A 1 384 ? -19.342 6.412 27.512 1.00 91.50 384 LEU A O 1
ATOM 3100 N N . GLU A 1 385 ? -19.001 6.185 29.724 1.00 90.81 385 GLU A N 1
ATOM 3101 C CA . GLU A 1 385 ? -19.439 7.537 30.089 1.00 90.81 385 GLU A CA 1
ATOM 3102 C C . GLU A 1 385 ? -18.475 8.618 29.587 1.00 90.81 385 GLU A C 1
ATOM 3104 O O . GLU A 1 385 ? -18.907 9.633 29.020 1.00 90.81 385 GLU A O 1
ATOM 3109 N N . ARG A 1 386 ? -17.163 8.402 29.735 1.00 92.62 386 ARG A N 1
ATOM 3110 C CA . ARG A 1 386 ? -16.156 9.340 29.221 1.00 92.62 386 ARG A CA 1
ATOM 3111 C C . ARG A 1 386 ? -16.170 9.393 27.697 1.00 92.62 386 ARG A C 1
ATOM 3113 O O . ARG A 1 386 ? -16.217 10.489 27.136 1.00 92.62 386 ARG A O 1
ATOM 3120 N N . ILE A 1 387 ? -16.280 8.249 27.015 1.00 92.25 387 ILE A N 1
ATOM 3121 C CA . ILE A 1 387 ? -16.450 8.204 25.554 1.00 92.25 387 ILE A CA 1
ATOM 3122 C C . ILE A 1 387 ? -17.728 8.940 25.129 1.00 92.25 387 ILE A C 1
ATOM 3124 O O . ILE A 1 387 ? -17.685 9.698 24.159 1.00 92.25 387 ILE A O 1
ATOM 3128 N N . ASN A 1 388 ? -18.847 8.787 25.849 1.00 91.69 388 ASN A N 1
ATOM 3129 C CA . ASN A 1 388 ? -20.082 9.530 25.566 1.00 91.69 388 ASN A CA 1
ATOM 3130 C C . ASN A 1 388 ? -19.840 11.043 25.613 1.00 91.69 388 ASN A C 1
ATOM 3132 O O . ASN A 1 388 ? -20.168 11.777 24.676 1.00 91.69 388 ASN A O 1
ATOM 3136 N N . THR A 1 389 ? -19.196 11.496 26.689 1.00 90.12 389 THR A N 1
ATOM 3137 C CA . THR A 1 389 ? -18.863 12.905 26.914 1.00 90.12 389 THR A CA 1
ATOM 3138 C C . THR A 1 389 ? -17.983 13.443 25.789 1.00 90.12 389 THR A C 1
ATOM 3140 O O . THR A 1 389 ? -18.288 14.481 25.208 1.00 90.12 389 THR A O 1
ATOM 3143 N N . LEU A 1 390 ? -16.943 12.709 25.390 1.00 88.38 390 LEU A N 1
ATOM 3144 C CA . LEU A 1 390 ? -16.098 13.076 24.250 1.00 88.38 390 LEU A CA 1
ATOM 3145 C C . LEU A 1 390 ? -16.874 13.062 22.926 1.00 88.38 390 LEU A C 1
ATOM 3147 O O . LEU A 1 390 ? -16.676 13.926 22.067 1.00 88.38 390 LEU A O 1
ATOM 3151 N N . SER A 1 391 ? -17.786 12.108 22.732 1.00 86.19 391 SER A N 1
ATOM 3152 C CA . SER A 1 391 ? -18.550 11.965 21.490 1.00 86.19 391 SER A CA 1
ATOM 3153 C C . SER A 1 391 ? -19.422 13.193 21.211 1.00 86.19 391 SER A C 1
ATOM 3155 O O . SER A 1 391 ? -19.456 13.651 20.067 1.00 86.19 391 SER A O 1
ATOM 3157 N N . THR A 1 392 ? -20.005 13.798 22.249 1.00 84.62 392 THR A N 1
ATOM 3158 C CA . THR A 1 392 ? -20.873 14.987 22.162 1.00 84.62 392 THR A CA 1
ATOM 3159 C C . THR A 1 392 ? -20.104 16.297 21.957 1.00 84.62 392 THR A C 1
ATOM 3161 O O . THR A 1 392 ? -20.682 17.284 21.505 1.00 84.62 392 THR A O 1
ATOM 3164 N N . GLN A 1 393 ? -18.785 16.319 22.190 1.00 82.56 393 GLN A N 1
ATOM 3165 C CA . GLN A 1 393 ? -17.958 17.498 21.912 1.00 82.56 393 GLN A CA 1
ATOM 3166 C C . GLN A 1 393 ? -17.943 17.828 20.410 1.00 82.56 393 GLN A C 1
ATOM 3168 O O . GLN A 1 393 ? -17.662 16.970 19.562 1.00 82.56 393 GLN A O 1
ATOM 3173 N N . GLY A 1 394 ? -18.222 19.090 20.076 1.00 70.81 394 GLY A N 1
ATOM 3174 C CA . GLY A 1 394 ? -18.212 19.592 18.703 1.00 70.81 394 GLY A CA 1
ATOM 3175 C C . GLY A 1 394 ? -16.829 19.518 18.043 1.00 70.81 394 GLY A C 1
ATOM 3176 O O . GLY A 1 394 ? -15.796 19.539 18.705 1.00 70.81 394 GLY A O 1
ATOM 3177 N N . ARG A 1 395 ? -16.811 19.439 16.707 1.00 66.81 395 ARG A N 1
ATOM 3178 C CA . ARG A 1 395 ? -15.575 19.395 15.890 1.00 66.81 395 ARG A CA 1
ATOM 3179 C C . ARG A 1 395 ? -15.093 20.771 15.428 1.00 66.81 395 ARG A C 1
ATOM 3181 O O . ARG A 1 395 ? -14.026 20.884 14.834 1.00 66.81 395 ARG A O 1
ATOM 3188 N N . HIS A 1 396 ? -15.898 21.797 15.680 1.00 63.81 396 HIS A N 1
ATOM 3189 C CA . HIS A 1 396 ? -15.632 23.192 15.363 1.00 63.81 396 HIS A CA 1
ATOM 3190 C C . HIS A 1 396 ? -16.227 24.078 16.454 1.00 63.81 396 HIS A C 1
ATOM 3192 O O . HIS A 1 396 ? -17.150 23.675 17.160 1.00 63.81 396 HIS A O 1
ATOM 3198 N N . TRP A 1 397 ? -15.742 25.316 16.522 1.00 55.03 397 TRP A N 1
ATOM 3199 C CA . TRP A 1 397 ? -16.273 26.362 17.395 1.00 55.03 397 TRP A CA 1
ATOM 3200 C C . TRP A 1 397 ? -17.774 26.638 17.188 1.00 55.03 397 TRP A C 1
ATOM 3202 O O . TRP A 1 397 ? -18.482 26.921 18.150 1.00 55.03 397 TRP A O 1
ATOM 3212 N N . PHE A 1 398 ? -18.283 26.488 15.960 1.00 47.56 398 PHE A N 1
ATOM 3213 C CA . PHE A 1 398 ? -19.719 26.473 15.685 1.00 47.56 398 PHE A CA 1
ATOM 3214 C C . PHE A 1 398 ? -20.266 25.050 15.835 1.00 47.56 398 PHE A C 1
ATOM 3216 O O . PHE A 1 398 ? -20.265 24.270 14.882 1.00 47.56 398 PHE A O 1
ATOM 3223 N N . GLY A 1 399 ? -20.788 24.719 17.017 1.00 50.38 399 GLY A N 1
ATOM 3224 C CA . GLY A 1 399 ? -21.453 23.440 17.322 1.00 50.38 399 GLY A CA 1
ATOM 3225 C C . GLY A 1 399 ? -22.758 23.161 16.550 1.00 50.38 399 GLY A C 1
ATOM 3226 O O . GLY A 1 399 ? -23.556 22.344 16.987 1.00 50.38 399 GLY A O 1
ATOM 3227 N N . ILE A 1 400 ? -22.999 23.848 15.429 1.00 45.62 400 ILE A N 1
ATOM 3228 C CA . ILE A 1 400 ? -24.224 23.769 14.615 1.00 45.62 400 ILE A CA 1
ATOM 3229 C C . ILE A 1 400 ? -24.239 22.488 13.764 1.00 45.62 400 ILE A C 1
ATOM 3231 O O . ILE A 1 400 ? -25.295 21.935 13.469 1.00 45.62 400 ILE A O 1
ATOM 3235 N N . TRP A 1 401 ? -23.063 21.978 13.397 1.00 44.44 401 TRP A N 1
ATOM 3236 C CA . TRP A 1 401 ? -22.935 20.699 12.709 1.00 44.44 401 TRP A CA 1
ATOM 3237 C C . TRP A 1 401 ? -22.841 19.600 13.763 1.00 44.44 401 TRP A C 1
ATOM 3239 O O . TRP A 1 401 ? -21.812 19.470 14.430 1.00 44.44 401 TRP A O 1
ATOM 3249 N N . GLY A 1 402 ? -23.924 18.838 13.933 1.00 49.59 402 GLY A N 1
ATOM 3250 C CA . GLY A 1 402 ? -23.971 17.711 14.861 1.00 49.59 402 GLY A CA 1
ATOM 3251 C C . GLY A 1 402 ? -22.727 16.825 14.746 1.00 49.59 402 GLY A C 1
ATOM 3252 O O . GLY A 1 402 ? -22.214 16.544 13.657 1.00 49.59 402 GLY A O 1
ATOM 3253 N N . SER A 1 403 ? -22.208 16.403 15.893 1.00 59.91 403 SER A N 1
ATOM 3254 C CA . SER A 1 403 ? -21.041 15.539 15.967 1.00 59.91 403 SER A CA 1
ATOM 3255 C C . SER A 1 403 ? -21.373 14.176 15.346 1.00 59.91 403 SER A C 1
ATOM 3257 O O . SER A 1 403 ? -22.084 13.386 15.960 1.00 59.91 403 SER A O 1
ATOM 3259 N N . LYS A 1 404 ? -20.827 13.823 14.163 1.00 72.38 404 LYS A N 1
ATOM 3260 C CA . LYS A 1 404 ? -20.973 12.431 13.657 1.00 72.38 404 LYS A CA 1
ATOM 3261 C C . LYS A 1 404 ? -20.460 11.390 14.677 1.00 72.38 404 LYS A C 1
ATOM 3263 O O . LYS A 1 404 ? -20.839 10.235 14.584 1.00 72.38 404 LYS A O 1
ATOM 3268 N N . SER A 1 405 ? -19.628 11.790 15.647 1.00 79.75 405 SER A N 1
ATOM 3269 C CA . SER A 1 405 ? -19.132 10.917 16.717 1.00 79.75 405 SER A CA 1
ATOM 3270 C C . SER A 1 405 ? -20.236 10.561 17.711 1.00 79.75 405 SER A C 1
ATOM 3272 O O . SER A 1 405 ? -20.251 9.446 18.208 1.00 79.75 405 SER A O 1
ATOM 3274 N N . GLU A 1 406 ? -21.173 11.474 17.980 1.00 85.00 406 GLU A N 1
ATOM 3275 C CA . GLU A 1 406 ? -22.333 11.203 18.840 1.00 85.00 406 GLU A CA 1
ATOM 3276 C C . GLU A 1 406 ? -23.278 10.195 18.176 1.00 85.00 406 GLU A C 1
ATOM 3278 O O . GLU A 1 406 ? -23.739 9.254 18.814 1.00 85.00 406 GLU A O 1
ATOM 3283 N N . LEU A 1 407 ? -23.516 10.343 16.867 1.00 84.81 407 LEU A N 1
ATOM 3284 C CA . LEU A 1 407 ? -24.291 9.364 16.101 1.00 84.81 407 LEU A CA 1
ATOM 3285 C C . LEU A 1 407 ? -23.621 7.983 16.121 1.00 84.81 407 LEU A C 1
ATOM 3287 O O . LEU A 1 407 ? -24.298 6.975 16.315 1.00 84.81 407 LEU A O 1
ATOM 3291 N N . HIS A 1 408 ? -22.296 7.936 15.949 1.00 83.69 408 HIS A N 1
ATOM 3292 C CA . HIS A 1 408 ? -21.526 6.695 16.046 1.00 83.69 408 HIS A CA 1
ATOM 3293 C C . HIS A 1 408 ? -21.628 6.080 17.448 1.00 83.69 408 HIS A C 1
ATOM 3295 O O . HIS A 1 408 ? -21.886 4.887 17.560 1.00 83.69 408 HIS A O 1
ATOM 3301 N N . TYR A 1 409 ? -21.520 6.881 18.510 1.00 88.88 409 TYR A N 1
ATOM 3302 C CA . TYR A 1 409 ? -21.690 6.405 19.882 1.00 88.88 409 TYR A CA 1
ATOM 3303 C C . TYR A 1 409 ? -23.064 5.759 20.096 1.00 88.88 409 TYR A C 1
ATOM 3305 O O . TYR A 1 409 ? -23.149 4.613 20.534 1.00 88.88 409 TYR A O 1
ATOM 3313 N N . LYS A 1 410 ? -24.137 6.468 19.726 1.00 87.50 410 LYS A N 1
ATOM 3314 C CA . LYS A 1 410 ? -25.521 5.978 19.839 1.00 87.50 410 LYS A CA 1
ATOM 3315 C C . LYS A 1 410 ? -25.743 4.684 19.057 1.00 87.50 410 LYS A C 1
ATOM 3317 O O . LYS A 1 410 ? -26.412 3.773 19.520 1.00 87.50 410 LYS A O 1
ATOM 3322 N N . THR A 1 411 ? -25.140 4.579 17.875 1.00 86.56 411 THR A N 1
ATOM 3323 C CA . THR A 1 411 ? -25.305 3.401 17.012 1.00 86.56 411 THR A CA 1
ATOM 3324 C C . THR A 1 411 ? -24.523 2.189 17.526 1.00 86.56 411 THR A C 1
ATOM 3326 O O . THR A 1 411 ? -25.034 1.073 17.493 1.00 86.56 411 THR A O 1
ATOM 3329 N N . TYR A 1 412 ? -23.284 2.392 17.985 1.00 88.94 412 TYR A N 1
ATOM 3330 C CA . TYR A 1 412 ? -22.326 1.297 18.176 1.00 88.94 412 TYR A CA 1
ATOM 3331 C C . TYR A 1 412 ? -21.966 1.000 19.634 1.00 88.94 412 TYR A C 1
ATOM 3333 O O . TYR A 1 412 ? -21.512 -0.111 19.902 1.00 88.94 412 TYR A O 1
ATOM 3341 N N . LEU A 1 413 ? -22.144 1.949 20.559 1.00 90.25 413 LEU A N 1
ATOM 3342 C CA . LEU A 1 413 ? -21.778 1.802 21.976 1.00 90.25 413 LEU A CA 1
ATOM 3343 C C . LEU A 1 413 ? -22.964 1.845 22.934 1.00 90.25 413 LEU A C 1
ATOM 3345 O O . LEU A 1 413 ? -22.927 1.183 23.966 1.00 90.25 413 LEU A O 1
ATOM 3349 N N . GLU A 1 414 ? -24.024 2.587 22.620 1.00 87.88 414 GLU A N 1
ATOM 3350 C CA . GLU A 1 414 ? -25.218 2.632 23.473 1.00 87.88 414 GLU A CA 1
ATOM 3351 C C . GLU A 1 414 ? -25.842 1.244 23.731 1.00 87.88 414 GLU A C 1
ATOM 3353 O O . GLU A 1 414 ? -26.173 0.978 24.888 1.00 87.88 414 GLU A O 1
ATOM 3358 N N . PRO A 1 415 ? -25.901 0.308 22.756 1.00 87.00 415 PRO A N 1
ATOM 3359 C CA . PRO A 1 415 ? -26.377 -1.055 23.015 1.00 87.00 415 PRO A CA 1
ATOM 3360 C C . PRO A 1 415 ? -25.573 -1.811 24.085 1.00 87.00 415 PRO A C 1
ATOM 3362 O O . PRO A 1 415 ? -26.123 -2.662 24.780 1.00 87.00 415 PRO A O 1
ATOM 3365 N N . ILE A 1 416 ? -24.287 -1.485 24.259 1.00 86.62 416 ILE A N 1
ATOM 3366 C CA . ILE A 1 416 ? -23.401 -2.157 25.221 1.00 86.62 416 ILE A CA 1
ATOM 3367 C C . ILE A 1 416 ? -23.753 -1.788 26.658 1.00 86.62 416 ILE A C 1
ATOM 3369 O O . ILE A 1 416 ? -23.561 -2.607 27.550 1.00 86.62 416 ILE A O 1
ATOM 3373 N N . LYS A 1 417 ? -24.320 -0.600 26.901 1.00 83.88 417 LYS A N 1
ATOM 3374 C CA . LYS A 1 417 ? -24.732 -0.199 28.255 1.00 83.88 417 LYS A CA 1
ATOM 3375 C C . LYS A 1 417 ? -25.733 -1.174 28.857 1.00 83.88 417 LYS A C 1
ATOM 3377 O O . LYS A 1 417 ? -25.575 -1.577 30.002 1.00 83.88 417 LYS A O 1
ATOM 3382 N N . ASN A 1 418 ? -26.715 -1.598 28.064 1.00 80.00 418 ASN A N 1
ATOM 3383 C CA . ASN A 1 418 ? -27.718 -2.564 28.507 1.00 80.00 418 ASN A CA 1
ATOM 3384 C C . ASN A 1 418 ? -27.077 -3.932 28.788 1.00 80.00 418 ASN A C 1
ATOM 3386 O O . ASN A 1 418 ? -27.353 -4.547 29.810 1.00 80.00 418 ASN A O 1
ATOM 3390 N N . ILE A 1 419 ? -26.138 -4.355 27.938 1.00 81.94 419 ILE A N 1
ATOM 3391 C CA . ILE A 1 419 ? -25.414 -5.625 28.095 1.00 81.94 419 ILE A CA 1
ATOM 3392 C C . ILE A 1 419 ? -24.500 -5.609 29.331 1.00 81.94 419 ILE A C 1
ATOM 3394 O O . ILE A 1 419 ? -24.356 -6.630 29.998 1.00 81.94 419 ILE A O 1
ATOM 3398 N N . LEU A 1 420 ? -23.887 -4.467 29.660 1.00 80.81 420 LEU A N 1
ATOM 3399 C CA . LEU A 1 420 ? -23.069 -4.295 30.866 1.00 80.81 420 LEU A CA 1
ATOM 3400 C C . LEU A 1 420 ? -23.897 -4.373 32.147 1.00 80.81 420 LEU A C 1
ATOM 3402 O O . LEU A 1 420 ? -23.423 -4.960 33.117 1.00 80.81 420 LEU A O 1
ATOM 3406 N N . ILE A 1 421 ? -25.111 -3.815 32.145 1.00 76.81 421 ILE A N 1
ATOM 3407 C CA . ILE A 1 421 ? -26.053 -3.943 33.265 1.00 76.81 421 ILE A CA 1
ATOM 3408 C C . ILE A 1 421 ? -26.379 -5.428 33.480 1.00 76.81 421 ILE A C 1
ATOM 3410 O O . ILE A 1 421 ? -26.160 -5.949 34.574 1.00 76.81 421 ILE A O 1
ATOM 3414 N N . ASP A 1 422 ? -26.745 -6.144 32.412 1.00 69.56 422 ASP A N 1
ATOM 3415 C CA . ASP A 1 422 ? -27.025 -7.585 32.468 1.00 69.56 422 ASP A CA 1
ATOM 3416 C C . ASP A 1 422 ? -25.792 -8.407 32.907 1.00 69.56 422 ASP A C 1
ATOM 3418 O O . ASP A 1 422 ? -25.901 -9.391 33.644 1.00 69.56 422 ASP A O 1
ATOM 3422 N N . ALA A 1 423 ? -24.586 -8.016 32.478 1.00 69.69 423 ALA A N 1
ATOM 3423 C CA . ALA A 1 423 ? -23.331 -8.660 32.869 1.00 69.69 423 ALA A CA 1
ATOM 3424 C C . ALA A 1 423 ? -23.039 -8.497 34.368 1.00 69.69 423 ALA A C 1
ATOM 3426 O O . ALA A 1 423 ? -22.620 -9.448 35.029 1.00 69.69 423 ALA A O 1
ATOM 3427 N N . GLN A 1 424 ? -23.261 -7.298 34.914 1.00 69.75 424 GLN A N 1
ATOM 3428 C CA . GLN A 1 424 ? -23.051 -6.999 36.331 1.00 69.75 424 GLN A CA 1
ATOM 3429 C C . GLN A 1 424 ? -24.050 -7.750 37.218 1.00 69.75 424 GLN A C 1
ATOM 3431 O O . GLN A 1 424 ? -23.650 -8.297 38.247 1.00 69.75 424 GLN A O 1
ATOM 3436 N N . GLU A 1 425 ? -25.315 -7.848 36.802 1.00 62.38 425 GLU A N 1
ATOM 3437 C CA . GLU A 1 425 ? -26.338 -8.609 37.527 1.00 62.38 425 GLU A CA 1
ATOM 3438 C C . GLU A 1 425 ? -26.010 -10.110 37.573 1.00 62.38 425 GLU A C 1
ATOM 3440 O O . GLU A 1 425 ? -26.113 -10.730 38.631 1.00 62.38 425 GLU A O 1
ATOM 3445 N N . ASN A 1 426 ? -25.519 -10.694 36.476 1.00 57.00 426 ASN A N 1
ATOM 3446 C CA . ASN A 1 426 ? -25.155 -12.116 36.418 1.00 57.00 426 ASN A CA 1
ATOM 3447 C C . ASN A 1 426 ? -23.920 -12.489 37.265 1.00 57.00 426 ASN A C 1
ATOM 3449 O O . ASN A 1 426 ? -23.831 -13.621 37.744 1.00 57.00 426 ASN A O 1
ATOM 3453 N N . VAL A 1 427 ? -22.989 -11.558 37.505 1.00 55.44 427 VAL A N 1
ATOM 3454 C CA . VAL A 1 427 ? -21.824 -11.778 38.391 1.00 55.44 427 VAL A CA 1
ATOM 3455 C C . VAL A 1 427 ? -22.237 -11.847 39.868 1.00 55.44 427 VAL A C 1
ATOM 3457 O O . VAL A 1 427 ? -21.631 -12.590 40.641 1.00 55.44 427 VAL A O 1
ATOM 3460 N N . ILE A 1 428 ? -23.299 -11.137 40.265 1.00 50.94 428 ILE A N 1
ATOM 3461 C CA . ILE A 1 428 ? -23.808 -11.131 41.649 1.00 50.94 428 ILE A CA 1
ATOM 3462 C C . ILE A 1 428 ? -24.412 -12.495 42.029 1.00 50.94 428 ILE A C 1
ATOM 3464 O O . ILE A 1 428 ? -24.287 -12.925 43.174 1.00 50.94 428 ILE A O 1
ATOM 3468 N N . TRP A 1 429 ? -24.994 -13.224 41.073 1.00 40.16 429 TRP A N 1
ATOM 3469 C CA . TRP A 1 429 ? -25.617 -14.535 41.315 1.00 40.16 429 TRP A CA 1
ATOM 3470 C C . TRP A 1 429 ? -24.645 -15.727 41.304 1.00 40.16 429 TRP A C 1
ATOM 3472 O O . TRP A 1 429 ? -25.058 -16.843 41.617 1.00 40.16 429 TRP A O 1
ATOM 3482 N N . GLN A 1 430 ? -23.367 -15.522 40.963 1.00 40.28 430 GLN A N 1
ATOM 3483 C CA . GLN A 1 430 ? -22.358 -16.591 40.888 1.00 40.28 430 GLN A CA 1
ATOM 3484 C C . GLN A 1 430 ? -21.380 -16.630 42.073 1.00 40.28 430 GLN A C 1
ATOM 3486 O O . GLN A 1 430 ? -20.478 -17.469 42.083 1.00 40.28 430 GLN A O 1
ATOM 3491 N N . GLN A 1 431 ? -21.540 -15.776 43.091 1.00 32.31 431 GLN A N 1
ATOM 3492 C CA . GLN A 1 431 ? -20.749 -15.911 44.317 1.00 32.31 431 GLN A CA 1
ATOM 3493 C C . GLN A 1 431 ? -21.334 -17.023 45.206 1.00 32.31 431 GLN A C 1
ATOM 3495 O O . GLN A 1 431 ? -22.501 -16.933 45.590 1.00 32.31 431 GLN A O 1
ATOM 3500 N N . PRO A 1 432 ? -20.569 -18.085 45.530 1.00 40.56 432 PRO A N 1
ATOM 3501 C CA . PRO A 1 432 ? -21.030 -19.091 46.474 1.00 40.56 432 PRO A CA 1
ATOM 3502 C C . PRO A 1 432 ? -21.106 -18.461 47.870 1.00 40.56 432 PRO A C 1
ATOM 3504 O O . PRO A 1 432 ? -20.156 -17.808 48.304 1.00 40.56 432 PRO A O 1
ATOM 3507 N N . PHE A 1 433 ? -22.254 -18.642 48.527 1.00 40.84 433 PHE A N 1
ATOM 3508 C CA . PHE A 1 433 ? -22.471 -18.299 49.934 1.00 40.84 433 PHE A CA 1
ATOM 3509 C C . PHE A 1 433 ? -21.505 -19.029 50.869 1.00 40.84 433 PHE A C 1
ATOM 3511 O O . PHE A 1 433 ? -21.211 -20.220 50.602 1.00 40.84 433 PHE A O 1
#

Sequence (433 aa):
MSFAATILQFVYGGIDYDKPLWQLIAEQRMKTTNNGLHPGRFVNCIEITMHAYKALLLQSPVFPSTSPLPTLPPFIPGYLAAVHKRILSLDESKQAYFFEEKNCSFSTLKTILKKNNVPFYSHLIIMASLKKLPGGHALSGIVLPNGLYLYDAQGFLPEAWLDENQFDEFYSISHVYVHDSETSLKAIEVFIEQCKSESALPMSPLKEIQPNDEPLLPPVLLGQRLLEFVQLELFRLQAKATIAAGIEQPYLQEKIKEYGQISDDLLNTESNTNLLVSRIKTLVNTAKIVKCHRYSLNWFDPQSLDYFRTFFTPHSEIKVYTGTSSFIEINEYLQSYLMHEIIRLCLLNELDNKYIENKINNFIEELEYLVSGQLNGAHLDSTLERINTLSTQGRHWFGIWGSKSELHYKTYLEPIKNILIDAQENVIWQQPF

Organism: NCBI:txid2708020